Protein AF-A0A7C6TYS7-F1 (afdb_monomer)

Secondary structure (DSSP, 8-state):
-HHHHHHHHHHHHHHHHHHHHHTGGGS-HHHHHHHHHHHHHHHHHHHHHHHHHHTT--HHHHHHHHHHHHHHHHHHHHHHHHHTT----HHHHHHHHHHHHHHHHHHHHHGGGS-HHHHHHHHHHHHHHHHHHS-TT---S-HHHHHHHHHHHHHHHHHHHHHHHHHHHHHHS----THHHHHHHHHHHHHHHHHHHHHHHHHHHHHHHHHHSHHHHHHHHHHHHHH-SSEEEEEETT--EEEE-HHHHHHH---HHHHTTS-GGGGB-S-S-HHHHHHHHHHHHTTPPEEEEEEEE-TTS-EEEEEEEEEEEE-TTS-EEEEEEEEEE-HHHHHHHHHHHHHHHB-TTT-SEEHHHHHHHHHHHHHH-TTS-EEEEEEEETTHHHHHHHH-HHHHHHHHHHHHHHHHHHS-SSEEEEEEETTEEEEEEES--HHHHHHHHHHHHHHHHHS--TTT-TT----EEEEEEEPPSSP-HHHHHHHHHHHHHHHHHHHS---

Foldseek 3Di:
DLVVLLVLLVVLLVLLVVVLVVCVVLFDPVLSVLLNVLSVQLSVLLNQLSVCLVVVNPLLSNLVSLLSNLQSLLSNVLSLCVLLPPVDDPVLNVQLNCLSNVLSVCCSVCLVPDDLVRLVVSLVVSLVSVCVSLDLPPPDVDPVLSVLSVVLNVLSSVLSVLSSVQNSCSRPHSDNCSSSSSVSSSSVSVSSVSSSVSSVVSVVVVVVCVCVPPVNVVVVVLVCQQPPCWWKFKAWPVQFTQDTHVNCCVVQVDDPVRRGRDHPCQFAPVPDDPVLVVVCVVQAVVQHKDWDKGFTAHPVGDTWIKIKIKGFDADPVRHTTMIMIIIDTCRVVVVVVVVVVQPQQADPLARAGEPVNVVVVLVVVCVVCVPWWKKKKKKFWPPLVVCCVPVNDVLSSLVNNVLSVLLCVLQVPQKGKYAHDDRMIMMMHIRDDPVVVVVSVVVSQVVQCVDASVSVHPRHRIDMFMFMDIADPPGDPVVSVVNGVVRSVVRVCVVDPDD

Structure (mmCIF, N/CA/C/O backbone):
data_AF-A0A7C6TYS7-F1
#
_entry.id   AF-A0A7C6TYS7-F1
#
loop_
_atom_site.group_PDB
_atom_site.id
_atom_site.type_symbol
_atom_site.label_atom_id
_atom_site.label_alt_id
_atom_site.label_comp_id
_atom_site.label_asym_id
_atom_site.label_entity_id
_atom_site.label_seq_id
_atom_site.pdbx_PDB_ins_code
_atom_site.Cartn_x
_atom_site.Cartn_y
_atom_site.Cartn_z
_atom_site.occupancy
_atom_site.B_iso_or_equiv
_atom_site.auth_seq_id
_atom_site.auth_comp_id
_atom_site.auth_asym_id
_atom_site.auth_atom_id
_atom_site.pdbx_PDB_model_num
ATOM 1 N N . MET A 1 1 ? 5.623 0.241 65.710 1.00 79.69 1 MET A N 1
ATOM 2 C CA . MET A 1 1 ? 4.422 -0.280 65.019 1.00 79.69 1 MET A CA 1
ATOM 3 C C . MET A 1 1 ? 3.589 0.838 64.391 1.00 79.69 1 MET A C 1
ATOM 5 O O . MET A 1 1 ? 3.487 0.843 63.176 1.00 79.69 1 MET A O 1
ATOM 9 N N . ILE A 1 2 ? 3.086 1.827 65.149 1.00 86.56 2 ILE A N 1
ATOM 10 C CA . ILE A 1 2 ? 2.257 2.929 64.604 1.00 86.56 2 ILE A CA 1
ATOM 11 C C . ILE A 1 2 ? 2.887 3.685 63.421 1.00 86.56 2 ILE A C 1
ATOM 13 O O . ILE A 1 2 ? 2.219 3.909 62.417 1.00 86.56 2 ILE A O 1
ATOM 17 N N . ILE A 1 3 ? 4.181 4.020 63.499 1.00 87.00 3 ILE A N 1
ATOM 18 C CA . ILE A 1 3 ? 4.897 4.730 62.422 1.00 87.00 3 ILE A CA 1
ATOM 19 C C . ILE A 1 3 ? 4.802 3.957 61.102 1.00 87.00 3 ILE A C 1
ATOM 21 O O . ILE A 1 3 ? 4.581 4.551 60.053 1.00 87.00 3 ILE A O 1
ATOM 25 N N . PHE A 1 4 ? 4.902 2.628 61.155 1.00 89.00 4 PHE A N 1
ATOM 26 C CA . PHE A 1 4 ? 4.791 1.791 59.966 1.00 89.00 4 PHE A CA 1
ATOM 27 C C . PHE A 1 4 ? 3.375 1.825 59.375 1.00 89.00 4 PHE A C 1
ATOM 29 O O . PHE A 1 4 ? 3.221 1.963 58.166 1.00 89.00 4 PHE A O 1
ATOM 36 N N . VAL A 1 5 ? 2.339 1.755 60.218 1.00 88.56 5 VAL A N 1
ATOM 37 C CA . VAL A 1 5 ? 0.931 1.831 59.784 1.00 88.56 5 VAL A CA 1
ATOM 38 C C . VAL A 1 5 ? 0.644 3.175 59.103 1.00 88.56 5 VAL A C 1
ATOM 40 O O . VAL A 1 5 ? 0.011 3.217 58.051 1.00 88.56 5 VAL A O 1
ATOM 43 N N . ILE A 1 6 ? 1.177 4.275 59.642 1.00 90.31 6 ILE A N 1
ATOM 44 C CA . ILE A 1 6 ? 1.056 5.609 59.035 1.00 90.31 6 ILE A CA 1
ATOM 45 C C . ILE A 1 6 ? 1.806 5.676 57.699 1.00 90.31 6 ILE A C 1
ATOM 47 O O . ILE A 1 6 ? 1.269 6.197 56.722 1.00 90.31 6 ILE A O 1
ATOM 51 N N . LEU A 1 7 ? 3.022 5.123 57.624 1.00 90.50 7 LEU A N 1
ATOM 52 C CA . LEU A 1 7 ? 3.786 5.061 56.374 1.00 90.50 7 LEU A CA 1
ATOM 53 C C . LEU A 1 7 ? 3.039 4.282 55.285 1.00 90.50 7 LEU A C 1
ATOM 55 O O . LEU A 1 7 ? 3.070 4.699 54.130 1.00 90.50 7 LEU A O 1
ATOM 59 N N . LEU A 1 8 ? 2.315 3.213 55.635 1.00 89.75 8 LEU A N 1
ATOM 60 C CA . LEU A 1 8 ? 1.458 2.494 54.688 1.00 89.75 8 LEU A CA 1
ATOM 61 C C . LEU A 1 8 ? 0.320 3.364 54.142 1.00 89.75 8 LEU A C 1
ATOM 63 O O . LEU A 1 8 ? 0.066 3.339 52.939 1.00 89.75 8 LEU A O 1
ATOM 67 N N . VAL A 1 9 ? -0.340 4.155 54.993 1.00 89.81 9 VAL A N 1
ATOM 68 C CA . VAL A 1 9 ? -1.398 5.084 54.555 1.00 89.81 9 VAL A CA 1
ATOM 69 C C . VAL A 1 9 ? -0.821 6.161 53.632 1.00 89.81 9 VAL A C 1
ATOM 71 O O . VAL A 1 9 ? -1.369 6.417 52.560 1.00 89.81 9 VAL A O 1
ATOM 74 N N . LEU A 1 10 ? 0.328 6.744 53.989 1.00 91.62 10 LEU A N 1
ATOM 75 C CA . LEU A 1 10 ? 1.012 7.740 53.156 1.00 91.62 10 LEU A CA 1
ATOM 76 C C . LEU A 1 10 ? 1.476 7.160 51.814 1.00 91.62 10 LEU A C 1
ATOM 78 O O . LEU A 1 10 ? 1.364 7.825 50.785 1.00 91.62 10 LEU A O 1
ATOM 82 N N . PHE A 1 11 ? 1.952 5.916 51.807 1.00 90.56 11 PHE A N 1
ATOM 83 C CA . PHE A 1 11 ? 2.314 5.201 50.588 1.00 90.56 11 PHE A CA 1
ATOM 84 C C . PHE A 1 11 ? 1.088 4.907 49.710 1.00 90.56 11 PHE A C 1
ATOM 86 O O . PHE A 1 11 ? 1.118 5.123 48.501 1.00 90.56 11 PHE A O 1
ATOM 93 N N . GLY A 1 12 ? -0.031 4.491 50.308 1.00 87.06 12 GLY A N 1
ATOM 94 C CA . GLY A 1 12 ? -1.298 4.342 49.590 1.00 87.06 12 GLY A CA 1
ATOM 95 C C . GLY A 1 12 ? -1.767 5.659 48.962 1.00 87.06 12 GLY A C 1
ATOM 96 O O . GLY A 1 12 ? -2.195 5.677 47.806 1.00 87.06 12 GLY A O 1
ATOM 97 N N . LEU A 1 13 ? -1.627 6.773 49.687 1.00 90.88 13 LEU A N 1
ATOM 98 C CA . LEU A 1 13 ? -2.006 8.102 49.210 1.00 90.88 13 LEU A CA 1
ATOM 99 C C . LEU A 1 13 ? -1.100 8.559 48.062 1.00 90.88 13 LEU A C 1
ATOM 101 O O . LEU A 1 13 ? -1.595 9.094 47.071 1.00 90.88 13 LEU A O 1
ATOM 105 N N . SER A 1 14 ? 0.214 8.339 48.160 1.00 89.12 14 SER A N 1
ATOM 106 C CA . SER A 1 14 ? 1.150 8.724 47.099 1.00 89.12 14 SER A CA 1
ATOM 107 C C . SER A 1 14 ? 0.853 7.974 45.800 1.00 89.12 14 SER A C 1
ATOM 109 O O . SER A 1 14 ? 0.778 8.602 44.743 1.00 89.12 14 SER A O 1
ATOM 111 N N . ILE A 1 15 ? 0.562 6.671 45.883 1.00 87.38 15 ILE A N 1
ATOM 112 C CA . ILE A 1 15 ? 0.093 5.864 44.751 1.00 87.38 15 ILE A CA 1
ATOM 113 C C . ILE A 1 15 ? -1.169 6.487 44.141 1.00 87.38 15 ILE A C 1
ATOM 115 O O . ILE A 1 15 ? -1.199 6.768 42.942 1.00 87.38 15 ILE A O 1
ATOM 119 N N . GLN A 1 16 ? -2.194 6.751 44.954 1.00 87.00 16 GLN A N 1
ATOM 120 C CA . GLN A 1 16 ? -3.462 7.332 44.498 1.00 87.00 16 GLN A CA 1
ATOM 121 C C . GLN A 1 16 ? -3.265 8.685 43.791 1.00 87.00 16 GLN A C 1
ATOM 123 O O . GLN A 1 16 ? -3.828 8.912 42.719 1.00 87.00 16 GLN A O 1
ATOM 128 N N . VAL A 1 17 ? -2.429 9.570 44.344 1.00 88.00 17 VAL A N 1
ATOM 129 C CA . VAL A 1 17 ? -2.135 10.898 43.778 1.00 88.00 17 VAL A CA 1
ATOM 130 C C . VAL A 1 17 ? -1.352 10.796 42.468 1.00 88.00 17 VAL A C 1
ATOM 132 O O . VAL A 1 17 ? -1.672 11.501 41.508 1.00 88.00 17 VAL A O 1
ATOM 135 N N . VAL A 1 18 ? -0.347 9.918 42.392 1.00 87.19 18 VAL A N 1
ATOM 136 C CA . VAL A 1 18 ? 0.411 9.678 41.153 1.00 87.19 18 VAL A CA 1
ATOM 137 C C . VAL A 1 18 ? -0.528 9.188 40.053 1.00 87.19 18 VAL A C 1
ATOM 139 O O . VAL A 1 18 ? -0.541 9.769 38.968 1.00 87.19 18 VAL A O 1
ATOM 142 N N . PHE A 1 19 ? -1.375 8.198 40.347 1.00 81.19 19 PHE A N 1
ATOM 143 C CA . PHE A 1 19 ? -2.356 7.685 39.389 1.00 81.19 19 PHE A CA 1
ATOM 144 C C . PHE A 1 19 ? -3.392 8.736 38.968 1.00 81.19 19 PHE A C 1
ATOM 146 O O . PHE A 1 19 ? -3.780 8.797 37.802 1.00 81.19 19 PHE A O 1
ATOM 153 N N . LEU A 1 20 ? -3.840 9.601 39.879 1.00 82.38 20 LEU A N 1
ATOM 154 C CA . LEU A 1 20 ? -4.765 10.675 39.517 1.00 82.38 20 LEU A CA 1
ATOM 155 C C . LEU A 1 20 ? -4.124 11.685 38.561 1.00 82.38 20 LEU A C 1
ATOM 157 O O . LEU A 1 20 ? -4.757 12.141 37.607 1.00 82.38 20 LEU A O 1
ATOM 161 N N . ASN A 1 21 ? -2.861 12.029 38.817 1.00 84.88 21 ASN A N 1
ATOM 162 C CA . ASN A 1 21 ? -2.103 12.976 38.009 1.00 84.88 21 ASN A CA 1
ATOM 163 C C . ASN A 1 21 ? -1.820 12.442 36.603 1.00 84.88 21 ASN A C 1
ATOM 165 O O . ASN A 1 21 ? -1.978 13.191 35.635 1.00 84.88 21 ASN A O 1
ATOM 169 N N . THR A 1 22 ? -1.455 11.164 36.464 1.00 82.12 22 THR A N 1
ATOM 170 C CA . THR A 1 22 ? -1.188 10.559 35.148 1.00 82.12 22 THR A CA 1
ATOM 171 C C . THR A 1 22 ? -2.426 10.573 34.250 1.00 82.12 22 THR A C 1
ATOM 173 O O . THR A 1 22 ? -2.303 10.803 33.048 1.00 82.12 22 THR A O 1
ATOM 176 N N . HIS A 1 23 ? -3.626 10.442 34.823 1.00 71.75 23 HIS A N 1
ATOM 177 C CA . HIS A 1 23 ? -4.893 10.439 34.078 1.00 71.75 23 HIS A CA 1
ATOM 178 C C . HIS A 1 23 ? -5.660 11.771 34.132 1.00 71.75 23 HIS A C 1
ATOM 180 O O . HIS A 1 23 ? -6.811 11.852 33.697 1.00 71.75 23 HIS A O 1
ATOM 186 N N . LYS A 1 24 ? -5.021 12.858 34.589 1.00 78.62 24 LYS A N 1
ATOM 187 C CA . LYS A 1 24 ? -5.634 14.192 34.727 1.00 78.62 24 LYS A CA 1
ATOM 188 C C . LYS A 1 24 ? -6.275 14.713 33.438 1.00 78.62 24 LYS A C 1
ATOM 190 O O . LYS A 1 24 ? -7.283 15.408 33.497 1.00 78.62 24 LYS A O 1
ATOM 195 N N . ARG A 1 25 ? -5.707 14.381 32.273 1.00 71.00 25 ARG A N 1
ATOM 196 C CA . ARG A 1 25 ? -6.226 14.814 30.960 1.00 71.00 25 ARG A CA 1
ATOM 197 C C . ARG A 1 25 ? -7.565 14.162 30.593 1.00 71.00 25 ARG A C 1
ATOM 199 O O . ARG A 1 25 ? -8.308 14.737 29.807 1.00 71.00 25 ARG A O 1
ATOM 206 N N . ASN A 1 26 ? -7.886 13.011 31.186 1.00 66.00 26 ASN A N 1
ATOM 207 C CA . ASN A 1 26 ? -9.082 12.230 30.862 1.00 66.00 26 ASN A CA 1
ATOM 208 C C . ASN A 1 26 ? -10.268 12.529 31.798 1.00 66.00 26 ASN A C 1
ATOM 210 O O . ASN A 1 26 ? -11.367 12.022 31.567 1.00 66.00 26 ASN A O 1
ATOM 214 N N . ILE A 1 27 ? -10.067 13.337 32.846 1.00 69.44 27 ILE A N 1
ATOM 215 C CA . ILE A 1 27 ? -11.072 13.659 33.869 1.00 69.44 27 ILE A CA 1
ATOM 216 C C . ILE A 1 27 ? -11.390 15.156 33.804 1.00 69.44 27 ILE A C 1
ATOM 218 O O . ILE A 1 27 ? -10.502 15.999 33.692 1.00 69.44 27 ILE A O 1
ATOM 222 N N . ILE A 1 28 ? -12.672 15.513 33.900 1.00 76.62 28 ILE A N 1
ATOM 223 C CA . ILE A 1 28 ? -13.093 16.918 33.935 1.00 76.62 28 ILE A CA 1
ATOM 224 C C . ILE A 1 28 ? -12.516 17.581 35.193 1.00 76.62 28 ILE A C 1
ATOM 226 O O . ILE A 1 28 ? -12.579 17.020 36.285 1.00 76.62 28 ILE A O 1
ATOM 230 N N . LYS A 1 29 ? -12.011 18.815 35.059 1.00 79.50 29 LYS A N 1
ATOM 231 C CA . LYS A 1 29 ? -11.349 19.574 36.139 1.00 79.50 29 LYS A CA 1
ATOM 232 C C . LYS A 1 29 ? -12.121 19.569 37.468 1.00 79.50 29 LYS A C 1
ATOM 234 O O . LYS A 1 29 ? -11.513 19.445 38.526 1.00 79.50 29 LYS A O 1
ATOM 239 N N . ARG A 1 30 ? -13.454 19.674 37.417 1.00 81.06 30 ARG A N 1
ATOM 240 C CA . ARG A 1 30 ? -14.325 19.619 38.602 1.00 81.06 30 ARG A CA 1
ATOM 241 C C . ARG A 1 30 ? -14.208 18.285 39.344 1.00 81.06 30 ARG A C 1
ATOM 243 O O . ARG A 1 30 ? -13.991 18.283 40.550 1.00 81.06 30 ARG A O 1
ATOM 250 N N . ASP A 1 31 ? -14.338 17.174 38.626 1.00 79.94 31 ASP A N 1
ATOM 251 C CA . ASP A 1 31 ? -14.350 15.834 39.218 1.00 79.94 31 ASP A CA 1
ATOM 252 C C . ASP A 1 31 ? -12.936 15.434 39.680 1.00 79.94 31 ASP A C 1
ATOM 254 O O . ASP A 1 31 ? -12.778 14.831 40.737 1.00 79.94 31 ASP A O 1
ATOM 258 N N . TYR A 1 32 ? -11.897 15.879 38.961 1.00 83.38 32 TYR A N 1
ATOM 259 C CA . TYR A 1 32 ? -10.495 15.763 39.377 1.00 83.38 32 TYR A CA 1
ATOM 260 C C . TYR A 1 32 ? -10.224 16.473 40.716 1.00 83.38 32 TYR A C 1
ATOM 262 O O . TYR A 1 32 ? -9.585 15.913 41.609 1.00 83.38 32 TYR A O 1
ATOM 270 N N . ASN A 1 33 ? -10.718 17.705 40.877 1.00 85.12 33 ASN A N 1
ATOM 271 C CA . ASN A 1 33 ? -10.561 18.457 42.122 1.00 85.12 33 ASN A CA 1
ATOM 272 C C . ASN A 1 33 ? -11.326 17.795 43.274 1.00 85.12 33 ASN A C 1
ATOM 274 O O . ASN A 1 33 ? -10.777 17.651 44.363 1.00 85.12 33 ASN A O 1
ATOM 278 N N . ALA A 1 34 ? -12.563 17.355 43.027 1.00 84.31 34 ALA A N 1
ATOM 279 C CA . ALA A 1 34 ? -13.364 16.651 44.024 1.00 84.31 34 ALA A CA 1
ATOM 280 C C . ALA A 1 34 ? -12.676 15.361 44.494 1.00 84.31 34 ALA A C 1
ATOM 282 O O . ALA A 1 34 ? -12.625 15.099 45.694 1.00 84.31 34 ALA A O 1
ATOM 283 N N . LEU A 1 35 ? -12.091 14.589 43.570 1.00 84.38 35 LEU A N 1
ATOM 284 C CA . LEU A 1 35 ? -11.379 13.364 43.918 1.00 84.38 35 LEU A CA 1
ATOM 285 C C . LEU A 1 35 ? -10.149 13.659 44.782 1.00 84.38 35 LEU A C 1
ATOM 287 O O . LEU A 1 35 ? -9.982 13.015 45.809 1.00 84.38 35 LEU A O 1
ATOM 291 N N . ASN A 1 36 ? -9.345 14.673 44.441 1.00 87.62 36 ASN A N 1
ATOM 292 C CA . ASN A 1 36 ? -8.210 15.081 45.277 1.00 87.62 36 ASN A CA 1
ATOM 293 C C . ASN A 1 36 ? -8.642 15.430 46.704 1.00 87.62 36 ASN A C 1
ATOM 295 O O . ASN A 1 36 ? -8.065 14.911 47.654 1.00 87.62 36 ASN A O 1
ATOM 299 N N . VAL A 1 37 ? -9.680 16.259 46.864 1.00 89.38 37 VAL A N 1
ATOM 300 C CA . VAL A 1 37 ? -10.188 16.637 48.194 1.00 89.38 37 VAL A CA 1
ATOM 301 C C . VAL A 1 37 ? -10.586 15.399 48.995 1.00 89.38 37 VAL A C 1
ATOM 303 O O . VAL A 1 37 ? -10.169 15.251 50.140 1.00 89.38 37 VAL A O 1
ATOM 306 N N . VAL A 1 38 ? -11.331 14.477 48.382 1.00 88.06 38 VAL A N 1
ATOM 307 C CA . VAL A 1 38 ? -11.759 13.237 49.040 1.00 88.06 38 VAL A CA 1
ATOM 308 C C . VAL A 1 38 ? -10.573 12.347 49.422 1.00 88.06 38 VAL A C 1
ATOM 310 O O . VAL A 1 38 ? -10.603 11.723 50.476 1.00 88.06 38 VAL A O 1
ATOM 313 N N . LEU A 1 39 ? -9.524 12.267 48.599 1.00 88.25 39 LEU A N 1
ATOM 314 C CA . LEU A 1 39 ? -8.339 11.457 48.900 1.00 88.25 39 LEU A CA 1
ATOM 315 C C . LEU A 1 39 ? -7.550 12.013 50.088 1.00 88.25 39 LEU A C 1
ATOM 317 O O . LEU A 1 39 ? -7.241 11.265 51.013 1.00 88.25 39 LEU A O 1
ATOM 321 N N . TYR A 1 40 ? -7.266 13.318 50.089 1.00 91.88 40 TYR A N 1
ATOM 322 C CA . TYR A 1 40 ? -6.504 13.948 51.168 1.00 91.88 40 TYR A CA 1
ATOM 323 C C . TYR A 1 40 ? -7.265 13.940 52.497 1.00 91.88 40 TYR A C 1
ATOM 325 O O . TYR A 1 40 ? -6.677 13.628 53.531 1.00 91.88 40 TYR A O 1
ATOM 333 N N . MET A 1 41 ? -8.568 14.233 52.473 1.00 91.81 41 MET A N 1
ATOM 334 C CA . MET A 1 41 ? -9.397 14.231 53.683 1.00 91.81 41 MET A CA 1
ATOM 335 C C . MET A 1 41 ? -9.543 12.830 54.282 1.00 91.81 41 MET A C 1
ATOM 337 O O . MET A 1 41 ? -9.491 12.682 55.499 1.00 91.81 41 MET A O 1
ATOM 341 N N . ASP A 1 42 ? -9.679 11.800 53.447 1.00 89.94 42 ASP A N 1
ATOM 342 C CA . ASP A 1 42 ? -9.778 10.411 53.905 1.00 89.94 42 ASP A CA 1
ATOM 343 C C . ASP A 1 42 ? -8.465 9.899 54.504 1.00 89.94 42 ASP A C 1
ATOM 345 O O . ASP A 1 42 ? -8.466 9.266 55.558 1.00 89.94 42 ASP A O 1
ATOM 349 N N . ALA A 1 43 ? -7.330 10.223 53.875 1.00 91.38 43 ALA A N 1
ATOM 350 C CA . ALA A 1 43 ? -6.015 9.886 54.412 1.00 91.38 43 ALA A CA 1
ATOM 351 C C . ALA A 1 43 ? -5.782 10.558 55.769 1.00 91.38 43 ALA A C 1
ATOM 353 O O . ALA A 1 43 ? -5.329 9.912 56.713 1.00 91.38 43 ALA A O 1
ATOM 354 N N . LEU A 1 44 ? -6.144 11.840 55.883 1.00 94.00 44 LEU A N 1
ATOM 355 C CA . LEU A 1 44 ? -6.059 12.580 57.137 1.00 94.00 44 LEU A CA 1
ATOM 356 C C . LEU A 1 44 ? -6.948 11.950 58.217 1.00 94.00 44 LEU A C 1
ATOM 358 O O . LEU A 1 44 ? -6.472 11.717 59.325 1.00 94.00 44 LEU A O 1
ATOM 362 N N . ALA A 1 45 ? -8.203 11.630 57.894 1.00 92.56 45 ALA A N 1
ATOM 363 C CA . ALA A 1 45 ? -9.128 10.986 58.825 1.00 92.56 45 ALA A CA 1
ATOM 364 C C . ALA A 1 45 ? -8.619 9.611 59.285 1.00 92.56 45 ALA A C 1
ATOM 366 O O . ALA A 1 45 ? -8.649 9.322 60.477 1.00 92.56 45 ALA A O 1
ATOM 367 N N . THR A 1 46 ? -8.060 8.813 58.371 1.00 92.56 46 THR A N 1
ATOM 368 C CA . THR A 1 46 ? -7.466 7.501 58.678 1.00 92.56 46 THR A CA 1
ATOM 369 C C . THR A 1 46 ? -6.267 7.635 59.619 1.00 92.56 46 THR A C 1
ATOM 371 O O . THR A 1 46 ? -6.162 6.910 60.607 1.00 92.56 46 THR A O 1
ATOM 374 N N . ILE A 1 47 ? -5.367 8.589 59.359 1.00 93.25 47 ILE A N 1
ATOM 375 C CA . ILE A 1 47 ? -4.203 8.848 60.221 1.00 93.25 47 ILE A CA 1
ATOM 376 C C . ILE A 1 47 ? -4.654 9.304 61.614 1.00 93.25 47 ILE A C 1
ATOM 378 O O . ILE A 1 47 ? -4.146 8.807 62.620 1.00 93.25 47 ILE A O 1
ATOM 382 N N . LEU A 1 48 ? -5.628 10.216 61.688 1.00 94.62 48 LEU A N 1
ATOM 383 C CA . LEU A 1 48 ? -6.182 10.695 62.954 1.00 94.62 48 LEU A CA 1
ATOM 384 C C . LEU A 1 48 ? -6.903 9.582 63.726 1.00 94.62 48 LEU A C 1
ATOM 386 O O . LEU A 1 48 ? -6.740 9.489 64.943 1.00 94.62 48 LEU A O 1
ATOM 390 N N . PHE A 1 49 ? -7.617 8.691 63.034 1.00 93.56 49 PHE A N 1
ATOM 391 C CA . PHE A 1 49 ? -8.210 7.500 63.634 1.00 93.56 49 PHE A CA 1
ATOM 392 C C . PHE A 1 49 ? -7.134 6.589 64.244 1.00 93.56 49 PHE A C 1
ATOM 394 O O . PHE A 1 49 ? -7.212 6.264 65.430 1.00 93.56 49 PHE A O 1
ATOM 401 N N . ILE A 1 50 ? -6.074 6.264 63.496 1.00 92.38 50 ILE A N 1
ATOM 402 C CA . ILE A 1 50 ? -4.947 5.450 63.987 1.00 92.38 50 ILE A CA 1
ATOM 403 C C . ILE A 1 50 ? -4.312 6.077 65.238 1.00 92.38 50 ILE A C 1
ATOM 405 O O . ILE A 1 50 ? -4.062 5.378 66.224 1.00 92.38 50 ILE A O 1
ATOM 409 N N . PHE A 1 51 ? -4.089 7.395 65.236 1.00 93.06 51 PHE A N 1
ATOM 410 C CA . PHE A 1 51 ? -3.590 8.108 66.413 1.00 93.06 51 PHE A CA 1
ATOM 411 C C . PHE A 1 51 ? -4.559 8.035 67.593 1.00 93.06 51 PHE A C 1
ATOM 413 O O . PHE A 1 51 ? -4.128 7.790 68.719 1.00 93.06 51 PHE A O 1
ATOM 420 N N . SER A 1 52 ? -5.860 8.205 67.346 1.00 92.88 52 SER A N 1
ATOM 421 C CA . SER A 1 52 ? -6.886 8.139 68.389 1.00 92.88 52 SER A CA 1
ATOM 422 C C . SER A 1 52 ? -6.955 6.760 69.053 1.00 92.88 52 SER A C 1
ATOM 424 O O . SER A 1 52 ? -7.161 6.665 70.262 1.00 92.88 52 SER A O 1
ATOM 426 N N . VAL A 1 53 ? -6.713 5.685 68.297 1.00 90.75 53 VAL A N 1
ATOM 427 C CA . VAL A 1 53 ? -6.614 4.323 68.832 1.00 90.75 53 VAL A CA 1
ATOM 428 C C . VAL A 1 53 ? -5.340 4.162 69.660 1.00 90.75 53 VAL A C 1
ATOM 430 O O . VAL A 1 53 ? -5.409 3.717 70.803 1.00 90.75 53 VAL A O 1
ATOM 433 N N . HIS A 1 54 ? -4.190 4.583 69.129 1.00 91.19 54 HIS A N 1
ATOM 434 C CA . HIS A 1 54 ? -2.891 4.400 69.780 1.00 91.19 54 HIS A CA 1
ATOM 435 C C . HIS A 1 54 ? -2.727 5.181 71.085 1.00 91.19 54 HIS A C 1
ATOM 437 O O . HIS A 1 54 ? -2.201 4.644 72.055 1.00 91.19 54 HIS A O 1
ATOM 443 N N . PHE A 1 55 ? -3.200 6.428 71.124 1.00 91.75 55 PHE A N 1
ATOM 444 C CA . PHE A 1 55 ? -3.180 7.259 72.331 1.00 91.75 55 PHE A CA 1
ATOM 445 C C . PHE A 1 55 ? -4.386 7.024 73.244 1.00 91.75 55 PHE A C 1
ATOM 447 O O . PHE A 1 55 ? -4.597 7.779 74.189 1.00 91.75 55 PHE A O 1
ATOM 454 N N . ASN A 1 56 ? -5.181 5.988 72.962 1.00 89.69 56 ASN A N 1
ATOM 455 C CA . ASN A 1 56 ? -6.368 5.621 73.720 1.00 89.69 56 ASN A CA 1
ATOM 456 C C . ASN A 1 56 ? -7.323 6.804 73.971 1.00 89.69 56 ASN A C 1
ATOM 458 O O . ASN A 1 56 ? -7.791 7.031 75.087 1.00 89.69 56 ASN A O 1
ATOM 462 N N . ALA A 1 57 ? -7.593 7.577 72.918 1.00 91.44 57 ALA A N 1
ATOM 463 C CA . ALA A 1 57 ? -8.510 8.703 72.974 1.00 91.44 57 ALA A CA 1
ATOM 464 C C . ALA A 1 57 ? -9.922 8.254 73.404 1.00 91.44 57 ALA A C 1
ATOM 466 O O . ALA A 1 57 ? -10.291 7.089 73.205 1.00 91.44 57 ALA A O 1
ATOM 467 N N . PRO A 1 58 ? -10.748 9.170 73.940 1.00 90.75 58 PRO A N 1
ATOM 468 C CA . PRO A 1 58 ? -12.134 8.868 74.270 1.00 90.75 58 PRO A CA 1
ATOM 469 C C . PRO A 1 58 ? -12.896 8.267 73.083 1.00 90.75 58 PRO A C 1
ATOM 471 O O . PRO A 1 58 ? -12.677 8.651 71.933 1.00 90.75 58 PRO A O 1
ATOM 474 N N . ILE A 1 59 ? -13.838 7.363 73.364 1.00 85.25 59 ILE A N 1
ATOM 475 C CA . ILE A 1 59 ? -14.582 6.619 72.333 1.00 85.25 59 ILE A CA 1
ATOM 476 C C . ILE A 1 59 ? -15.265 7.553 71.321 1.00 85.25 59 ILE A C 1
ATOM 478 O O . ILE A 1 59 ? -15.216 7.303 70.121 1.00 85.25 59 ILE A O 1
ATOM 482 N N . PHE A 1 60 ? -15.791 8.695 71.782 1.00 85.19 60 PHE A N 1
ATOM 483 C CA . PHE A 1 60 ? -16.438 9.681 70.916 1.00 85.19 60 PHE A CA 1
ATOM 484 C C . PHE A 1 60 ? -15.479 10.263 69.865 1.00 85.19 60 PHE A C 1
ATOM 486 O O . PHE A 1 60 ? -15.902 10.546 68.750 1.00 85.19 60 PHE A O 1
ATOM 493 N N . VAL A 1 61 ? -14.184 10.397 70.179 1.00 88.06 61 VAL A N 1
ATOM 494 C CA . VAL A 1 61 ? -13.164 10.888 69.238 1.00 88.06 61 VAL A CA 1
ATOM 495 C C . VAL A 1 61 ? -12.904 9.854 68.144 1.00 88.06 61 VAL A C 1
ATOM 497 O O . VAL A 1 61 ? -12.883 10.206 66.966 1.00 88.06 61 VAL A O 1
ATOM 500 N N . LYS A 1 62 ? -12.762 8.573 68.519 1.00 88.50 62 LYS A N 1
ATOM 501 C CA . LYS A 1 62 ? -12.576 7.460 67.567 1.00 88.50 62 LYS A CA 1
ATOM 502 C C . LYS A 1 62 ? -13.761 7.375 66.601 1.00 88.50 62 LYS A C 1
ATOM 504 O O . LYS A 1 62 ? -13.574 7.298 65.391 1.00 88.50 62 LYS A O 1
ATOM 509 N N . ILE A 1 63 ? -14.974 7.488 67.144 1.00 85.19 63 ILE A N 1
ATOM 510 C CA . ILE A 1 63 ? -16.222 7.469 66.379 1.00 85.19 63 ILE A CA 1
ATOM 511 C C . ILE A 1 63 ? -16.305 8.637 65.384 1.00 85.19 63 ILE A C 1
ATOM 513 O O . ILE A 1 63 ? -16.730 8.438 64.250 1.00 85.19 63 ILE A O 1
ATOM 517 N N . ILE A 1 64 ? -15.886 9.847 65.772 1.00 87.31 64 ILE A N 1
ATOM 518 C CA . ILE A 1 64 ? -15.884 11.008 64.867 1.00 87.31 64 ILE A CA 1
ATOM 519 C C . ILE A 1 64 ? -14.985 10.759 63.654 1.00 87.31 64 ILE A C 1
ATOM 521 O O . ILE A 1 64 ? -15.408 11.018 62.527 1.00 87.31 64 ILE A O 1
ATOM 525 N N . PHE A 1 65 ? -13.763 10.259 63.855 1.00 90.00 65 PHE A N 1
ATOM 526 C CA . PHE A 1 65 ? -12.860 9.998 62.731 1.00 90.00 65 PHE A CA 1
ATOM 527 C C . PHE A 1 65 ? -13.382 8.885 61.824 1.00 90.00 65 PHE A C 1
ATOM 529 O O . PHE A 1 65 ? -13.362 9.045 60.604 1.00 90.00 65 PHE A O 1
ATOM 536 N N . GLU A 1 66 ? -13.952 7.833 62.405 1.00 86.62 66 GLU A N 1
ATOM 537 C CA . GLU A 1 66 ? -14.586 6.756 61.646 1.00 86.62 66 GLU A CA 1
ATOM 538 C C . GLU A 1 66 ? -15.779 7.270 60.818 1.00 86.62 66 GLU A C 1
ATOM 540 O O . GLU A 1 66 ? -15.908 6.969 59.630 1.00 86.62 66 GLU A O 1
ATOM 545 N N . ALA A 1 67 ? -16.603 8.161 61.382 1.00 83.69 67 ALA A N 1
ATOM 546 C CA . ALA A 1 67 ? -17.693 8.818 60.655 1.00 83.69 67 ALA A CA 1
ATOM 547 C C . ALA A 1 67 ? -17.194 9.584 59.420 1.00 83.69 67 ALA A C 1
ATOM 549 O O . ALA A 1 67 ? -17.823 9.555 58.358 1.00 83.69 67 ALA A O 1
ATOM 550 N N . ILE A 1 68 ? -16.061 10.283 59.560 1.00 86.94 68 ILE A N 1
ATOM 551 C CA . ILE A 1 68 ? -15.450 11.049 58.471 1.00 86.94 68 ILE A CA 1
ATOM 552 C C . ILE A 1 68 ? -14.956 10.103 57.369 1.00 86.94 68 ILE A C 1
ATOM 554 O O . ILE A 1 68 ? -15.189 10.397 56.195 1.00 86.94 68 ILE A O 1
ATOM 558 N N . ILE A 1 69 ? -14.354 8.959 57.715 1.00 87.75 69 ILE A N 1
ATOM 559 C CA . ILE A 1 69 ? -13.925 7.930 56.747 1.00 87.75 69 ILE A CA 1
ATOM 560 C C . ILE A 1 69 ? -15.136 7.396 55.964 1.00 87.75 69 ILE A C 1
ATOM 562 O O . ILE A 1 69 ? -15.131 7.367 54.728 1.00 87.75 69 ILE A O 1
ATOM 566 N N . PHE A 1 70 ? -16.243 7.076 56.643 1.00 83.50 70 PHE A N 1
ATOM 567 C CA . PHE A 1 70 ? -17.485 6.652 55.982 1.00 83.50 70 PHE A CA 1
ATOM 568 C C . PHE A 1 70 ? -18.070 7.721 55.048 1.00 83.50 70 PHE A C 1
ATOM 570 O O . PHE A 1 70 ? -18.493 7.407 53.926 1.00 83.50 70 PHE A O 1
ATOM 577 N N . LEU A 1 71 ? -18.067 8.988 55.475 1.00 83.69 71 LEU A N 1
ATOM 578 C CA . LEU A 1 71 ? -18.495 10.118 54.649 1.00 83.69 71 LEU A CA 1
ATOM 579 C C . LEU A 1 71 ? -17.608 10.256 53.402 1.00 83.69 71 LEU A C 1
ATOM 581 O O . LEU A 1 71 ? -18.131 10.379 52.290 1.00 83.69 71 LEU A O 1
ATOM 585 N N . MET A 1 72 ? -16.283 10.201 53.560 1.00 85.56 72 MET A N 1
ATOM 586 C CA . MET A 1 72 ? -15.337 10.278 52.444 1.00 85.56 72 MET A CA 1
ATOM 587 C C . MET A 1 72 ? -15.493 9.100 51.484 1.00 85.56 72 MET A C 1
ATOM 589 O O . MET A 1 72 ? -15.449 9.289 50.268 1.00 85.56 72 MET A O 1
ATOM 593 N N . MET A 1 73 ? -15.758 7.898 51.994 1.00 80.12 73 MET A N 1
ATOM 594 C CA . MET A 1 73 ? -16.097 6.735 51.180 1.00 80.12 73 MET A CA 1
ATOM 595 C C . MET A 1 73 ? -17.368 6.965 50.345 1.00 80.12 73 MET A C 1
ATOM 597 O O . MET A 1 73 ? -17.387 6.626 49.159 1.00 80.12 73 MET A O 1
ATOM 601 N N . GLY A 1 74 ? -18.420 7.536 50.937 1.00 77.56 74 GLY A N 1
ATOM 602 C CA . GLY A 1 74 ? -19.647 7.886 50.218 1.00 77.56 74 GLY A CA 1
ATOM 603 C C . GLY A 1 74 ? -19.395 8.923 49.120 1.00 77.56 74 GLY A C 1
ATOM 604 O O . GLY A 1 74 ? -19.791 8.719 47.972 1.00 77.56 74 GLY A O 1
ATOM 605 N N . LEU A 1 75 ? -18.673 10.001 49.441 1.00 81.12 75 LEU A N 1
ATOM 606 C CA . LEU A 1 75 ? -18.307 11.051 48.484 1.00 81.12 75 LEU A CA 1
ATOM 607 C C . LEU A 1 75 ? -17.424 10.526 47.349 1.00 81.12 75 LEU A C 1
ATOM 609 O O . LEU A 1 75 ? -17.671 10.863 46.191 1.00 81.12 75 LEU A O 1
ATOM 613 N N . PHE A 1 76 ? -16.444 9.670 47.657 1.00 80.75 76 PHE A N 1
ATOM 614 C CA . PHE A 1 76 ? -15.611 9.001 46.659 1.00 80.75 76 PHE A CA 1
ATOM 615 C C . PHE A 1 76 ? -16.503 8.296 45.642 1.00 80.75 76 PHE A C 1
ATOM 617 O O . PHE A 1 76 ? -16.471 8.635 44.460 1.00 80.75 76 PHE A O 1
ATOM 624 N N . PHE A 1 77 ? -17.375 7.403 46.117 1.00 75.25 77 PHE A N 1
ATOM 625 C CA . PHE A 1 77 ? -18.279 6.624 45.277 1.00 75.25 77 PHE A CA 1
ATOM 626 C C . PHE A 1 77 ? -19.156 7.498 44.360 1.00 75.25 77 PHE A C 1
ATOM 628 O O . PHE A 1 77 ? -19.394 7.145 43.206 1.00 75.25 77 PHE A O 1
ATOM 635 N N . LEU A 1 78 ? -19.602 8.670 44.814 1.00 74.69 78 LEU A N 1
ATOM 636 C CA . LEU A 1 78 ? -20.358 9.597 43.964 1.00 74.69 78 LEU A CA 1
ATOM 637 C C . LEU A 1 78 ? -19.536 10.184 42.826 1.00 74.69 78 LEU A C 1
ATOM 639 O O . LEU A 1 78 ? -20.006 10.215 41.687 1.00 74.69 78 LEU A O 1
ATOM 643 N N . VAL A 1 79 ? -18.331 10.667 43.138 1.00 75.69 79 VAL A N 1
ATOM 644 C CA . VAL A 1 79 ? -17.424 11.239 42.138 1.00 75.69 79 VAL A CA 1
ATOM 645 C C . VAL A 1 79 ? -17.088 10.167 41.099 1.00 75.69 79 VAL A C 1
ATOM 647 O O . VAL A 1 79 ? -17.196 10.423 39.900 1.00 75.69 79 VAL A O 1
ATOM 650 N N . VAL A 1 80 ? -16.811 8.937 41.550 1.00 71.81 80 VAL A N 1
ATOM 651 C CA . VAL A 1 80 ? -16.616 7.748 40.703 1.00 71.81 80 VAL A CA 1
ATOM 652 C C . VAL A 1 80 ? -17.795 7.523 39.754 1.00 71.81 80 VAL A C 1
ATOM 654 O O . VAL A 1 80 ? -17.621 7.409 38.539 1.00 71.81 80 VAL A O 1
ATOM 657 N N . MET A 1 81 ? -19.012 7.467 40.294 1.00 69.62 81 MET A N 1
ATOM 658 C CA . MET A 1 81 ? -20.210 7.184 39.504 1.00 69.62 81 MET A CA 1
ATOM 659 C C . MET A 1 81 ? -20.528 8.297 38.500 1.00 69.62 81 MET A C 1
ATOM 661 O O . MET A 1 81 ? -21.016 8.003 37.402 1.00 69.62 81 MET A O 1
ATOM 665 N N . GLY A 1 82 ? -20.208 9.548 38.848 1.00 68.25 82 GLY A N 1
ATOM 666 C CA . GLY A 1 82 ? -20.271 10.699 37.949 1.00 68.25 82 GLY A CA 1
ATOM 667 C C . GLY A 1 82 ? -19.302 10.583 36.770 1.00 68.25 82 GLY A C 1
ATOM 668 O O . GLY A 1 82 ? -19.721 10.754 35.623 1.00 68.25 82 GLY A O 1
ATOM 669 N N . ILE A 1 83 ? -18.043 10.214 37.033 1.00 66.62 83 ILE A N 1
ATOM 670 C CA . ILE A 1 83 ? -17.005 10.010 36.005 1.00 66.62 83 ILE A CA 1
ATOM 671 C C . ILE A 1 83 ? -17.420 8.914 35.016 1.00 66.62 83 ILE A C 1
ATOM 673 O O . ILE A 1 83 ? -17.351 9.108 33.803 1.00 66.62 83 ILE A O 1
ATOM 677 N N . LEU A 1 84 ? -17.949 7.795 35.517 1.00 64.19 84 LEU A N 1
ATOM 678 C CA . LEU A 1 84 ? -18.349 6.648 34.694 1.00 64.19 84 LEU A CA 1
ATOM 679 C C . LEU A 1 84 ? -19.606 6.886 33.836 1.00 64.19 84 LEU A C 1
ATOM 681 O O . LEU A 1 84 ? -20.088 5.938 33.202 1.00 64.19 84 LEU A O 1
ATOM 685 N N . LYS A 1 85 ? -20.165 8.114 33.838 1.00 59.91 85 LYS A N 1
ATOM 686 C CA . LYS A 1 85 ? -21.375 8.530 33.099 1.00 59.91 85 LYS A CA 1
ATOM 687 C C . LYS A 1 85 ? -22.442 7.436 33.087 1.00 59.91 85 LYS A C 1
ATOM 689 O O . LYS A 1 85 ? -23.052 7.118 32.064 1.00 59.91 85 LYS A O 1
ATOM 694 N N . THR A 1 86 ? -22.641 6.784 34.229 1.00 54.47 86 THR A N 1
ATOM 695 C CA . THR A 1 86 ? -23.757 5.856 34.373 1.00 54.47 86 THR A CA 1
ATOM 696 C C . THR A 1 86 ? -25.018 6.701 34.281 1.00 54.47 86 THR A C 1
ATOM 698 O O . THR A 1 86 ? -25.186 7.653 35.030 1.00 54.47 86 THR A O 1
ATOM 701 N N . SER A 1 87 ? -25.888 6.402 33.322 1.00 46.22 87 SER A N 1
ATOM 702 C CA . SER A 1 87 ? -27.121 7.142 33.025 1.00 46.22 87 SER A CA 1
ATOM 703 C C . SER A 1 87 ? -28.193 7.015 34.123 1.00 46.22 87 SER A C 1
ATOM 705 O O . SER A 1 87 ? -29.385 6.901 33.841 1.00 46.22 87 SER A O 1
ATOM 707 N N . ARG A 1 88 ? -27.804 6.993 35.403 1.00 52.09 88 ARG A N 1
ATOM 708 C CA . ARG A 1 88 ? -28.718 6.804 36.527 1.00 52.09 88 ARG A CA 1
ATOM 709 C C . ARG A 1 88 ? -29.157 8.139 37.116 1.00 52.09 88 ARG A C 1
ATOM 711 O O . ARG A 1 88 ? -28.362 9.005 37.460 1.00 52.09 88 ARG A O 1
ATOM 718 N N . LYS A 1 89 ? -30.480 8.263 37.192 1.00 55.38 89 LYS A N 1
ATOM 719 C CA . LYS A 1 89 ? -31.263 9.405 37.657 1.00 55.38 89 LYS A CA 1
ATOM 720 C C . LYS A 1 89 ? -30.890 9.775 39.109 1.00 55.38 89 LYS A C 1
ATOM 722 O O . LYS A 1 89 ? -30.561 8.901 39.910 1.00 55.38 89 LYS A O 1
ATOM 727 N N . ARG A 1 90 ? -30.979 11.070 39.447 1.00 55.34 90 ARG A N 1
ATOM 728 C CA . ARG A 1 90 ? -30.558 11.701 40.725 1.00 55.34 90 ARG A CA 1
ATOM 729 C C . ARG A 1 90 ? -30.928 10.927 42.008 1.00 55.34 90 ARG A C 1
ATOM 731 O O . ARG A 1 90 ? -30.173 10.974 42.970 1.00 55.34 90 ARG A O 1
ATOM 738 N N . TYR A 1 91 ? -32.025 10.169 42.017 1.00 58.06 91 TYR A N 1
ATOM 739 C CA . TYR A 1 91 ? -32.462 9.376 43.173 1.00 58.06 91 TYR A CA 1
ATOM 740 C C . TYR A 1 91 ? -31.502 8.244 43.576 1.00 58.06 91 TYR A C 1
ATOM 742 O O . TYR A 1 91 ? -31.443 7.898 44.749 1.00 58.06 91 TYR A O 1
ATOM 750 N N . VAL A 1 92 ? -30.719 7.680 42.647 1.00 61.12 92 VAL A N 1
ATOM 751 C CA . VAL A 1 92 ? -29.741 6.620 42.969 1.00 61.12 92 VAL A CA 1
ATOM 752 C C . VAL A 1 92 ? -28.572 7.195 43.770 1.00 61.12 92 VAL A C 1
ATOM 754 O O . VAL A 1 92 ? -28.142 6.612 44.759 1.00 61.12 92 VAL A O 1
ATOM 757 N N . ILE A 1 93 ? -28.107 8.377 43.367 1.00 61.25 93 ILE A N 1
ATOM 758 C CA . ILE A 1 93 ? -27.073 9.157 44.055 1.00 61.25 93 ILE A CA 1
ATOM 759 C C . ILE A 1 93 ? -27.552 9.567 45.455 1.00 61.25 93 ILE A C 1
ATOM 761 O O . ILE A 1 93 ? -26.832 9.359 46.430 1.00 61.25 93 ILE A O 1
ATOM 765 N N . CYS A 1 94 ? -28.787 10.070 45.568 1.00 61.78 94 CYS A N 1
ATOM 766 C CA . CYS A 1 94 ? -29.400 10.389 46.859 1.00 61.78 94 CYS A CA 1
ATOM 767 C C . CYS A 1 94 ? -29.564 9.152 47.753 1.00 61.78 94 CYS A C 1
ATOM 769 O O . CYS A 1 94 ? -29.343 9.254 48.952 1.00 61.78 94 CYS A O 1
ATOM 771 N N . GLY A 1 95 ? -29.897 7.987 47.190 1.00 65.94 95 GLY A N 1
ATOM 772 C CA . GLY A 1 95 ? -30.031 6.739 47.944 1.00 65.94 95 GLY A CA 1
ATOM 773 C C . GLY A 1 95 ? -28.712 6.249 48.540 1.00 65.94 95 GLY A C 1
ATOM 774 O O . GLY A 1 95 ? -28.682 5.890 49.716 1.00 65.94 95 GLY A O 1
ATOM 775 N N . VAL A 1 96 ? -27.606 6.297 47.781 1.00 66.62 96 VAL A N 1
ATOM 776 C CA . VAL A 1 96 ? -26.282 5.950 48.332 1.00 66.62 96 VAL A CA 1
ATOM 777 C C . VAL A 1 96 ? -25.917 6.916 49.446 1.00 66.62 96 VAL A C 1
ATOM 779 O O . VAL A 1 96 ? -25.650 6.458 50.546 1.00 66.62 96 VAL A O 1
ATOM 782 N N . LEU A 1 97 ? -25.990 8.228 49.199 1.00 65.44 97 LEU A N 1
ATOM 783 C CA . LEU A 1 97 ? -25.667 9.245 50.201 1.00 65.44 97 LEU A CA 1
ATOM 784 C C . LEU A 1 97 ? -26.512 9.121 51.467 1.00 65.44 97 LEU A C 1
ATOM 786 O O . LEU A 1 97 ? -25.953 9.124 52.558 1.00 65.44 97 LEU A O 1
ATOM 790 N N . CYS A 1 98 ? -27.834 8.971 51.335 1.00 65.31 98 CYS A N 1
ATOM 791 C CA . CYS A 1 98 ? -28.714 8.751 52.479 1.00 65.31 98 CYS A CA 1
ATOM 792 C C . CYS A 1 98 ? -28.324 7.489 53.236 1.00 65.31 98 CYS A C 1
ATOM 794 O O . CYS A 1 98 ? -28.187 7.540 54.451 1.00 65.31 98 CYS A O 1
ATOM 796 N N . SER A 1 99 ? -28.129 6.366 52.542 1.00 69.31 99 SER A N 1
ATOM 797 C CA . SER A 1 99 ? -27.811 5.110 53.223 1.00 69.31 99 SER A CA 1
ATOM 798 C C . SER A 1 99 ? -26.457 5.182 53.929 1.00 69.31 99 SER A C 1
ATOM 800 O O . SER A 1 99 ? -26.343 4.775 55.073 1.00 69.31 99 SER A O 1
ATOM 802 N N . THR A 1 100 ? -25.436 5.770 53.310 1.00 68.00 100 THR A N 1
ATOM 803 C CA . THR A 1 100 ? -24.091 5.807 53.892 1.00 68.00 100 THR A CA 1
ATOM 804 C C . THR A 1 100 ? -23.931 6.877 54.956 1.00 68.00 100 THR A C 1
ATOM 806 O O . THR A 1 100 ? -23.120 6.704 55.852 1.00 68.00 100 THR A O 1
ATOM 809 N N . LEU A 1 101 ? -24.674 7.982 54.857 1.00 68.69 101 LEU A N 1
ATOM 810 C CA . LEU A 1 101 ? -24.560 9.095 55.792 1.00 68.69 101 LEU A CA 1
ATOM 811 C C . LEU A 1 101 ? -25.555 8.967 56.943 1.00 68.69 101 LEU A C 1
ATOM 813 O O . LEU A 1 101 ? -25.148 9.012 58.094 1.00 68.69 101 LEU A O 1
ATOM 817 N N . LEU A 1 102 ? -26.848 8.791 56.658 1.00 67.62 102 LEU A N 1
ATOM 818 C CA . LEU A 1 102 ? -27.888 8.829 57.692 1.00 67.62 102 LEU A CA 1
ATOM 819 C C . LEU A 1 102 ? -27.862 7.592 58.581 1.00 67.62 102 LEU A C 1
ATOM 821 O O . LEU A 1 102 ? -28.088 7.710 59.780 1.00 67.62 102 LEU A O 1
ATOM 825 N N . ILE A 1 103 ? -27.572 6.417 58.017 1.00 68.62 103 ILE A N 1
ATOM 826 C CA . ILE A 1 103 ? -27.552 5.178 58.802 1.00 68.62 103 ILE A CA 1
ATOM 827 C C . ILE A 1 103 ? -26.287 5.114 59.657 1.00 68.62 103 ILE A C 1
ATOM 829 O O . ILE A 1 103 ? -26.381 4.786 60.832 1.00 68.62 103 ILE A O 1
ATOM 833 N N . VAL A 1 104 ? -25.127 5.503 59.120 1.00 68.81 104 VAL A N 1
ATOM 834 C CA . VAL A 1 104 ? -23.882 5.550 59.904 1.00 68.81 104 VAL A CA 1
ATOM 835 C C . VAL A 1 104 ? -23.961 6.635 60.976 1.00 68.81 104 VAL A C 1
ATOM 837 O O . VAL A 1 104 ? -23.646 6.368 62.129 1.00 68.81 104 VAL A O 1
ATOM 840 N N . LEU A 1 105 ? -24.468 7.829 60.650 1.00 69.88 105 LEU A N 1
ATOM 841 C CA . LEU A 1 105 ? -24.669 8.890 61.639 1.00 69.88 105 LEU A CA 1
ATOM 842 C C . LEU A 1 105 ? -25.709 8.490 62.699 1.00 69.88 105 LEU A C 1
ATOM 844 O O . LEU A 1 105 ? -25.523 8.790 63.871 1.00 69.88 105 LEU A O 1
ATOM 848 N N . GLY A 1 106 ? -26.769 7.776 62.311 1.00 71.00 106 GLY A N 1
ATOM 849 C CA . GLY A 1 106 ? -27.759 7.223 63.235 1.00 71.00 106 GLY A CA 1
ATOM 850 C C . GLY A 1 106 ? -27.165 6.170 64.171 1.00 71.00 106 GLY A C 1
ATOM 851 O O . GLY A 1 106 ? -27.361 6.256 65.379 1.00 71.00 106 GLY A O 1
ATOM 852 N N . VAL A 1 107 ? -26.377 5.231 63.640 1.00 73.38 107 VAL A N 1
ATOM 853 C CA . VAL A 1 107 ? -25.628 4.252 64.444 1.00 73.38 107 VAL A CA 1
ATOM 854 C C . VAL A 1 107 ? -24.717 4.974 65.431 1.00 73.38 107 VAL A C 1
ATOM 856 O O . VAL A 1 107 ? -24.719 4.642 66.605 1.00 73.38 107 VAL A O 1
ATOM 859 N N . ILE A 1 108 ? -24.000 6.003 64.986 1.00 72.81 108 ILE A N 1
ATOM 860 C CA . ILE A 1 108 ? -23.063 6.767 65.815 1.00 72.81 108 ILE A CA 1
ATOM 861 C C . ILE A 1 108 ? -23.765 7.552 66.927 1.00 72.81 108 ILE A C 1
ATOM 863 O O . ILE A 1 108 ? -23.336 7.503 68.078 1.00 72.81 108 ILE A O 1
ATOM 867 N N . LEU A 1 109 ? -24.841 8.272 66.604 1.00 76.25 109 LEU A N 1
ATOM 868 C CA . LEU A 1 109 ? -25.543 9.136 67.557 1.00 76.25 109 LEU A CA 1
ATOM 869 C C . LEU A 1 109 ? -26.353 8.344 68.585 1.00 76.25 109 LEU A C 1
ATOM 871 O O . LEU A 1 109 ? -26.464 8.764 69.734 1.00 76.25 109 LEU A O 1
ATOM 875 N N . PHE A 1 110 ? -26.913 7.205 68.180 1.00 77.44 110 PHE A N 1
ATOM 876 C CA . PHE A 1 110 ? -27.798 6.404 69.022 1.00 77.44 110 PHE A CA 1
ATOM 877 C C . PHE A 1 110 ? -27.150 5.117 69.525 1.00 77.44 110 PHE A C 1
ATOM 879 O O . PHE A 1 110 ? -27.824 4.337 70.187 1.00 77.44 110 PHE A O 1
ATOM 886 N N . HIS A 1 111 ? -25.852 4.910 69.285 1.00 76.19 111 HIS A N 1
ATOM 887 C CA . HIS A 1 111 ? -25.132 3.721 69.736 1.00 76.19 111 HIS A CA 1
ATOM 888 C C . HIS A 1 111 ? -25.383 3.346 71.212 1.00 76.19 111 HIS A C 1
ATOM 890 O O . HIS A 1 111 ? -25.637 2.171 71.471 1.00 76.19 111 HIS A O 1
ATOM 896 N N . PRO A 1 112 ? -25.402 4.288 72.185 1.00 79.81 112 PRO A N 1
ATOM 897 C CA . PRO A 1 112 ? -25.675 3.944 73.586 1.00 79.81 112 PRO A CA 1
ATOM 898 C C . PRO A 1 112 ? -27.056 3.310 73.829 1.00 79.81 112 PRO A C 1
ATOM 900 O O . PRO A 1 112 ? -27.276 2.704 74.871 1.00 79.81 112 PRO A O 1
ATOM 903 N N . PHE A 1 113 ? -27.983 3.463 72.882 1.00 79.88 113 PHE A N 1
ATOM 904 C CA . PHE A 1 113 ? -29.370 3.003 72.951 1.00 79.88 113 PHE A CA 1
ATOM 905 C C . PHE A 1 113 ? -29.678 1.880 71.947 1.00 79.88 113 PHE A C 1
ATOM 907 O O . PHE A 1 113 ? -30.821 1.428 71.874 1.00 79.88 113 PHE A O 1
ATOM 914 N N . ILE A 1 114 ? -28.693 1.442 71.154 1.00 78.81 114 ILE A N 1
ATOM 915 C CA . ILE A 1 114 ? -28.865 0.458 70.081 1.00 78.81 114 ILE A CA 1
ATOM 916 C C . ILE A 1 114 ? -28.073 -0.811 70.411 1.00 78.81 114 ILE A C 1
ATOM 918 O O . ILE A 1 114 ? -26.852 -0.786 70.579 1.00 78.81 114 ILE A O 1
ATOM 922 N N . ASP A 1 115 ? -28.773 -1.947 70.442 1.00 83.31 115 ASP A N 1
ATOM 923 C CA . ASP A 1 115 ? -28.157 -3.265 70.611 1.00 83.31 115 ASP A CA 1
ATOM 924 C C . ASP A 1 115 ? -27.176 -3.581 69.470 1.00 83.31 115 ASP A C 1
ATOM 926 O O . ASP A 1 115 ? -27.402 -3.223 68.308 1.00 83.31 115 ASP A O 1
ATOM 930 N N . LYS A 1 116 ? -26.109 -4.322 69.792 1.00 82.56 116 LYS A N 1
ATOM 931 C CA . LYS A 1 116 ? -25.098 -4.781 68.832 1.00 82.56 116 LYS A CA 1
ATOM 932 C C . LYS A 1 116 ? -25.728 -5.376 67.575 1.00 82.56 116 LYS A C 1
ATOM 934 O O . LYS A 1 116 ? -25.337 -5.007 66.468 1.00 82.56 116 LYS A O 1
ATOM 939 N N . ASN A 1 117 ? -26.724 -6.245 67.709 1.00 82.94 117 ASN A N 1
ATOM 940 C CA . ASN A 1 117 ? -27.372 -6.909 66.579 1.00 82.94 117 ASN A CA 1
ATOM 941 C C . ASN A 1 117 ? -28.102 -5.923 65.657 1.00 82.94 117 ASN A C 1
ATOM 943 O O . ASN A 1 117 ? -28.088 -6.089 64.436 1.00 82.94 117 ASN A O 1
ATOM 947 N N . VAL A 1 118 ? -28.693 -4.867 66.221 1.00 81.88 118 VAL A N 1
ATOM 948 C CA . VAL A 1 118 ? -29.384 -3.826 65.449 1.00 81.88 118 VAL A CA 1
ATOM 949 C C . VAL A 1 118 ? -28.376 -2.998 64.651 1.00 81.88 118 VAL A C 1
ATOM 951 O O . VAL A 1 118 ? -28.594 -2.757 63.464 1.00 81.88 118 VAL A O 1
ATOM 954 N N . THR A 1 119 ? -27.230 -2.649 65.242 1.00 80.88 119 THR A N 1
ATOM 955 C CA . THR A 1 119 ? -26.136 -1.966 64.530 1.00 80.88 119 THR A CA 1
ATOM 956 C C . THR A 1 119 ? -25.603 -2.799 63.363 1.00 80.88 119 THR A C 1
ATOM 958 O O . THR A 1 119 ? -25.471 -2.284 62.250 1.00 80.88 119 THR A O 1
ATOM 961 N N . HIS A 1 120 ? -25.376 -4.102 63.565 1.00 83.31 120 HIS A N 1
ATOM 962 C CA . HIS A 1 120 ? -24.969 -5.003 62.480 1.00 83.31 120 HIS A CA 1
ATOM 963 C C . HIS A 1 120 ? -26.032 -5.079 61.377 1.00 83.31 120 HIS A C 1
ATOM 965 O O . HIS A 1 120 ? -25.694 -5.027 60.196 1.00 83.31 120 HIS A O 1
ATOM 971 N N . GLY A 1 121 ? -27.317 -5.142 61.742 1.00 81.88 121 GLY A N 1
ATOM 972 C CA . GLY A 1 121 ? -28.427 -5.130 60.787 1.00 81.88 121 GLY A CA 1
ATOM 973 C C . GLY A 1 121 ? -28.475 -3.855 59.938 1.00 81.88 121 GLY A C 1
ATOM 974 O O . GLY A 1 121 ? -28.645 -3.927 58.720 1.00 81.88 121 GLY A O 1
ATOM 975 N N . LEU A 1 122 ? -28.250 -2.689 60.549 1.00 81.25 122 LEU A N 1
ATOM 976 C CA . LEU A 1 122 ? -28.193 -1.394 59.860 1.00 81.25 122 LEU A CA 1
ATOM 977 C C . LEU A 1 122 ? -26.982 -1.290 58.909 1.00 81.25 122 LEU A C 1
ATOM 979 O O . LEU A 1 122 ? -27.111 -0.830 57.767 1.00 81.25 122 LEU A O 1
ATOM 983 N N . LEU A 1 123 ? -25.812 -1.774 59.336 1.00 81.19 123 LEU A N 1
ATOM 984 C CA . LEU A 1 123 ? -24.607 -1.849 58.498 1.00 81.19 123 LEU A CA 1
ATOM 985 C C . LEU A 1 123 ? -24.744 -2.873 57.354 1.00 81.19 123 LEU A C 1
ATOM 987 O O . LEU A 1 123 ? -24.232 -2.664 56.255 1.00 81.19 123 LEU A O 1
ATOM 991 N N . LEU A 1 124 ? -25.496 -3.955 57.555 1.00 82.00 124 LEU A N 1
ATOM 992 C CA . LEU A 1 124 ? -25.810 -4.905 56.489 1.00 82.00 124 LEU A CA 1
ATOM 993 C C . LEU A 1 124 ? -26.813 -4.314 55.487 1.00 82.00 124 LEU A C 1
ATOM 995 O O . LEU A 1 124 ? -26.645 -4.461 54.277 1.00 82.00 124 LEU A O 1
ATOM 999 N N . MET A 1 125 ? -27.834 -3.597 55.965 1.00 80.38 125 MET A N 1
ATOM 1000 C CA . MET A 1 125 ? -28.839 -2.954 55.113 1.00 80.38 125 MET A CA 1
ATOM 1001 C C . MET A 1 125 ? -28.205 -1.940 54.153 1.00 80.38 125 MET A C 1
ATOM 1003 O O . MET A 1 125 ? -28.535 -1.899 52.968 1.00 80.38 125 MET A O 1
ATOM 1007 N N . THR A 1 126 ? -27.252 -1.150 54.640 1.00 77.25 126 THR A N 1
ATOM 1008 C CA . THR A 1 126 ? -26.480 -0.202 53.822 1.00 77.25 126 THR A CA 1
ATOM 1009 C C . THR A 1 126 ? -25.637 -0.895 52.754 1.00 77.25 126 THR A C 1
ATOM 1011 O O . THR A 1 126 ? -25.603 -0.428 51.611 1.00 77.25 126 THR A O 1
ATOM 1014 N N . LEU A 1 127 ? -25.020 -2.037 53.075 1.00 78.81 127 LEU A N 1
ATOM 1015 C CA . LEU A 1 127 ? -24.338 -2.866 52.084 1.00 78.81 127 LEU A CA 1
ATOM 1016 C C . LEU A 1 127 ? -25.321 -3.360 51.011 1.00 78.81 127 LEU A C 1
ATOM 1018 O O . LEU A 1 127 ? -25.071 -3.165 49.824 1.00 78.81 127 LEU A O 1
ATOM 1022 N N . VAL A 1 128 ? -26.469 -3.922 51.403 1.00 78.19 128 VAL A N 1
ATOM 1023 C CA . VAL A 1 128 ? -27.497 -4.417 50.468 1.00 78.19 128 VAL A CA 1
ATOM 1024 C C . VAL A 1 128 ? -27.997 -3.305 49.540 1.00 78.19 128 VAL A C 1
ATOM 1026 O O . VAL A 1 128 ? -28.087 -3.510 48.329 1.00 78.19 128 VAL A O 1
ATOM 1029 N N . ILE A 1 129 ? -28.253 -2.104 50.069 1.00 75.06 129 ILE A N 1
ATOM 1030 C CA . ILE A 1 129 ? -28.645 -0.937 49.264 1.00 75.06 129 ILE A CA 1
ATOM 1031 C C . ILE A 1 129 ? -27.568 -0.608 48.220 1.00 75.06 129 ILE A C 1
ATOM 1033 O O . ILE A 1 129 ? -27.899 -0.373 47.054 1.00 75.06 129 ILE A O 1
ATOM 1037 N N . ARG A 1 130 ? -26.280 -0.646 48.588 1.00 73.00 130 ARG A N 1
ATOM 1038 C CA . ARG A 1 130 ? -25.176 -0.447 47.634 1.00 73.00 130 ARG A CA 1
ATOM 1039 C C . ARG A 1 130 ? -25.146 -1.532 46.555 1.00 73.00 130 ARG A C 1
ATOM 1041 O O . ARG A 1 130 ? -25.027 -1.182 45.382 1.00 73.00 130 ARG A O 1
ATOM 1048 N N . LEU A 1 131 ? -25.315 -2.808 46.913 1.00 73.12 131 LEU A N 1
ATOM 1049 C CA . LEU A 1 131 ? -25.360 -3.914 45.943 1.00 73.12 131 LEU A CA 1
ATOM 1050 C C . LEU A 1 131 ? -26.528 -3.748 44.947 1.00 73.12 131 LEU A C 1
ATOM 1052 O O . LEU A 1 131 ? -26.360 -3.970 43.751 1.00 73.12 131 LEU A O 1
ATOM 1056 N N . LEU A 1 132 ? -27.700 -3.296 45.410 1.00 70.62 132 LEU A N 1
ATOM 1057 C CA . LEU A 1 132 ? -28.871 -3.039 44.556 1.00 70.62 132 LEU A CA 1
ATOM 1058 C C . LEU A 1 132 ? -28.671 -1.831 43.622 1.00 70.62 132 LEU A C 1
ATOM 1060 O O . LEU A 1 132 ? -29.113 -1.828 42.465 1.00 70.62 132 LEU A O 1
ATOM 1064 N N . ILE A 1 133 ? -27.994 -0.791 44.115 1.00 65.44 133 ILE A N 1
ATOM 1065 C CA . ILE A 1 133 ? -27.685 0.424 43.355 1.00 65.44 133 ILE A CA 1
ATOM 1066 C C . ILE A 1 133 ? -26.643 0.150 42.268 1.00 65.44 133 ILE A C 1
ATOM 1068 O O . ILE A 1 133 ? -26.784 0.643 41.140 1.00 65.44 133 ILE A O 1
ATOM 1072 N N . VAL A 1 134 ? -25.633 -0.661 42.572 1.00 63.31 134 VAL A N 1
ATOM 1073 C CA . VAL A 1 134 ? -24.619 -1.124 41.622 1.00 63.31 134 VAL A CA 1
ATOM 1074 C C . VAL A 1 134 ? -25.194 -2.297 40.833 1.00 63.31 134 VAL A C 1
ATOM 1076 O O . VAL A 1 134 ? -24.838 -3.451 41.008 1.00 63.31 134 VAL A O 1
ATOM 1079 N N . ASN A 1 135 ? -26.164 -2.004 39.972 1.00 58.50 135 ASN A N 1
ATOM 1080 C CA . ASN A 1 135 ? -26.833 -3.038 39.195 1.00 58.50 135 ASN A CA 1
ATOM 1081 C C . ASN A 1 135 ? -25.851 -3.666 38.180 1.00 58.50 135 ASN A C 1
ATOM 1083 O O . ASN A 1 135 ? -25.420 -2.970 37.251 1.00 58.50 135 ASN A O 1
ATOM 1087 N N . PRO A 1 136 ? -25.566 -4.975 38.279 1.00 52.81 136 PRO A N 1
ATOM 1088 C CA . PRO A 1 136 ? -24.658 -5.666 37.369 1.00 52.81 136 PRO A CA 1
ATOM 1089 C C . PRO A 1 136 ? -25.210 -5.813 35.939 1.00 52.81 136 PRO A C 1
ATOM 1091 O O . PRO A 1 136 ? -24.459 -6.169 35.037 1.00 52.81 136 PRO A O 1
ATOM 1094 N N . LYS A 1 137 ? -26.488 -5.487 35.677 1.00 47.66 137 LYS A N 1
ATOM 1095 C CA . LYS A 1 137 ? -27.107 -5.547 34.335 1.00 47.66 137 LYS A CA 1
ATOM 1096 C C . LYS A 1 137 ? -26.682 -4.425 33.379 1.00 47.66 137 LYS A C 1
ATOM 1098 O O . LYS A 1 137 ? -27.329 -4.221 32.351 1.00 47.66 137 LYS A O 1
ATOM 1103 N N . LYS A 1 138 ? -25.626 -3.659 33.672 1.00 55.25 138 LYS A N 1
ATOM 1104 C CA . LYS A 1 138 ? -25.028 -2.797 32.645 1.00 55.25 138 LYS A CA 1
ATOM 1105 C C . LYS A 1 138 ? -24.284 -3.725 31.678 1.00 55.25 138 LYS A C 1
ATOM 1107 O O . LYS A 1 138 ? -23.149 -4.112 31.939 1.00 55.25 138 LYS A O 1
ATOM 1112 N N . ASN A 1 139 ? -24.965 -4.134 30.604 1.00 54.09 139 ASN A N 1
ATOM 1113 C CA . ASN A 1 139 ? -24.433 -5.013 29.560 1.00 54.09 139 ASN A CA 1
ATOM 1114 C C . ASN A 1 139 ? -23.310 -4.300 28.794 1.00 54.09 139 ASN A C 1
ATOM 1116 O O . ASN A 1 139 ? -23.504 -3.810 27.685 1.00 54.09 139 ASN A O 1
ATOM 1120 N N . TYR A 1 140 ? -22.125 -4.202 29.395 1.00 61.03 140 TYR A N 1
ATOM 1121 C CA . TYR A 1 140 ? -20.922 -3.882 28.647 1.00 61.03 140 TYR A CA 1
ATOM 1122 C C . TYR A 1 140 ? -20.630 -5.066 27.725 1.00 61.03 140 TYR A C 1
ATOM 1124 O O . TYR A 1 140 ? -20.416 -6.184 28.193 1.00 61.03 140 TYR A O 1
ATOM 1132 N N . THR A 1 141 ? -20.632 -4.819 26.416 1.00 59.78 141 THR A N 1
ATOM 1133 C CA . THR A 1 141 ? -20.329 -5.831 25.391 1.00 59.78 141 THR A CA 1
ATOM 1134 C C . THR A 1 141 ? -18.894 -6.352 25.515 1.00 59.78 141 THR A C 1
ATOM 1136 O O . THR A 1 141 ? -18.624 -7.516 25.235 1.00 59.78 141 THR A O 1
ATOM 1139 N N . SER A 1 142 ? -17.968 -5.520 26.009 1.00 69.00 142 SER A N 1
ATOM 1140 C CA . SER A 1 142 ? -16.577 -5.909 26.251 1.00 69.00 142 SER A CA 1
ATOM 1141 C C . SER A 1 142 ? -16.418 -6.757 27.516 1.00 69.00 142 SER A C 1
ATOM 1143 O O . SER A 1 142 ? -16.654 -6.294 28.638 1.00 69.00 142 SER A O 1
ATOM 1145 N N . LYS A 1 143 ? -15.903 -7.982 27.338 1.00 72.81 143 LYS A N 1
ATOM 1146 C CA . LYS A 1 143 ? -15.524 -8.898 28.427 1.00 72.81 143 LYS A CA 1
ATOM 1147 C C . LYS A 1 143 ? -14.511 -8.264 29.392 1.00 72.81 143 LYS A C 1
ATOM 1149 O O . LYS A 1 143 ? -14.636 -8.464 30.594 1.00 72.81 143 LYS A O 1
ATOM 1154 N N . SER A 1 144 ? -13.566 -7.462 28.885 1.00 70.50 144 SER A N 1
ATOM 1155 C CA . SER A 1 144 ? -12.568 -6.749 29.703 1.00 70.50 144 SER A CA 1
ATOM 1156 C C . SER A 1 144 ? -13.222 -5.736 30.645 1.00 70.50 144 SER A C 1
ATOM 1158 O O . SER A 1 144 ? -12.971 -5.762 31.849 1.00 70.50 144 SER A O 1
ATOM 1160 N N . ILE A 1 145 ? -14.115 -4.890 30.119 1.00 70.94 145 ILE A N 1
ATOM 1161 C CA . ILE A 1 145 ? -14.819 -3.875 30.920 1.00 70.94 145 ILE A CA 1
ATOM 1162 C C . ILE A 1 145 ? -15.665 -4.549 32.001 1.00 70.94 145 ILE A C 1
ATOM 1164 O O . ILE A 1 145 ? -15.662 -4.117 33.154 1.00 70.94 145 ILE A O 1
ATOM 1168 N N . ARG A 1 146 ? -16.350 -5.645 31.650 1.00 72.06 146 ARG A N 1
ATOM 1169 C CA . ARG A 1 146 ? -17.147 -6.423 32.603 1.00 72.06 146 ARG A CA 1
ATOM 1170 C C . ARG A 1 146 ? -16.294 -6.973 33.750 1.00 72.06 146 ARG A C 1
ATOM 1172 O O . ARG A 1 146 ? -16.691 -6.835 34.901 1.00 72.06 146 ARG A O 1
ATOM 1179 N N . SER A 1 147 ? -15.127 -7.551 33.459 1.00 76.94 147 SER A N 1
ATOM 1180 C CA . SER A 1 147 ? -14.227 -8.082 34.491 1.00 76.94 147 SER A CA 1
ATOM 1181 C C . SER A 1 147 ? -13.690 -6.993 35.423 1.00 76.94 147 SER A C 1
ATOM 1183 O O . SER A 1 147 ? -13.705 -7.175 36.637 1.00 76.94 147 SER A O 1
ATOM 1185 N N . ILE A 1 148 ? -13.266 -5.845 34.880 1.00 78.00 148 ILE A N 1
ATOM 1186 C CA . ILE A 1 148 ? -12.751 -4.721 35.683 1.00 78.00 148 ILE A CA 1
ATOM 1187 C C . ILE A 1 148 ? -13.854 -4.149 36.580 1.00 78.00 148 ILE A C 1
ATOM 1189 O O . ILE A 1 148 ? -13.607 -3.847 37.744 1.00 78.00 148 ILE A O 1
ATOM 1193 N N . TYR A 1 149 ? -15.080 -4.039 36.064 1.00 76.06 149 TYR A N 1
ATOM 1194 C CA . TYR A 1 149 ? -16.228 -3.572 36.838 1.00 76.06 149 TYR A CA 1
ATOM 1195 C C . TYR A 1 149 ? -16.578 -4.513 37.999 1.00 76.06 149 TYR A C 1
ATOM 1197 O O . TYR A 1 149 ? -16.800 -4.047 39.114 1.00 76.06 149 TYR A O 1
ATOM 1205 N N . ILE A 1 150 ? -16.594 -5.829 37.754 1.00 77.69 150 ILE A N 1
ATOM 1206 C CA . ILE A 1 150 ? -16.824 -6.834 38.804 1.00 77.69 150 ILE A CA 1
ATOM 1207 C C . ILE A 1 150 ? -15.727 -6.747 39.868 1.00 77.69 150 ILE A C 1
ATOM 1209 O O . ILE A 1 150 ? -16.031 -6.739 41.056 1.00 77.69 150 ILE A O 1
ATOM 1213 N N . LEU A 1 151 ? -14.462 -6.631 39.455 1.00 81.81 151 LEU A N 1
ATOM 1214 C CA . LEU A 1 151 ? -13.345 -6.519 40.387 1.00 81.81 151 LEU A CA 1
ATOM 1215 C C . LEU A 1 151 ? -13.437 -5.242 41.235 1.00 81.81 151 LEU A C 1
ATOM 1217 O O . LEU A 1 151 ? -13.286 -5.313 42.447 1.00 81.81 151 LEU A O 1
ATOM 1221 N N . LEU A 1 152 ? -13.763 -4.097 40.625 1.00 80.00 152 LEU A N 1
ATOM 1222 C CA . LEU A 1 152 ? -14.001 -2.839 41.342 1.00 80.00 152 LEU A CA 1
ATOM 1223 C C . LEU A 1 152 ? -15.109 -2.991 42.393 1.00 80.00 152 LEU A C 1
ATOM 1225 O O . LEU A 1 152 ? -14.977 -2.513 43.516 1.00 80.00 152 LEU A O 1
ATOM 1229 N N . PHE A 1 153 ? -16.193 -3.676 42.034 1.00 77.19 153 PHE A N 1
ATOM 1230 C CA . PHE A 1 153 ? -17.312 -3.920 42.935 1.00 77.19 153 PHE A CA 1
ATOM 1231 C C . PHE A 1 153 ? -16.949 -4.827 44.113 1.00 77.19 153 PHE A C 1
ATOM 1233 O O . PHE A 1 153 ? -17.331 -4.535 45.247 1.00 77.19 153 PHE A O 1
ATOM 1240 N N . ILE A 1 154 ? -16.194 -5.900 43.859 1.00 82.06 154 ILE A N 1
ATOM 1241 C CA . ILE A 1 154 ? -15.681 -6.787 44.907 1.00 82.06 154 ILE A CA 1
ATOM 1242 C C . ILE A 1 154 ? -14.791 -5.989 45.863 1.00 82.06 154 ILE A C 1
ATOM 1244 O O . ILE A 1 154 ? -15.029 -6.016 47.068 1.00 82.06 154 ILE A O 1
ATOM 1248 N N . THR A 1 155 ? -13.829 -5.221 45.342 1.00 84.31 155 THR A N 1
ATOM 1249 C CA . THR A 1 155 ? -12.909 -4.421 46.164 1.00 84.31 155 THR A CA 1
ATOM 1250 C C . THR A 1 155 ? -13.653 -3.411 47.043 1.00 84.31 155 THR A C 1
ATOM 1252 O O . THR A 1 155 ? -13.384 -3.327 48.239 1.00 84.31 155 THR A O 1
ATOM 1255 N N . GLU A 1 156 ? -14.637 -2.688 46.498 1.00 79.56 156 GLU A N 1
ATOM 1256 C CA . GLU A 1 156 ? -15.441 -1.735 47.279 1.00 79.56 156 GLU A CA 1
ATOM 1257 C C . GLU A 1 156 ? -16.349 -2.412 48.314 1.00 79.56 156 GLU A C 1
ATOM 1259 O O . GLU A 1 156 ? -16.595 -1.844 49.378 1.00 79.56 156 GLU A O 1
ATOM 1264 N N . THR A 1 157 ? -16.829 -3.625 48.029 1.00 82.69 157 THR A N 1
ATOM 1265 C CA . THR A 1 157 ? -17.616 -4.426 48.978 1.00 82.69 157 THR A CA 1
ATOM 1266 C C . THR A 1 157 ? -16.758 -4.863 50.159 1.00 82.69 157 THR A C 1
ATOM 1268 O O . THR A 1 157 ? -17.150 -4.640 51.302 1.00 82.69 157 THR A O 1
ATOM 1271 N N . VAL A 1 158 ? -15.567 -5.411 49.888 1.00 86.44 158 VAL A N 1
ATOM 1272 C CA . VAL A 1 158 ? -14.606 -5.811 50.927 1.00 86.44 158 VAL A CA 1
ATOM 1273 C C . VAL A 1 158 ? -14.252 -4.610 51.796 1.00 86.44 158 VAL A C 1
ATOM 1275 O O . VAL A 1 158 ? -14.383 -4.678 53.015 1.00 86.44 158 VAL A O 1
ATOM 1278 N N . ARG A 1 159 ? -13.910 -3.477 51.175 1.00 85.69 159 ARG A N 1
ATOM 1279 C CA . ARG A 1 159 ?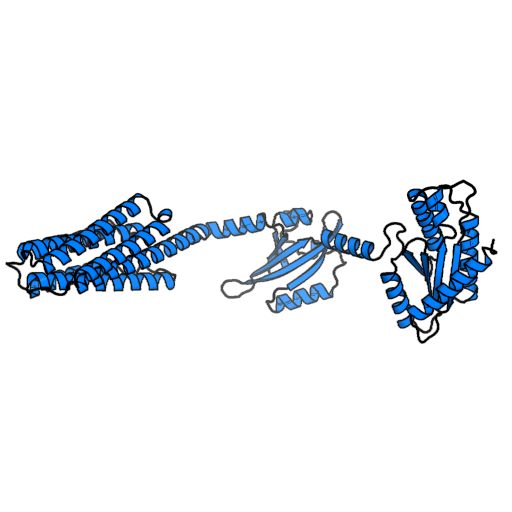 -13.585 -2.241 51.891 1.00 85.69 159 ARG A CA 1
ATOM 1280 C C . ARG A 1 159 ? -14.721 -1.792 52.811 1.00 85.69 159 ARG A C 1
ATOM 1282 O O . ARG A 1 159 ? -14.490 -1.540 53.985 1.00 85.69 159 ARG A O 1
ATOM 1289 N N . TYR A 1 160 ? -15.958 -1.763 52.310 1.00 84.94 160 TYR A N 1
ATOM 1290 C CA . TYR A 1 160 ? -17.122 -1.398 53.122 1.00 84.94 160 TYR A CA 1
ATOM 1291 C C . TYR A 1 160 ? -17.298 -2.313 54.338 1.00 84.94 160 TYR A C 1
ATOM 1293 O O . TYR A 1 160 ? -17.548 -1.833 55.440 1.00 84.94 160 TYR A O 1
ATOM 1301 N N . THR A 1 161 ? -17.164 -3.628 54.144 1.00 84.56 161 THR A N 1
ATOM 1302 C CA . THR A 1 161 ? -17.277 -4.592 55.245 1.00 84.56 161 THR A CA 1
ATOM 1303 C C . THR A 1 161 ? -16.157 -4.438 56.269 1.00 84.56 161 THR A C 1
ATOM 1305 O O . THR A 1 161 ? -16.408 -4.617 57.457 1.00 84.56 161 THR A O 1
ATOM 1308 N N . THR A 1 162 ? -14.951 -4.056 55.836 1.00 88.44 162 THR A N 1
ATOM 1309 C CA . THR A 1 162 ? -13.826 -3.763 56.729 1.00 88.44 162 THR A CA 1
ATOM 1310 C C . THR A 1 162 ? -14.112 -2.546 57.607 1.00 88.44 162 THR A C 1
ATOM 1312 O O . THR A 1 162 ? -13.976 -2.654 58.821 1.00 88.44 162 THR A O 1
ATOM 1315 N N . GLU A 1 163 ? -14.586 -1.433 57.039 1.00 86.94 163 GLU A N 1
ATOM 1316 C CA . GLU A 1 163 ? -14.951 -0.246 57.837 1.00 86.94 163 GLU A CA 1
ATOM 1317 C C . GLU A 1 163 ? -16.140 -0.533 58.767 1.00 86.94 163 GLU A C 1
ATOM 1319 O O . GLU A 1 163 ? -16.171 -0.112 59.918 1.00 86.94 163 GLU A O 1
ATOM 1324 N N . ALA A 1 164 ? -17.130 -1.307 58.309 1.00 85.00 164 ALA A N 1
ATOM 1325 C CA . ALA A 1 164 ? -18.268 -1.693 59.148 1.00 85.00 164 ALA A CA 1
ATOM 1326 C C . ALA A 1 164 ? -17.827 -2.530 60.361 1.00 85.00 164 ALA A C 1
ATOM 1328 O O . ALA A 1 164 ? -18.369 -2.372 61.457 1.00 85.00 164 ALA A O 1
ATOM 1329 N N . PHE A 1 165 ? -16.832 -3.397 60.168 1.00 87.06 165 PHE A N 1
ATOM 1330 C CA . PHE A 1 165 ? -16.215 -4.163 61.242 1.00 87.06 165 PHE A CA 1
ATOM 1331 C C . PHE A 1 165 ? -15.450 -3.260 62.216 1.00 87.06 165 PHE A C 1
ATOM 1333 O O . PHE A 1 165 ? -15.685 -3.361 63.417 1.00 87.06 165 PHE A O 1
ATOM 1340 N N . ILE A 1 166 ? -14.602 -2.350 61.713 1.00 88.00 166 ILE A N 1
ATOM 1341 C CA . ILE A 1 166 ? -13.859 -1.386 62.545 1.00 88.00 166 ILE A CA 1
ATOM 1342 C C . ILE A 1 166 ? -14.834 -0.571 63.395 1.00 88.00 166 ILE A C 1
ATOM 1344 O O . ILE A 1 166 ? -14.686 -0.523 64.614 1.00 88.00 166 ILE A O 1
ATOM 1348 N N . LEU A 1 167 ? -15.872 0.004 62.782 1.00 86.06 167 LEU A N 1
ATOM 1349 C CA . LEU A 1 167 ? -16.885 0.775 63.495 1.00 86.06 167 LEU A CA 1
ATOM 1350 C C . LEU A 1 167 ? -17.575 -0.059 64.579 1.00 86.06 167 LEU A C 1
ATOM 1352 O O . LEU A 1 167 ? -17.690 0.399 65.711 1.00 86.06 167 LEU A O 1
ATOM 1356 N N . SER A 1 168 ? -18.008 -1.285 64.272 1.00 84.81 168 SER A N 1
ATOM 1357 C CA . SER A 1 168 ? -18.624 -2.156 65.278 1.00 84.81 168 SER A CA 1
ATOM 1358 C C . SER A 1 168 ? -17.676 -2.459 66.441 1.00 84.81 168 SER A C 1
ATOM 1360 O O . SER A 1 168 ? -18.106 -2.485 67.594 1.00 84.81 168 SER A O 1
ATOM 1362 N N . ASP A 1 169 ? -16.404 -2.722 66.158 1.00 86.88 169 ASP A N 1
ATOM 1363 C CA . ASP A 1 169 ? -15.429 -3.072 67.187 1.00 86.88 169 ASP A CA 1
ATOM 1364 C C . ASP A 1 169 ? -15.059 -1.859 68.050 1.00 86.88 169 ASP A C 1
ATOM 1366 O O . ASP A 1 169 ? -14.965 -1.981 69.264 1.00 86.88 169 ASP A O 1
ATOM 1370 N N . VAL A 1 170 ? -14.967 -0.661 67.461 1.00 86.75 170 VAL A N 1
ATOM 1371 C CA . VAL A 1 170 ? -14.801 0.610 68.192 1.00 86.75 170 VAL A CA 1
ATOM 1372 C C . VAL A 1 170 ? -15.971 0.880 69.134 1.00 86.75 170 VAL A C 1
ATOM 1374 O O . VAL A 1 170 ? -15.780 1.454 70.202 1.00 86.75 170 VAL A O 1
ATOM 1377 N N . LEU A 1 171 ? -17.179 0.514 68.715 1.00 84.56 171 LEU A N 1
ATOM 1378 C CA . LEU A 1 171 ? -18.420 0.806 69.415 1.00 84.56 171 LEU A CA 1
ATOM 1379 C C . LEU A 1 171 ? -18.677 -0.143 70.597 1.00 84.56 171 LEU A C 1
ATOM 1381 O O . LEU A 1 171 ? -19.032 0.313 71.686 1.00 84.56 171 LEU A O 1
ATOM 1385 N N . TYR A 1 172 ? -18.469 -1.447 70.405 1.00 83.56 172 TYR A N 1
ATOM 1386 C CA . TYR A 1 172 ? -18.846 -2.473 71.386 1.00 83.56 172 TYR A CA 1
ATOM 1387 C C . TYR A 1 172 ? -17.656 -3.151 72.082 1.00 83.56 172 TYR A C 1
ATOM 1389 O O . TYR A 1 172 ? -17.854 -3.854 73.077 1.00 83.56 172 TYR A O 1
ATOM 1397 N N . HIS A 1 173 ? -16.435 -2.969 71.579 1.00 83.50 173 HIS A N 1
ATOM 1398 C CA . HIS A 1 173 ? -15.213 -3.613 72.063 1.00 83.50 173 HIS A CA 1
ATOM 1399 C C . HIS A 1 173 ? -14.050 -2.601 72.155 1.00 83.50 173 HIS A C 1
ATOM 1401 O O . HIS A 1 173 ? -14.212 -1.398 71.948 1.00 83.50 173 HIS A O 1
ATOM 1407 N N . SER A 1 174 ? -12.860 -3.063 72.548 1.00 79.44 174 SER A N 1
ATOM 1408 C CA . SER A 1 174 ? -11.648 -2.238 72.594 1.00 79.44 174 SER A CA 1
ATOM 1409 C C . SER A 1 174 ? -10.801 -2.464 71.342 1.00 79.44 174 SER A C 1
ATOM 1411 O O . SER A 1 174 ? -9.865 -3.262 71.366 1.00 79.44 174 SER A O 1
ATOM 1413 N N . PHE A 1 175 ? -11.112 -1.753 70.259 1.00 84.50 1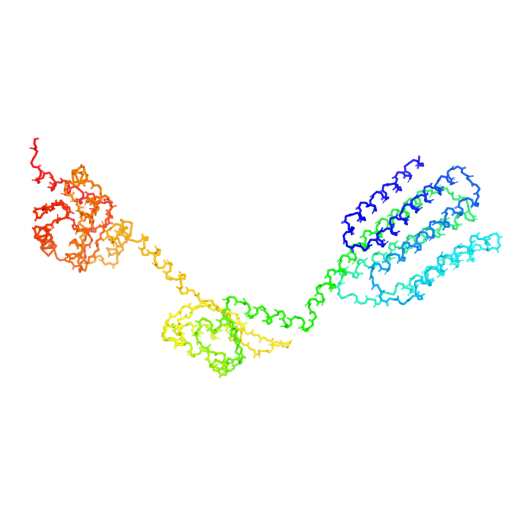75 PHE A N 1
ATOM 1414 C CA . PHE A 1 175 ? -10.352 -1.863 69.011 1.00 84.50 175 PHE A CA 1
ATOM 1415 C C . PHE A 1 175 ? -8.875 -1.464 69.203 1.00 84.50 175 PHE A C 1
ATOM 1417 O O . PHE A 1 175 ? -8.581 -0.331 69.602 1.00 84.50 175 PHE A O 1
ATOM 1424 N N . SER A 1 176 ? -7.950 -2.379 68.890 1.00 80.81 176 SER A N 1
ATOM 1425 C CA . SER A 1 176 ? -6.489 -2.176 68.953 1.00 80.81 176 SER A CA 1
ATOM 1426 C C . SER A 1 176 ? -5.779 -2.319 67.601 1.00 80.81 176 SER A C 1
ATOM 1428 O O . SER A 1 176 ? -4.664 -1.815 67.420 1.00 80.81 176 SER A O 1
ATOM 1430 N N . ASP A 1 177 ? -6.415 -2.974 66.630 1.00 85.19 177 ASP A N 1
ATOM 1431 C CA . ASP A 1 177 ? -5.758 -3.490 65.426 1.00 85.19 177 ASP A CA 1
ATOM 1432 C C . ASP A 1 177 ? -5.739 -2.471 64.280 1.00 85.19 177 ASP A C 1
ATOM 1434 O O . ASP A 1 177 ? -6.308 -2.657 63.206 1.00 85.19 177 ASP A O 1
ATOM 1438 N N . THR A 1 178 ? -5.002 -1.380 64.494 1.00 84.62 178 THR A N 1
ATOM 1439 C CA . THR A 1 178 ? -4.854 -0.254 63.542 1.00 84.62 178 THR A CA 1
ATOM 1440 C C . THR A 1 178 ? -4.356 -0.638 62.138 1.00 84.62 178 THR A C 1
ATOM 1442 O O . THR A 1 178 ? -4.540 0.122 61.186 1.00 84.62 178 THR A O 1
ATOM 1445 N N . TRP A 1 179 ? -3.769 -1.826 61.969 1.00 86.69 179 TRP A N 1
ATOM 1446 C CA . TRP A 1 179 ? -3.395 -2.378 60.662 1.00 86.69 179 TRP A CA 1
ATOM 1447 C C . TRP A 1 179 ? -4.590 -2.614 59.736 1.00 86.69 179 TRP A C 1
ATOM 1449 O O . TRP A 1 179 ? -4.446 -2.470 58.523 1.00 86.69 179 TRP A O 1
ATOM 1459 N N . ILE A 1 180 ? -5.765 -2.925 60.291 1.00 86.31 180 ILE A N 1
ATOM 1460 C CA . ILE A 1 180 ? -6.996 -3.146 59.520 1.00 86.31 180 ILE A CA 1
ATOM 1461 C C . ILE A 1 180 ? -7.428 -1.841 58.826 1.00 86.31 180 ILE A C 1
ATOM 1463 O O . ILE A 1 180 ? -7.816 -1.866 57.658 1.00 86.31 180 ILE A O 1
ATOM 1467 N N . SER A 1 181 ? -7.252 -0.687 59.481 1.00 83.94 181 SER A N 1
ATOM 1468 C CA . SER A 1 181 ? -7.523 0.633 58.891 1.00 83.94 181 SER A CA 1
ATOM 1469 C C . SER A 1 181 ? -6.558 0.962 57.747 1.00 83.94 181 SER A C 1
ATOM 1471 O O . SER A 1 181 ? -6.978 1.418 56.684 1.00 83.94 181 SER A O 1
ATOM 1473 N N . ALA A 1 182 ? -5.260 0.669 57.909 1.00 83.19 182 ALA A N 1
ATOM 1474 C CA . ALA A 1 182 ? -4.295 0.831 56.817 1.00 83.19 182 ALA A CA 1
ATOM 1475 C C . ALA A 1 182 ? -4.592 -0.112 55.638 1.00 83.19 182 ALA A C 1
ATOM 1477 O O . ALA A 1 182 ? -4.477 0.295 54.482 1.00 83.19 182 ALA A O 1
ATOM 1478 N N . PHE A 1 183 ? -5.020 -1.347 55.911 1.00 87.25 183 PHE A N 1
ATOM 1479 C CA . PHE A 1 183 ? -5.452 -2.294 54.885 1.00 87.25 183 PHE A CA 1
ATOM 1480 C C . PHE A 1 183 ? -6.678 -1.785 54.109 1.00 87.25 183 PHE A C 1
ATOM 1482 O O . PHE A 1 183 ? -6.656 -1.783 52.875 1.00 87.25 183 PHE A O 1
ATOM 1489 N N . SER A 1 184 ? -7.704 -1.278 54.803 1.00 85.50 184 SER A N 1
ATOM 1490 C CA . SER A 1 184 ? -8.881 -0.666 54.168 1.00 85.50 184 SER A CA 1
ATOM 1491 C C . SER A 1 184 ? -8.498 0.510 53.258 1.00 85.50 184 SER A C 1
ATOM 1493 O O . SER A 1 184 ? -8.946 0.608 52.108 1.00 85.50 184 SER A O 1
ATOM 1495 N N . PHE A 1 185 ? -7.575 1.359 53.719 1.00 85.00 185 PHE A N 1
ATOM 1496 C CA . PHE A 1 185 ? -7.069 2.481 52.933 1.00 85.00 185 PHE A CA 1
ATOM 1497 C C . PHE A 1 185 ? -6.311 2.029 51.670 1.00 85.00 185 PHE A C 1
ATOM 1499 O O . PHE A 1 185 ? -6.467 2.613 50.594 1.00 85.00 185 PHE A O 1
ATOM 1506 N N . ILE A 1 186 ? -5.528 0.949 51.751 1.00 84.75 186 ILE A N 1
ATOM 1507 C CA . ILE A 1 186 ? -4.838 0.369 50.587 1.00 84.75 186 ILE A CA 1
ATOM 1508 C C . ILE A 1 186 ? -5.840 -0.208 49.577 1.00 84.75 186 ILE A C 1
ATOM 1510 O O . ILE A 1 186 ? -5.674 0.001 48.371 1.00 84.75 186 ILE A O 1
ATOM 1514 N N . LEU A 1 187 ? -6.916 -0.864 50.027 1.00 84.06 187 LEU A N 1
ATOM 1515 C CA . LEU A 1 187 ? -7.981 -1.334 49.128 1.00 84.06 187 LEU A CA 1
ATOM 1516 C C . LEU A 1 187 ? -8.587 -0.184 48.311 1.00 84.06 187 LEU A C 1
ATOM 1518 O O . LEU A 1 187 ? -8.882 -0.362 47.129 1.00 84.06 187 LEU A O 1
ATOM 1522 N N . LYS A 1 188 ? -8.682 1.025 48.879 1.00 80.12 188 LYS A N 1
ATOM 1523 C CA . LYS A 1 188 ? -9.118 2.222 48.142 1.00 80.12 188 LYS A CA 1
ATOM 1524 C C . LYS A 1 188 ? -8.169 2.587 46.996 1.00 80.12 188 LYS A C 1
ATOM 1526 O O . LYS A 1 188 ? -8.627 3.010 45.934 1.00 80.12 188 LYS A O 1
ATOM 1531 N N . ALA A 1 189 ? -6.856 2.402 47.172 1.00 79.62 189 ALA A N 1
ATOM 1532 C CA . ALA A 1 189 ? -5.884 2.634 46.100 1.00 79.62 189 ALA A CA 1
ATOM 1533 C C . ALA A 1 189 ? -6.110 1.668 44.928 1.00 79.62 189 ALA A C 1
ATOM 1535 O O . ALA A 1 189 ? -6.094 2.083 43.767 1.00 79.62 189 ALA A O 1
ATOM 1536 N N . LEU A 1 190 ? -6.413 0.403 45.233 1.00 82.31 190 LEU A N 1
ATOM 1537 C CA . LEU A 1 190 ? -6.776 -0.592 44.227 1.00 82.31 190 LEU A CA 1
ATOM 1538 C C . LEU A 1 190 ? -8.089 -0.227 43.515 1.00 82.31 190 LEU A C 1
ATOM 1540 O O . LEU A 1 190 ? -8.137 -0.245 42.284 1.00 82.31 190 LEU A O 1
ATOM 1544 N N . SER A 1 191 ? -9.131 0.166 44.255 1.00 81.00 191 SER A N 1
ATOM 1545 C CA . SER A 1 191 ? -10.397 0.639 43.676 1.00 81.00 191 SER A CA 1
ATOM 1546 C C . SER A 1 191 ? -10.191 1.814 42.720 1.00 81.00 191 SER A C 1
ATOM 1548 O O . SER A 1 191 ? -10.783 1.864 41.642 1.00 81.00 191 SER A O 1
ATOM 1550 N N . MET A 1 192 ? -9.311 2.750 43.074 1.00 77.50 192 MET A N 1
ATOM 1551 C CA . MET A 1 192 ? -8.994 3.900 42.235 1.00 77.50 192 MET A CA 1
ATOM 1552 C C . MET A 1 192 ? -8.294 3.503 40.928 1.00 77.50 192 MET A C 1
ATOM 1554 O O . MET A 1 192 ? -8.652 4.003 39.860 1.00 77.50 192 MET A O 1
ATOM 1558 N N . LEU A 1 193 ? -7.345 2.568 40.988 1.00 79.75 193 LEU A N 1
ATOM 1559 C CA . LEU A 1 193 ? -6.666 2.044 39.801 1.00 79.75 193 LEU A CA 1
ATOM 1560 C C . LEU A 1 193 ? -7.655 1.356 38.851 1.00 79.75 193 LEU A C 1
ATOM 1562 O O . LEU A 1 193 ? -7.646 1.605 37.642 1.00 79.75 193 LEU A O 1
ATOM 1566 N N . LEU A 1 194 ? -8.538 0.520 39.400 1.00 80.69 194 LEU A N 1
ATOM 1567 C CA . LEU A 1 194 ? -9.564 -0.187 38.631 1.00 80.69 194 LEU A CA 1
ATOM 1568 C C . LEU A 1 194 ? -10.554 0.778 37.980 1.00 80.69 194 LEU A C 1
ATOM 1570 O O . LEU A 1 194 ? -10.931 0.586 36.826 1.00 80.69 194 LEU A O 1
ATOM 1574 N N . LEU A 1 195 ? -10.932 1.842 38.683 1.00 74.75 195 LEU A N 1
ATOM 1575 C CA . LEU A 1 195 ? -11.815 2.879 38.165 1.00 74.75 195 LEU A CA 1
ATOM 1576 C C . LEU A 1 195 ? -11.221 3.608 36.971 1.00 74.75 195 LEU A C 1
ATOM 1578 O O . LEU A 1 195 ? -11.902 3.768 35.962 1.00 74.75 195 LEU A O 1
ATOM 1582 N N . ILE A 1 196 ? -9.969 4.050 37.074 1.00 73.00 196 ILE A N 1
ATOM 1583 C CA . ILE A 1 196 ? -9.292 4.759 35.986 1.00 73.00 196 ILE A CA 1
ATOM 1584 C C . ILE A 1 196 ? -9.212 3.859 34.751 1.00 73.00 196 ILE A C 1
ATOM 1586 O O . ILE A 1 196 ? -9.590 4.271 33.656 1.00 73.00 196 ILE A O 1
ATOM 1590 N N . ARG A 1 197 ? -8.810 2.595 34.938 1.00 75.00 197 ARG A N 1
ATOM 1591 C CA . ARG A 1 197 ? -8.790 1.592 33.863 1.00 75.00 197 ARG A CA 1
ATOM 1592 C C . ARG A 1 197 ? -10.167 1.407 33.229 1.00 75.00 197 ARG A C 1
ATOM 1594 O O . ARG A 1 197 ? -10.270 1.323 32.007 1.00 75.00 197 ARG A O 1
ATOM 1601 N N . LEU A 1 198 ? -11.216 1.358 34.048 1.00 74.12 198 LEU A N 1
ATOM 1602 C CA . LEU A 1 198 ? -12.595 1.258 33.583 1.00 74.12 198 LEU A CA 1
ATOM 1603 C C . LEU A 1 198 ? -13.007 2.504 32.778 1.00 74.12 198 LEU A C 1
ATOM 1605 O O . LEU A 1 198 ? -13.598 2.369 31.709 1.00 74.12 198 LEU A O 1
ATOM 1609 N N . HIS A 1 199 ? -12.676 3.704 33.263 1.00 72.56 199 HIS A N 1
ATOM 1610 C CA . HIS A 1 199 ? -12.971 4.981 32.605 1.00 72.56 199 HIS A CA 1
ATOM 1611 C C . HIS A 1 199 ? -12.283 5.101 31.248 1.00 72.56 199 HIS A C 1
ATOM 1613 O O . HIS A 1 199 ? -12.949 5.405 30.260 1.00 72.56 199 HIS A O 1
ATOM 1619 N N . ASP A 1 200 ? -10.985 4.804 31.175 1.00 70.31 200 ASP A N 1
ATOM 1620 C CA . ASP A 1 200 ? -10.226 4.867 29.925 1.00 70.31 200 ASP A CA 1
ATOM 1621 C C . ASP A 1 200 ? -10.804 3.903 28.878 1.00 70.31 200 ASP A C 1
ATOM 1623 O O . ASP A 1 200 ? -11.043 4.299 27.736 1.00 70.31 200 ASP A O 1
ATOM 1627 N N . GLN A 1 201 ? -11.128 2.663 29.271 1.00 67.94 201 GLN A N 1
ATOM 1628 C CA . GLN A 1 201 ? -11.748 1.693 28.360 1.00 67.94 201 GLN A CA 1
ATOM 1629 C C . GLN A 1 201 ? -13.143 2.128 27.891 1.00 67.94 201 GLN A C 1
ATOM 1631 O O . GLN A 1 201 ? -13.480 1.962 26.718 1.00 67.94 201 GLN A O 1
ATOM 1636 N N . ILE A 1 202 ? -13.960 2.702 28.779 1.00 66.88 202 ILE A N 1
ATOM 1637 C CA . ILE A 1 202 ? -15.287 3.219 28.417 1.00 66.88 202 ILE A CA 1
ATOM 1638 C C . ILE A 1 202 ? -15.164 4.436 27.490 1.00 66.88 202 ILE A C 1
ATOM 1640 O O . ILE A 1 202 ? -15.914 4.534 26.519 1.00 66.88 202 ILE A O 1
ATOM 1644 N N . SER A 1 203 ? -14.219 5.341 27.753 1.00 65.19 203 SER A N 1
ATOM 1645 C CA . SER A 1 203 ? -13.978 6.542 26.949 1.00 65.19 203 SER A CA 1
ATOM 1646 C C . SER A 1 203 ? -13.569 6.180 25.521 1.00 65.19 203 SER A C 1
ATOM 1648 O O . SER A 1 203 ? -14.230 6.614 24.574 1.00 65.19 203 SER A O 1
ATOM 1650 N N . ILE A 1 204 ? -12.575 5.297 25.367 1.00 61.59 204 ILE A N 1
ATOM 1651 C CA . ILE A 1 204 ? -12.109 4.794 24.065 1.00 61.59 204 ILE A CA 1
ATOM 1652 C C . ILE A 1 204 ? -13.258 4.128 23.305 1.00 61.59 204 ILE A C 1
ATOM 1654 O O . ILE A 1 204 ? -13.526 4.487 22.159 1.00 61.59 204 ILE A O 1
ATOM 1658 N N . ASN A 1 205 ? -13.994 3.223 23.955 1.00 59.16 205 ASN A N 1
ATOM 1659 C CA . ASN A 1 205 ? -15.109 2.534 23.311 1.00 59.16 205 ASN A CA 1
ATOM 1660 C C . ASN A 1 205 ? -16.240 3.486 22.925 1.00 59.16 205 ASN A C 1
ATOM 1662 O O . ASN A 1 205 ? -16.854 3.291 21.886 1.00 59.16 205 ASN A O 1
ATOM 1666 N N . SER A 1 206 ? -16.514 4.525 23.715 1.00 57.66 206 SER A N 1
ATOM 1667 C CA . SER A 1 206 ? -17.525 5.528 23.365 1.00 57.66 206 SER A CA 1
ATOM 1668 C C . SER A 1 206 ? -17.089 6.433 22.209 1.00 57.66 206 SER A C 1
ATOM 1670 O O . SER A 1 206 ? -17.924 6.820 21.395 1.00 57.66 206 SER A O 1
ATOM 1672 N N . GLY A 1 207 ? -15.793 6.751 22.112 1.00 57.81 207 GLY A N 1
ATOM 1673 C CA . GLY A 1 207 ? -15.222 7.498 20.993 1.00 57.81 207 GLY A CA 1
ATOM 1674 C C . GLY A 1 207 ? -15.276 6.689 19.701 1.00 57.81 207 GLY A C 1
ATOM 1675 O O . GLY A 1 207 ? -15.800 7.170 18.701 1.00 57.81 207 GLY A O 1
ATOM 1676 N N . LEU A 1 208 ? -14.836 5.430 19.756 1.00 53.91 208 LEU A N 1
ATOM 1677 C CA . LEU A 1 208 ? -14.933 4.497 18.634 1.00 53.91 208 LEU A CA 1
ATOM 1678 C C . LEU A 1 208 ? -16.389 4.225 18.246 1.00 53.91 208 LEU A C 1
ATOM 1680 O O . LEU A 1 208 ? -16.712 4.290 17.071 1.00 53.91 208 LEU A O 1
ATOM 1684 N N . ALA A 1 209 ? -17.293 4.006 19.204 1.00 52.22 209 ALA A N 1
ATOM 1685 C CA . ALA A 1 209 ? -18.709 3.769 18.919 1.00 52.22 209 ALA A CA 1
ATOM 1686 C C . ALA A 1 209 ? -19.404 4.979 18.273 1.00 52.22 209 ALA A C 1
ATOM 1688 O O . ALA A 1 209 ? -20.262 4.792 17.423 1.00 52.22 209 ALA A O 1
ATOM 1689 N N . LYS A 1 210 ? -19.026 6.216 18.626 1.00 52.00 210 LYS A N 1
ATOM 1690 C CA . LYS A 1 210 ? -19.530 7.422 17.943 1.00 52.00 210 LYS A CA 1
ATOM 1691 C C . LYS A 1 210 ? -19.034 7.535 16.502 1.00 52.00 210 LYS A C 1
ATOM 1693 O O . LYS A 1 210 ? -19.772 7.998 15.641 1.00 52.00 210 LYS A O 1
ATOM 1698 N N . ILE A 1 211 ? -17.788 7.135 16.255 1.00 50.28 211 ILE A N 1
ATOM 1699 C CA . ILE A 1 211 ? -17.193 7.108 14.913 1.00 50.28 211 ILE A CA 1
ATOM 1700 C C . ILE A 1 211 ? -17.808 5.978 14.072 1.00 50.28 211 ILE A C 1
ATOM 1702 O O . ILE A 1 211 ? -18.009 6.148 12.876 1.00 50.28 211 ILE A O 1
ATOM 1706 N N . LEU A 1 212 ? -18.131 4.849 14.705 1.00 47.84 212 LEU A N 1
ATOM 1707 C CA . LEU A 1 212 ? -18.611 3.627 14.060 1.00 47.84 212 LEU A CA 1
ATOM 1708 C C . LEU A 1 212 ? -20.138 3.489 14.006 1.00 47.84 212 LEU A C 1
ATOM 1710 O O . LEU A 1 212 ? -20.624 2.478 13.496 1.00 47.84 212 LEU A O 1
ATOM 1714 N N . ASP A 1 213 ? -20.902 4.464 14.508 1.00 53.69 213 ASP A N 1
ATOM 1715 C CA . ASP A 1 213 ? -22.364 4.448 14.396 1.00 53.69 213 ASP A CA 1
ATOM 1716 C C . ASP A 1 213 ? -22.766 4.238 12.923 1.00 53.69 213 ASP A C 1
ATOM 1718 O O . ASP A 1 213 ? -22.095 4.745 12.022 1.00 53.69 213 ASP A O 1
ATOM 1722 N N . TYR A 1 214 ? -23.792 3.427 12.653 1.00 48.72 214 TYR A N 1
ATOM 1723 C CA . TYR A 1 214 ? -24.021 2.795 11.336 1.00 48.72 214 TYR A CA 1
ATOM 1724 C C . TYR A 1 214 ? -24.057 3.798 10.163 1.00 48.72 214 TYR A C 1
ATOM 1726 O O . TYR A 1 214 ? -23.587 3.500 9.063 1.00 48.72 214 TYR A O 1
ATOM 1734 N N . GLN A 1 215 ? -24.556 5.014 10.408 1.00 52.44 215 GLN A N 1
ATOM 1735 C CA . GLN A 1 215 ? -24.572 6.111 9.433 1.00 52.44 215 GLN A CA 1
ATOM 1736 C C . GLN A 1 215 ? -23.180 6.729 9.198 1.00 52.44 215 GLN A C 1
ATOM 1738 O O . GLN A 1 215 ? -22.834 7.059 8.063 1.00 52.44 215 GLN A O 1
ATOM 1743 N N . SER A 1 216 ? -22.353 6.824 10.241 1.00 58.50 216 SER A N 1
ATOM 1744 C CA . SER A 1 216 ? -20.971 7.310 10.183 1.00 58.50 216 SER A CA 1
ATOM 1745 C C . SER A 1 216 ? -20.040 6.305 9.498 1.00 58.50 216 SER A C 1
ATOM 1747 O O . SER A 1 216 ? -19.206 6.712 8.695 1.00 58.50 216 SER A O 1
ATOM 1749 N N . SER A 1 217 ? -20.212 4.998 9.735 1.00 63.38 217 SER A N 1
ATOM 1750 C CA . SER A 1 217 ? -19.376 3.943 9.132 1.00 63.38 217 SER A CA 1
ATOM 1751 C C . SER A 1 217 ? -19.526 3.863 7.611 1.00 63.38 217 SER A C 1
ATOM 1753 O O . SER A 1 217 ? -18.529 3.848 6.890 1.00 63.38 217 SER A O 1
ATOM 1755 N N . ALA A 1 218 ? -20.764 3.864 7.103 1.00 65.94 218 ALA A N 1
ATOM 1756 C CA . ALA A 1 218 ? -21.015 3.870 5.662 1.00 65.94 218 ALA A CA 1
ATOM 1757 C C . ALA A 1 218 ? -20.494 5.159 5.004 1.00 65.94 218 ALA A C 1
ATOM 1759 O O . ALA A 1 218 ? -19.916 5.116 3.917 1.00 65.94 218 ALA A O 1
ATOM 1760 N N . MET A 1 219 ? -20.643 6.304 5.681 1.00 74.44 219 MET A N 1
ATOM 1761 C CA . MET A 1 219 ? -20.125 7.588 5.208 1.00 74.44 219 MET A CA 1
ATOM 1762 C C . MET A 1 219 ? -18.590 7.619 5.180 1.00 74.44 219 MET A C 1
ATOM 1764 O O . MET A 1 219 ? -18.018 8.067 4.189 1.00 74.44 219 MET A O 1
ATOM 1768 N N . LEU A 1 220 ? -17.925 7.090 6.210 1.00 75.75 220 LEU A N 1
ATOM 1769 C CA . LEU A 1 220 ? -16.467 6.962 6.291 1.00 75.75 220 LEU A CA 1
ATOM 1770 C C . LEU A 1 220 ? -15.915 6.028 5.210 1.00 75.75 220 LEU A C 1
ATOM 1772 O O . LEU A 1 220 ? -14.946 6.379 4.540 1.00 75.75 220 LEU A O 1
ATOM 1776 N N . LEU A 1 221 ? -16.547 4.872 4.992 1.00 80.50 221 LEU A N 1
ATOM 1777 C CA . LEU A 1 221 ? -16.161 3.942 3.925 1.00 80.50 221 LEU A CA 1
ATOM 1778 C C . LEU A 1 221 ? -16.363 4.559 2.537 1.00 80.50 221 LEU A C 1
ATOM 1780 O O . LEU A 1 221 ? -15.487 4.450 1.682 1.00 80.50 221 LEU A O 1
ATOM 1784 N N . ASN A 1 222 ? -17.473 5.269 2.322 1.00 83.06 222 ASN A N 1
ATOM 1785 C CA . ASN A 1 222 ? -17.715 5.993 1.075 1.00 83.06 222 ASN A CA 1
ATOM 1786 C C . ASN A 1 222 ? -16.679 7.112 0.870 1.00 83.06 222 ASN A C 1
ATOM 1788 O O . ASN A 1 222 ? -16.163 7.289 -0.232 1.00 83.06 222 ASN A O 1
ATOM 1792 N N . GLN A 1 223 ? -16.318 7.839 1.930 1.00 86.19 223 GLN A N 1
ATOM 1793 C CA . GLN A 1 223 ? -15.260 8.846 1.878 1.00 86.19 223 GLN A CA 1
ATOM 1794 C C . GLN A 1 223 ? -13.904 8.216 1.535 1.00 86.19 223 GLN A C 1
ATOM 1796 O O . GLN A 1 223 ? -13.203 8.738 0.670 1.00 86.19 223 GLN A O 1
ATOM 1801 N N . TYR A 1 224 ? -13.568 7.076 2.144 1.00 87.00 224 TYR A N 1
ATOM 1802 C CA . TYR A 1 224 ? -12.364 6.317 1.814 1.00 87.00 224 TYR A CA 1
ATOM 1803 C C . TYR A 1 224 ? -12.358 5.880 0.344 1.00 87.00 224 TYR A C 1
ATOM 1805 O O . TYR A 1 224 ? -11.387 6.146 -0.360 1.00 87.00 224 TYR A O 1
ATOM 1813 N N . PHE A 1 225 ? -13.445 5.292 -0.166 1.00 90.88 225 PHE A N 1
ATOM 1814 C CA . PHE A 1 225 ? -13.518 4.894 -1.576 1.00 90.88 225 PHE A CA 1
ATOM 1815 C C . PHE A 1 225 ? -13.378 6.085 -2.523 1.00 90.88 225 PHE A C 1
ATOM 1817 O O . PHE A 1 225 ? -12.653 5.991 -3.514 1.00 90.88 225 PHE A O 1
ATOM 1824 N N . LYS A 1 226 ? -14.008 7.221 -2.200 1.00 90.62 226 LYS A N 1
ATOM 1825 C CA . LYS A 1 226 ? -13.913 8.451 -2.996 1.00 90.62 226 LYS A CA 1
ATOM 1826 C C . LYS A 1 226 ? -12.506 9.048 -3.032 1.00 90.62 226 LYS A C 1
ATOM 1828 O O . LYS A 1 226 ? -12.137 9.604 -4.059 1.00 90.62 226 LYS A O 1
ATOM 1833 N N . GLN A 1 227 ? -11.758 8.958 -1.932 1.00 91.06 227 GLN A N 1
ATOM 1834 C CA . GLN A 1 227 ? -10.413 9.535 -1.793 1.00 91.06 227 GLN A CA 1
ATOM 1835 C C . GLN A 1 227 ? -9.283 8.536 -2.080 1.00 91.06 227 GLN A C 1
ATOM 1837 O O . GLN A 1 227 ? -8.113 8.911 -2.050 1.00 91.06 227 GLN A O 1
ATOM 1842 N N . SER A 1 228 ? -9.610 7.268 -2.336 1.00 92.19 228 SER A N 1
ATOM 1843 C CA . SER A 1 228 ? -8.622 6.231 -2.619 1.00 92.19 228 SER A CA 1
ATOM 1844 C C . SER A 1 228 ? -7.832 6.558 -3.895 1.00 92.19 228 SER A C 1
ATOM 1846 O O . SER A 1 228 ? -8.452 6.819 -4.929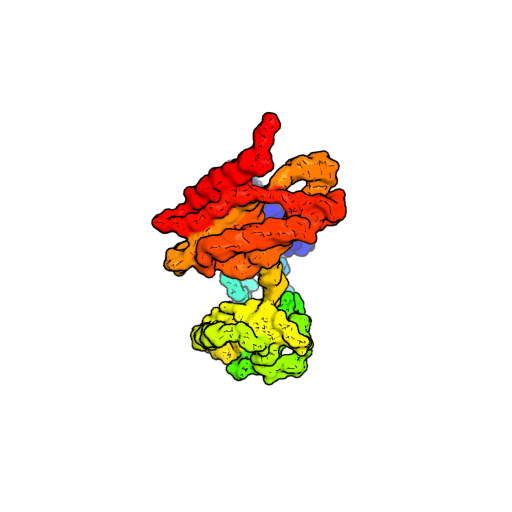 1.00 92.19 228 SER A O 1
ATOM 1848 N N . PRO A 1 229 ? -6.487 6.475 -3.867 1.00 90.81 229 PRO A N 1
ATOM 1849 C CA . PRO A 1 229 ? -5.655 6.630 -5.061 1.00 90.81 229 PRO A CA 1
ATOM 1850 C C . PRO A 1 229 ? -5.747 5.419 -6.002 1.00 90.81 229 PRO A C 1
ATOM 1852 O O . PRO A 1 229 ? -5.301 5.490 -7.143 1.00 90.81 229 PRO A O 1
ATOM 1855 N N . ASN A 1 230 ? -6.334 4.312 -5.535 1.00 95.19 230 ASN A N 1
ATOM 1856 C CA . ASN A 1 230 ? -6.591 3.129 -6.344 1.00 95.19 230 ASN A CA 1
ATOM 1857 C C . ASN A 1 230 ? -7.970 3.219 -6.999 1.00 95.19 230 ASN A C 1
ATOM 1859 O O . ASN A 1 230 ? -8.938 3.706 -6.405 1.00 95.19 230 ASN A O 1
ATOM 1863 N N . VAL A 1 231 ? -8.074 2.667 -8.202 1.00 96.62 231 VAL A N 1
ATOM 1864 C CA . VAL A 1 231 ? -9.346 2.457 -8.886 1.00 96.62 231 VAL A CA 1
ATOM 1865 C C . VAL A 1 231 ? -10.123 1.373 -8.143 1.00 96.62 231 VAL A C 1
ATOM 1867 O O . VAL A 1 231 ? -9.622 0.270 -7.932 1.00 96.62 231 VAL A O 1
ATOM 1870 N N . ILE A 1 232 ? -11.356 1.680 -7.755 1.00 96.81 232 ILE A N 1
ATOM 1871 C CA . ILE A 1 232 ? -12.263 0.740 -7.095 1.00 96.81 232 ILE A CA 1
ATOM 1872 C C . ILE A 1 232 ? -13.453 0.507 -8.015 1.00 96.81 232 ILE A C 1
ATOM 1874 O O . ILE A 1 232 ? -14.125 1.457 -8.416 1.00 96.81 232 ILE A O 1
ATOM 1878 N N . VAL A 1 233 ? -13.714 -0.762 -8.325 1.00 96.44 233 VAL A N 1
ATOM 1879 C CA . VAL A 1 233 ? -14.843 -1.208 -9.146 1.00 96.44 233 VAL A CA 1
ATOM 1880 C C . VAL A 1 233 ? -15.567 -2.319 -8.401 1.00 96.44 233 VAL A C 1
ATOM 1882 O O . VAL A 1 233 ? -14.933 -3.270 -7.947 1.00 96.44 233 VAL A O 1
ATOM 1885 N N . ILE A 1 234 ? -16.888 -2.222 -8.290 1.00 95.50 234 ILE A N 1
ATOM 1886 C CA . ILE A 1 234 ? -17.727 -3.295 -7.747 1.00 95.50 234 ILE A CA 1
ATOM 1887 C C . ILE A 1 234 ? -18.627 -3.799 -8.865 1.00 95.50 234 ILE A C 1
ATOM 1889 O O . ILE A 1 234 ? -19.211 -2.999 -9.597 1.00 95.50 234 ILE A O 1
ATOM 1893 N N . THR A 1 235 ? -18.745 -5.118 -8.987 1.00 94.44 235 THR A N 1
ATOM 1894 C CA . THR A 1 235 ? -19.642 -5.772 -9.945 1.00 94.44 235 THR A CA 1
ATOM 1895 C C . THR A 1 235 ? -20.644 -6.675 -9.240 1.00 94.44 235 THR A C 1
ATOM 1897 O O . THR A 1 235 ? -20.346 -7.203 -8.168 1.00 94.44 235 THR A O 1
ATOM 1900 N N . ASN A 1 236 ? -21.818 -6.863 -9.842 1.00 90.75 236 ASN A N 1
ATOM 1901 C CA . ASN A 1 236 ? -22.739 -7.934 -9.461 1.00 90.75 236 ASN A CA 1
ATOM 1902 C C . ASN A 1 236 ? -22.212 -9.310 -9.927 1.00 90.75 236 ASN A C 1
ATOM 1904 O O . ASN A 1 236 ? -21.186 -9.406 -10.604 1.00 90.75 236 ASN A O 1
ATOM 1908 N N . LEU A 1 237 ? -22.934 -10.383 -9.598 1.00 88.25 237 LEU A N 1
ATOM 1909 C CA . LEU A 1 237 ? -22.559 -11.751 -9.987 1.00 88.25 237 LEU A CA 1
ATOM 1910 C C . LEU A 1 237 ? -22.631 -12.013 -11.507 1.00 88.25 237 LEU A C 1
ATOM 1912 O O . LEU A 1 237 ? -22.026 -12.963 -11.987 1.00 88.25 237 LEU A O 1
ATOM 1916 N N . ASN A 1 238 ? -23.308 -11.153 -12.278 1.00 87.62 238 ASN A N 1
ATOM 1917 C CA . ASN A 1 238 ? -23.312 -11.186 -13.749 1.00 87.62 238 ASN A CA 1
ATOM 1918 C C . ASN A 1 238 ? -22.137 -10.398 -14.365 1.00 87.62 238 ASN A C 1
ATOM 1920 O O . ASN A 1 238 ? -22.061 -10.234 -15.591 1.00 87.62 238 ASN A O 1
ATOM 1924 N N . HIS A 1 239 ? -21.220 -9.919 -13.519 1.00 90.50 239 HIS A N 1
ATOM 1925 C CA . HIS A 1 239 ? -20.068 -9.085 -13.853 1.00 90.50 239 HIS A CA 1
ATOM 1926 C C . HIS A 1 239 ? -20.426 -7.709 -14.419 1.00 90.50 239 HIS A C 1
ATOM 1928 O O . HIS A 1 239 ? -19.623 -7.108 -15.129 1.00 90.50 239 HIS A O 1
ATOM 1934 N N . GLU A 1 240 ? -21.612 -7.192 -14.117 1.00 92.56 240 GLU A N 1
ATOM 1935 C CA . GLU A 1 240 ? -21.995 -5.826 -14.465 1.00 92.56 240 GLU A CA 1
ATOM 1936 C C . GLU A 1 240 ? -21.540 -4.880 -13.360 1.00 92.56 240 GLU A C 1
ATOM 1938 O O . GLU A 1 240 ? -21.726 -5.149 -12.172 1.00 92.56 240 GLU A O 1
ATOM 1943 N N . ILE A 1 241 ? -20.924 -3.770 -13.748 1.00 95.31 241 ILE A N 1
ATOM 1944 C CA . ILE A 1 241 ? -20.394 -2.766 -12.833 1.00 95.31 241 ILE A CA 1
ATOM 1945 C C . ILE A 1 241 ? -21.559 -2.052 -12.142 1.00 95.31 241 ILE A C 1
ATOM 1947 O O . ILE A 1 241 ? -22.404 -1.445 -12.794 1.00 95.31 241 ILE A O 1
ATOM 1951 N N . VAL A 1 242 ? -21.584 -2.096 -10.813 1.00 92.62 242 VAL A N 1
ATOM 1952 C CA . VAL A 1 242 ? -22.599 -1.438 -9.971 1.00 92.62 242 VAL A CA 1
ATOM 1953 C C . VAL A 1 242 ? -22.049 -0.223 -9.229 1.00 92.62 242 VAL A C 1
ATOM 1955 O O . VAL A 1 242 ? -22.816 0.608 -8.753 1.00 92.62 242 VAL A O 1
ATOM 1958 N N . TYR A 1 243 ? -20.724 -0.100 -9.129 1.00 93.94 243 TYR A N 1
ATOM 1959 C CA . TYR A 1 243 ? -20.066 1.052 -8.522 1.00 93.94 243 TYR A CA 1
ATOM 1960 C C . TYR A 1 243 ? -18.665 1.254 -9.096 1.00 93.94 243 TYR A C 1
ATOM 1962 O O . TYR A 1 243 ? -17.929 0.289 -9.314 1.00 93.94 243 TYR A O 1
ATOM 1970 N N . VAL A 1 244 ? -18.288 2.520 -9.258 1.00 95.94 244 VAL A N 1
ATOM 1971 C CA . VAL A 1 244 ? -16.918 2.965 -9.518 1.00 95.94 244 VAL A CA 1
ATOM 1972 C C . VAL A 1 244 ? -16.599 4.180 -8.656 1.00 95.94 244 VAL A C 1
ATOM 1974 O O . VAL A 1 244 ? -17.467 5.023 -8.421 1.00 95.94 244 VAL A O 1
ATOM 1977 N N . ASN A 1 245 ? -15.361 4.288 -8.180 1.00 96.31 245 ASN A N 1
ATOM 1978 C CA . ASN A 1 245 ? -14.910 5.497 -7.493 1.00 96.31 245 ASN A CA 1
ATOM 1979 C C . ASN A 1 245 ? -14.418 6.572 -8.491 1.00 96.31 245 ASN A C 1
ATOM 1981 O O . ASN A 1 245 ? -14.153 6.254 -9.651 1.00 96.31 245 ASN A O 1
ATOM 1985 N N . PRO A 1 246 ? -14.246 7.842 -8.068 1.00 96.56 246 PRO A N 1
ATOM 1986 C CA . PRO A 1 246 ? -13.775 8.920 -8.946 1.00 96.56 246 PRO A CA 1
ATOM 1987 C C . PRO A 1 246 ? -12.433 8.624 -9.625 1.00 96.56 246 PRO A C 1
ATOM 1989 O O . PRO A 1 246 ? -12.210 9.026 -10.767 1.00 96.56 246 PRO A O 1
ATOM 1992 N N . GLN A 1 247 ? -11.555 7.872 -8.955 1.00 96.81 247 GLN A N 1
ATOM 1993 C CA . GLN A 1 247 ? -10.275 7.463 -9.523 1.00 96.81 247 GLN A CA 1
ATOM 1994 C C . GLN A 1 247 ? -10.445 6.612 -10.792 1.00 96.81 247 GLN A C 1
ATOM 1996 O O . GLN A 1 247 ? -9.640 6.735 -11.711 1.00 96.81 247 GLN A O 1
ATOM 2001 N N . ALA A 1 248 ? -11.506 5.803 -10.901 1.00 95.94 248 ALA A N 1
ATOM 2002 C CA . ALA A 1 248 ? -11.808 5.052 -12.120 1.00 95.94 248 ALA A CA 1
ATOM 2003 C C . ALA A 1 248 ? -11.983 5.979 -13.333 1.00 95.94 248 ALA A C 1
ATOM 2005 O O . ALA A 1 248 ? -11.436 5.703 -14.402 1.00 95.94 248 ALA A O 1
ATOM 2006 N N . THR A 1 249 ? -12.687 7.100 -13.157 1.00 95.00 249 THR A N 1
ATOM 2007 C CA . THR A 1 249 ? -12.862 8.118 -14.202 1.00 95.00 249 THR A CA 1
ATOM 2008 C C . THR A 1 249 ? -11.533 8.755 -14.576 1.00 95.00 249 THR A C 1
ATOM 2010 O O . THR A 1 249 ? -11.211 8.837 -15.758 1.00 95.00 249 THR A O 1
ATOM 2013 N N . VAL A 1 250 ? -10.728 9.142 -13.582 1.00 95.19 250 VAL A N 1
ATOM 2014 C CA . VAL A 1 250 ? -9.414 9.770 -13.805 1.00 95.19 250 VAL A CA 1
ATOM 2015 C C . VAL A 1 250 ? -8.465 8.836 -14.561 1.00 95.19 250 VAL A C 1
ATOM 2017 O O . VAL A 1 250 ? -7.811 9.259 -15.511 1.00 95.19 250 VAL A O 1
ATOM 2020 N N . THR A 1 251 ? -8.396 7.562 -14.173 1.00 94.12 251 THR A N 1
ATOM 2021 C CA . THR A 1 251 ? -7.471 6.595 -14.779 1.00 94.12 251 THR A CA 1
ATOM 2022 C C . THR A 1 251 ? -7.926 6.147 -16.168 1.00 94.12 251 THR A C 1
ATOM 2024 O O . THR A 1 251 ? -7.098 6.043 -17.073 1.00 94.12 251 THR A O 1
ATOM 2027 N N . THR A 1 252 ? -9.220 5.868 -16.355 1.00 95.31 252 THR A N 1
ATOM 2028 C CA . THR A 1 252 ? -9.728 5.226 -17.584 1.00 95.31 252 THR A CA 1
ATOM 2029 C C . THR A 1 252 ? -10.291 6.207 -18.614 1.00 95.31 252 THR A C 1
ATOM 2031 O O . THR A 1 252 ? -10.366 5.871 -19.798 1.00 95.31 252 THR A O 1
ATOM 2034 N N . GLY A 1 253 ? -10.687 7.410 -18.187 1.00 95.81 253 GLY A N 1
ATOM 2035 C CA . GLY A 1 253 ? -11.334 8.428 -19.018 1.00 95.81 253 GLY A CA 1
ATOM 2036 C C . GLY A 1 253 ? -12.833 8.211 -19.263 1.00 95.81 253 GLY A C 1
ATOM 2037 O O . GLY A 1 253 ? -13.448 9.027 -19.946 1.00 95.81 253 GLY A O 1
ATOM 2038 N N . TYR A 1 254 ? -13.429 7.141 -18.731 1.00 96.44 254 TYR A N 1
ATOM 2039 C CA . TYR A 1 254 ? -14.871 6.891 -18.821 1.00 96.44 254 TYR A CA 1
ATOM 2040 C C . TYR A 1 254 ? -15.619 7.528 -17.650 1.00 96.44 254 TYR A C 1
ATOM 2042 O O . TYR A 1 254 ? -15.170 7.457 -16.501 1.00 96.44 254 TYR A O 1
ATOM 2050 N N . SER A 1 255 ? -16.780 8.124 -17.921 1.00 96.06 255 SER A N 1
ATOM 2051 C CA . SER A 1 255 ? -17.631 8.636 -16.848 1.00 96.06 255 SER A CA 1
ATOM 2052 C C . SER A 1 255 ? -18.329 7.484 -16.106 1.00 96.06 255 SER A C 1
ATOM 2054 O O . SER A 1 255 ? -18.480 6.391 -16.661 1.00 96.06 255 SER A O 1
ATOM 2056 N N . PRO A 1 256 ? -18.773 7.682 -14.852 1.00 93.50 256 PRO A N 1
ATOM 2057 C CA . PRO A 1 256 ? -19.539 6.665 -14.136 1.00 93.50 256 PRO A CA 1
ATOM 2058 C C . PRO A 1 256 ? -20.774 6.197 -14.917 1.00 93.50 256 PRO A C 1
ATOM 2060 O O . PRO A 1 256 ? -21.051 5.004 -14.955 1.00 93.50 256 PRO A O 1
ATOM 2063 N N . GLU A 1 257 ? -21.473 7.099 -15.604 1.00 94.50 257 GLU A N 1
ATOM 2064 C CA . GLU A 1 257 ? -22.671 6.794 -16.398 1.00 94.50 257 GLU A CA 1
ATOM 2065 C C . GLU A 1 257 ? -22.368 5.867 -17.585 1.00 94.50 257 GLU A C 1
ATOM 2067 O O . GLU A 1 257 ? -23.219 5.080 -17.993 1.00 94.50 257 GLU A O 1
ATOM 2072 N N . GLU A 1 258 ? -21.149 5.929 -18.126 1.00 95.19 258 GLU A N 1
ATOM 2073 C CA . GLU A 1 258 ? -20.690 5.043 -19.200 1.00 95.19 258 GLU A CA 1
ATOM 2074 C C . GLU A 1 258 ? -20.255 3.665 -18.681 1.00 95.19 258 GLU A C 1
ATOM 2076 O O . GLU A 1 258 ? -20.273 2.689 -19.434 1.00 95.19 258 GLU A O 1
ATOM 2081 N N . LEU A 1 259 ? -19.848 3.582 -17.409 1.00 95.06 259 LEU A N 1
ATOM 2082 C CA . LEU A 1 259 ? -19.323 2.365 -16.787 1.00 95.06 259 LEU A CA 1
ATOM 2083 C C . LEU A 1 259 ? -20.404 1.537 -16.091 1.00 95.06 259 LEU A C 1
ATOM 2085 O O . LEU A 1 259 ? -20.380 0.309 -16.174 1.00 95.06 259 LEU A O 1
ATOM 2089 N N . ILE A 1 260 ? -21.339 2.183 -15.397 1.00 94.62 260 ILE A N 1
ATOM 2090 C CA . ILE A 1 260 ? -22.380 1.504 -14.622 1.00 94.62 260 ILE A CA 1
ATOM 2091 C C . ILE A 1 260 ? -23.289 0.691 -15.559 1.00 94.62 260 ILE A C 1
ATOM 2093 O O . ILE A 1 260 ? -23.722 1.156 -16.610 1.00 94.62 260 ILE A O 1
ATOM 2097 N N . GLY A 1 261 ? -23.552 -0.563 -15.189 1.00 89.25 261 GLY A N 1
ATOM 2098 C CA . GLY A 1 261 ? -24.316 -1.528 -15.984 1.00 89.25 261 GLY A CA 1
ATOM 2099 C C . GLY A 1 261 ? -23.537 -2.171 -17.139 1.00 89.25 261 GLY A C 1
ATOM 2100 O O . GLY A 1 261 ? -24.067 -3.049 -17.816 1.00 89.25 261 GLY A O 1
ATOM 2101 N N . LYS A 1 262 ? -22.281 -1.779 -17.388 1.00 95.50 262 LYS A N 1
ATOM 2102 C CA . LYS A 1 262 ? -21.408 -2.442 -18.371 1.00 95.50 262 LYS A CA 1
ATOM 2103 C C . LYS A 1 262 ? -20.555 -3.518 -17.714 1.00 95.50 262 LYS A C 1
ATOM 2105 O O . LYS A 1 262 ? -20.365 -3.531 -16.501 1.00 95.50 262 LYS A O 1
ATOM 2110 N N . LYS A 1 263 ? -20.010 -4.423 -18.526 1.00 95.19 263 LYS A N 1
ATOM 2111 C CA . LYS A 1 263 ? -19.021 -5.406 -18.070 1.00 95.19 263 LYS A CA 1
ATOM 2112 C C . LYS A 1 263 ? -17.609 -4.797 -18.119 1.00 95.19 263 LYS A C 1
ATOM 2114 O O . LYS A 1 263 ? -17.330 -4.002 -19.018 1.00 95.19 263 LYS A O 1
ATOM 2119 N N . PRO A 1 264 ? -16.673 -5.200 -17.234 1.00 93.75 264 PRO A N 1
ATOM 2120 C CA . PRO A 1 264 ? -15.282 -4.728 -17.251 1.00 93.75 264 PRO A CA 1
ATOM 2121 C C . PRO A 1 264 ? -14.515 -4.986 -18.557 1.00 93.75 264 PRO A C 1
ATOM 2123 O O . PRO A 1 264 ? -13.433 -4.438 -18.753 1.00 93.75 264 PRO A O 1
ATOM 2126 N N . ASN A 1 265 ? -15.057 -5.799 -19.470 1.00 92.56 265 ASN A N 1
ATOM 2127 C CA . ASN A 1 265 ? -14.480 -6.024 -20.794 1.00 92.56 265 ASN A CA 1
ATOM 2128 C C . ASN A 1 265 ? -14.424 -4.756 -21.666 1.00 92.56 265 ASN A C 1
ATOM 2130 O O . ASN A 1 265 ? -13.673 -4.751 -22.636 1.00 92.56 265 ASN A O 1
ATOM 2134 N N . ILE A 1 266 ? -15.135 -3.682 -21.303 1.00 94.00 266 ILE A N 1
ATOM 2135 C CA . ILE A 1 266 ? -14.994 -2.358 -21.926 1.00 94.00 266 ILE A CA 1
ATOM 2136 C C . ILE A 1 266 ? -13.547 -1.836 -21.883 1.00 94.00 266 ILE A C 1
ATOM 2138 O O . ILE A 1 266 ? -13.126 -1.103 -22.772 1.00 94.00 266 ILE A O 1
ATOM 2142 N N . PHE A 1 267 ? -12.757 -2.264 -20.892 1.00 94.44 267 PHE A N 1
ATOM 2143 C CA . PHE A 1 267 ? -11.345 -1.901 -20.767 1.00 94.44 267 PHE A CA 1
ATOM 2144 C C . PHE A 1 267 ? -10.402 -2.822 -21.557 1.00 94.44 267 PHE A C 1
ATOM 2146 O O . PHE A 1 267 ? -9.204 -2.554 -21.614 1.00 94.44 267 PHE A O 1
ATOM 2153 N N . LYS A 1 268 ? -10.890 -3.919 -22.154 1.00 93.00 268 LYS A N 1
ATOM 2154 C CA . LYS A 1 268 ? -10.040 -4.965 -22.745 1.00 93.00 268 LYS A CA 1
ATOM 2155 C C . LYS A 1 268 ? -9.247 -4.418 -23.935 1.00 93.00 268 LYS A C 1
ATOM 2157 O O . LYS A 1 268 ? -9.813 -3.994 -24.939 1.00 93.00 268 LYS A O 1
ATOM 2162 N N . SER A 1 269 ? -7.917 -4.488 -23.861 1.00 93.56 269 SER A N 1
ATOM 2163 C CA . SER A 1 269 ? -7.053 -4.073 -24.977 1.00 93.56 269 SER A CA 1
ATOM 2164 C C . SER A 1 269 ? -6.836 -5.154 -26.038 1.00 93.56 269 SER A C 1
ATOM 2166 O O . SER A 1 269 ? -6.494 -4.818 -27.173 1.00 93.56 269 SER A O 1
ATOM 2168 N N . GLY A 1 270 ? -6.997 -6.426 -25.652 1.00 92.12 270 GLY A N 1
ATOM 2169 C CA . GLY A 1 270 ? -6.590 -7.605 -26.424 1.00 92.12 270 GLY A CA 1
ATOM 2170 C C . GLY A 1 270 ? -5.169 -8.105 -26.126 1.00 92.12 270 GLY A C 1
ATOM 2171 O O . GLY A 1 270 ? -4.796 -9.149 -26.641 1.00 92.12 270 GLY A O 1
ATOM 2172 N N . LYS A 1 271 ? -4.385 -7.399 -25.295 1.00 93.06 271 LYS A N 1
ATOM 2173 C CA . LYS A 1 271 ? -2.995 -7.770 -24.962 1.00 93.06 271 LYS A CA 1
ATOM 2174 C C . LYS A 1 271 ? -2.839 -8.611 -23.692 1.00 93.06 271 LYS A C 1
ATOM 2176 O O . LYS A 1 271 ? -1.780 -9.193 -23.492 1.00 93.06 271 LYS A O 1
ATOM 2181 N N . THR A 1 272 ? -3.856 -8.672 -22.834 1.00 94.19 272 THR A N 1
ATOM 2182 C CA . THR A 1 272 ? -3.842 -9.567 -21.668 1.00 94.19 272 THR A CA 1
ATOM 2183 C C . THR A 1 272 ? -3.922 -11.025 -22.140 1.00 94.19 272 THR A C 1
ATOM 2185 O O . THR A 1 272 ? -4.856 -11.341 -22.886 1.00 94.19 272 THR A O 1
ATOM 2188 N N . PRO A 1 273 ? -3.007 -11.910 -21.701 1.00 94.06 273 PRO A N 1
ATOM 2189 C CA . PRO A 1 273 ? -3.070 -13.339 -21.997 1.00 94.06 273 PRO A CA 1
ATOM 2190 C C . PRO A 1 273 ? -4.386 -13.978 -21.542 1.00 94.06 273 PRO A C 1
ATOM 2192 O O . PRO A 1 273 ? -4.957 -13.594 -20.520 1.00 94.06 273 PRO A O 1
ATOM 2195 N N . GLN A 1 274 ? -4.861 -14.983 -22.282 1.00 92.94 274 GLN A N 1
ATOM 2196 C CA . GLN A 1 274 ? -6.094 -15.692 -21.923 1.00 92.94 274 GLN A CA 1
ATOM 2197 C C . GLN A 1 274 ? -5.959 -16.428 -20.579 1.00 92.94 274 GLN A C 1
ATOM 2199 O O . GLN A 1 274 ? -6.873 -16.370 -19.761 1.00 92.94 274 GLN A O 1
ATOM 2204 N N . GLU A 1 275 ? -4.782 -16.995 -20.308 1.00 95.31 275 GLU A N 1
ATOM 2205 C CA . GLU A 1 275 ? -4.443 -17.686 -19.056 1.00 95.31 275 GLU A CA 1
ATOM 2206 C C . GLU A 1 275 ? -4.700 -16.823 -17.810 1.00 95.31 275 GLU A C 1
ATOM 2208 O O . GLU A 1 275 ? -5.143 -17.327 -16.782 1.00 95.31 275 GLU A O 1
ATOM 2213 N N . THR A 1 276 ? -4.491 -15.505 -17.908 1.00 94.75 276 THR A N 1
ATOM 2214 C CA . THR A 1 276 ? -4.758 -14.553 -16.820 1.00 94.75 276 THR A CA 1
ATOM 2215 C C . THR A 1 276 ? -6.245 -14.494 -16.465 1.00 94.75 276 THR A C 1
ATOM 2217 O O . THR A 1 276 ? -6.604 -14.400 -15.292 1.00 94.75 276 THR A O 1
ATOM 2220 N N . TYR A 1 277 ? -7.128 -14.551 -17.467 1.00 93.69 277 TYR A N 1
ATOM 2221 C CA . TYR A 1 277 ? -8.574 -14.570 -17.236 1.00 93.69 277 TYR A CA 1
ATOM 2222 C C . TYR A 1 277 ? -9.038 -15.920 -16.684 1.00 93.69 277 TYR A C 1
ATOM 2224 O O . TYR A 1 277 ? -9.910 -15.954 -15.816 1.00 93.69 277 TYR A O 1
ATOM 2232 N N . ASP A 1 278 ? -8.446 -17.014 -17.158 1.00 93.88 278 ASP A N 1
ATOM 2233 C CA . ASP A 1 278 ? -8.784 -18.363 -16.702 1.00 93.88 278 ASP A CA 1
ATOM 2234 C C . ASP A 1 278 ? -8.389 -18.559 -15.227 1.00 93.88 278 ASP A C 1
ATOM 2236 O O . ASP A 1 278 ? -9.163 -19.109 -14.438 1.00 93.88 278 ASP A O 1
ATOM 2240 N N . ASP A 1 279 ? -7.226 -18.035 -14.828 1.00 96.25 279 ASP A N 1
ATOM 2241 C CA . ASP A 1 279 ? -6.765 -18.023 -13.439 1.00 96.25 279 ASP A CA 1
ATOM 2242 C C . ASP A 1 279 ? -7.679 -17.185 -12.529 1.00 96.25 279 ASP A C 1
ATOM 2244 O O . ASP A 1 279 ? -8.105 -17.658 -11.473 1.00 96.25 279 ASP A O 1
ATOM 2248 N N . LEU A 1 280 ? -8.095 -15.995 -12.983 1.00 94.81 280 LEU A N 1
ATOM 2249 C CA . LEU A 1 280 ? -9.079 -15.169 -12.274 1.00 94.81 280 LEU A CA 1
ATOM 2250 C C . LEU A 1 280 ? -10.378 -15.937 -11.997 1.00 94.81 280 LEU A C 1
ATOM 2252 O O . LEU A 1 280 ? -10.858 -15.960 -10.860 1.00 94.81 280 LEU A O 1
ATOM 2256 N N . ILE A 1 281 ? -10.956 -16.557 -13.028 1.00 92.62 281 ILE A N 1
ATOM 2257 C CA . ILE A 1 281 ? -12.213 -17.307 -12.905 1.00 92.62 281 ILE A CA 1
ATOM 2258 C C . ILE A 1 281 ? -12.037 -18.460 -11.912 1.00 92.62 281 ILE A C 1
ATOM 2260 O O . ILE A 1 281 ? -12.877 -18.663 -11.031 1.00 92.62 281 ILE A O 1
ATOM 2264 N N . LYS A 1 282 ? -10.918 -19.184 -12.011 1.00 93.94 282 LYS A N 1
ATOM 2265 C CA . LYS A 1 282 ? -10.594 -20.299 -11.122 1.00 93.94 282 LYS A CA 1
ATOM 2266 C C . LYS A 1 282 ? -10.487 -19.854 -9.663 1.00 93.94 282 LYS A C 1
ATOM 2268 O O . LYS A 1 282 ? -11.109 -20.490 -8.814 1.00 93.94 282 LYS A O 1
ATOM 2273 N N . SER A 1 283 ? -9.766 -18.774 -9.361 1.00 93.69 283 SER A N 1
ATOM 2274 C CA . SER A 1 283 ? -9.641 -18.253 -7.991 1.00 93.69 283 SER A CA 1
ATOM 2275 C C . SER A 1 283 ? -10.989 -17.824 -7.412 1.00 93.69 283 SER A C 1
ATOM 2277 O O . SER A 1 283 ? -11.356 -18.253 -6.316 1.00 93.69 283 SER A O 1
ATOM 2279 N N . LEU A 1 284 ? -11.779 -17.052 -8.167 1.00 91.25 284 LEU A N 1
ATOM 2280 C CA . LEU A 1 284 ? -13.078 -16.576 -7.684 1.00 91.25 284 LEU A CA 1
ATOM 2281 C C . LEU A 1 284 ? -14.080 -17.718 -7.470 1.00 91.25 284 LEU A C 1
ATOM 2283 O O . LEU A 1 284 ? -14.846 -17.671 -6.508 1.00 91.25 284 LEU A O 1
ATOM 2287 N N . SER A 1 285 ? -14.042 -18.770 -8.299 1.00 87.56 285 SER A N 1
ATOM 2288 C CA . SER A 1 285 ? -14.898 -19.959 -8.135 1.00 87.56 285 SER A CA 1
ATOM 2289 C C . SER A 1 285 ? -14.633 -20.733 -6.837 1.00 87.56 285 SER A C 1
ATOM 2291 O O . SER A 1 285 ? -15.523 -21.406 -6.324 1.00 87.56 285 SER A O 1
ATOM 2293 N N . LYS A 1 286 ? -13.424 -20.604 -6.277 1.00 88.94 286 LYS A N 1
ATOM 2294 C CA . LYS A 1 286 ? -13.030 -21.194 -4.991 1.00 88.94 286 LYS A CA 1
ATOM 2295 C C . LYS A 1 286 ? -13.304 -20.281 -3.793 1.00 88.94 286 LYS A C 1
ATOM 2297 O O . LYS A 1 286 ? -13.040 -20.676 -2.662 1.00 88.94 286 LYS A O 1
ATOM 2302 N N . GLY A 1 287 ? -13.795 -19.061 -4.026 1.00 86.38 287 GLY A N 1
ATOM 2303 C CA . GLY A 1 287 ? -13.941 -18.038 -2.988 1.00 86.38 287 GLY A CA 1
ATOM 2304 C C . GLY A 1 287 ? -12.616 -17.396 -2.558 1.00 86.38 287 GLY A C 1
ATOM 2305 O O . GLY A 1 287 ? -12.575 -16.702 -1.545 1.00 86.38 287 GLY A O 1
ATOM 2306 N N . GLU A 1 288 ? -11.533 -17.612 -3.309 1.00 91.38 288 GLU A N 1
ATOM 2307 C CA . GLU A 1 288 ? -10.221 -17.020 -3.043 1.00 91.38 288 GLU A CA 1
ATOM 2308 C C . GLU A 1 288 ? -10.120 -15.620 -3.667 1.00 91.38 288 GLU A C 1
ATOM 2310 O O . GLU A 1 288 ? -10.788 -15.298 -4.653 1.00 91.38 288 GLU A O 1
ATOM 2315 N N . SER A 1 289 ? -9.253 -14.767 -3.113 1.00 94.19 289 SER A N 1
ATOM 2316 C CA . SER A 1 289 ? -8.896 -13.511 -3.777 1.00 94.19 289 SER A CA 1
ATOM 2317 C C . SER A 1 289 ? -7.896 -13.764 -4.899 1.00 94.19 289 SER A C 1
ATOM 2319 O O . SER A 1 289 ? -6.917 -14.477 -4.692 1.00 94.19 289 SER A O 1
ATOM 2321 N N . TRP A 1 290 ? -8.079 -13.100 -6.031 1.00 97.69 290 TRP A N 1
ATOM 2322 C CA . TRP A 1 290 ? -7.154 -13.129 -7.157 1.00 97.69 290 TRP A CA 1
ATOM 2323 C C . TRP A 1 290 ? -6.281 -11.871 -7.196 1.00 97.69 290 TRP A C 1
ATOM 2325 O O . TRP A 1 290 ? -6.754 -10.782 -6.858 1.00 97.69 290 TRP A O 1
ATOM 2335 N N . ILE A 1 291 ? -5.022 -12.008 -7.617 1.00 97.44 291 ILE A N 1
ATOM 2336 C CA . ILE A 1 291 ? -4.093 -10.894 -7.854 1.00 97.44 291 ILE A CA 1
ATOM 2337 C C . ILE A 1 291 ? -3.401 -11.124 -9.196 1.00 97.44 291 ILE A C 1
ATOM 2339 O O . ILE A 1 291 ? -2.822 -12.185 -9.407 1.00 97.44 291 ILE A O 1
ATOM 2343 N N . GLY A 1 292 ? -3.394 -10.119 -10.067 1.00 96.06 292 GLY A N 1
ATOM 2344 C CA . GLY A 1 292 ? -2.664 -10.192 -11.329 1.00 96.06 292 GLY A CA 1
ATOM 2345 C C . GLY A 1 292 ? -2.655 -8.878 -12.099 1.00 96.06 292 GLY A C 1
ATOM 2346 O O . GLY A 1 292 ? -3.093 -7.843 -11.595 1.00 96.06 292 GLY A O 1
ATOM 2347 N N . GLU A 1 293 ? -2.119 -8.919 -13.316 1.00 96.88 293 GLU A N 1
ATOM 2348 C CA . GLU A 1 293 ? -1.938 -7.747 -14.178 1.00 96.88 293 GLU A CA 1
ATOM 2349 C C . GLU A 1 293 ? -2.833 -7.832 -15.422 1.00 96.88 293 GLU A C 1
ATOM 2351 O O . GLU A 1 293 ? -2.945 -8.885 -16.050 1.00 96.88 293 GLU A O 1
ATOM 2356 N N . PHE A 1 294 ? -3.440 -6.711 -15.816 1.00 96.31 294 PHE A N 1
ATOM 2357 C CA . PHE A 1 294 ? -4.168 -6.574 -17.074 1.00 96.31 294 PHE A CA 1
ATOM 2358 C C . PHE A 1 294 ? -3.549 -5.484 -17.943 1.00 96.31 294 PHE A C 1
ATOM 2360 O O . PHE A 1 294 ? -3.210 -4.400 -17.472 1.00 96.31 294 PHE A O 1
ATOM 2367 N N . TYR A 1 295 ? -3.491 -5.746 -19.245 1.00 95.94 295 TYR A N 1
ATOM 2368 C CA . TYR A 1 295 ? -3.234 -4.730 -20.254 1.00 95.94 295 TYR A CA 1
ATOM 2369 C C . TYR A 1 295 ? -4.579 -4.203 -20.739 1.00 95.94 295 TYR A C 1
ATOM 2371 O O . TYR A 1 295 ? -5.300 -4.884 -21.477 1.00 95.94 295 TYR A O 1
ATOM 2379 N N . ASN A 1 296 ? -4.916 -2.983 -20.352 1.00 96.81 296 ASN A N 1
ATOM 2380 C CA . ASN A 1 296 ? -6.199 -2.367 -20.651 1.00 96.81 296 ASN A CA 1
ATOM 2381 C C . ASN A 1 296 ? -6.051 -1.148 -21.557 1.00 96.81 296 ASN A C 1
ATOM 2383 O O . ASN A 1 296 ? -4.950 -0.683 -21.846 1.00 96.81 296 ASN A O 1
ATOM 2387 N N . ARG A 1 297 ? -7.187 -0.674 -22.063 1.00 96.44 297 ARG A N 1
ATOM 2388 C CA . ARG A 1 297 ? -7.303 0.460 -22.971 1.00 96.44 297 ARG A CA 1
ATOM 2389 C C . ARG A 1 297 ? -8.182 1.537 -22.342 1.00 96.44 297 ARG A C 1
ATOM 2391 O O . ARG A 1 297 ? -9.293 1.251 -21.895 1.00 96.44 297 ARG A O 1
ATOM 2398 N N . LYS A 1 298 ? -7.679 2.768 -22.310 1.00 95.69 298 LYS A N 1
ATOM 2399 C CA . LYS A 1 298 ? -8.426 3.962 -21.896 1.00 95.69 298 LYS A CA 1
ATOM 2400 C C . LYS A 1 298 ? -9.415 4.380 -22.986 1.00 95.69 298 LYS A C 1
ATOM 2402 O O . LYS A 1 298 ? -9.308 3.949 -24.134 1.00 95.69 298 LYS A O 1
ATOM 2407 N N . LYS A 1 299 ? -10.357 5.265 -22.653 1.00 95.19 299 LYS A N 1
ATOM 2408 C CA . LYS A 1 299 ? -11.349 5.794 -23.608 1.00 95.19 299 LYS A CA 1
ATOM 2409 C C . LYS A 1 299 ? -10.715 6.464 -24.834 1.00 95.19 299 LYS A C 1
ATOM 2411 O O . LYS A 1 299 ? -11.239 6.352 -25.935 1.00 95.19 299 LYS A O 1
ATOM 2416 N N . ASN A 1 300 ? -9.578 7.132 -24.650 1.00 93.69 300 ASN A N 1
ATOM 2417 C CA . ASN A 1 300 ? -8.826 7.789 -25.723 1.00 93.69 300 ASN A CA 1
ATOM 2418 C C . ASN A 1 300 ? -8.001 6.818 -26.597 1.00 93.69 300 ASN A C 1
ATOM 2420 O O . ASN A 1 300 ? -7.397 7.255 -27.570 1.00 93.69 300 ASN A O 1
ATOM 2424 N N . GL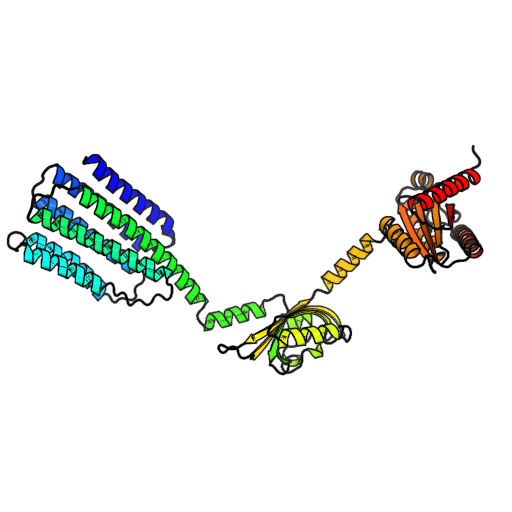Y A 1 301 ? -7.972 5.521 -26.269 1.00 92.56 301 GLY A N 1
ATOM 2425 C CA . GLY A 1 301 ? -7.242 4.496 -27.014 1.00 92.56 301 GLY A CA 1
ATOM 2426 C C . GLY A 1 301 ? -5.887 4.099 -26.425 1.00 92.56 301 GLY A C 1
ATOM 2427 O O . GLY A 1 301 ? -5.357 3.064 -26.843 1.00 92.56 301 GLY A O 1
ATOM 2428 N N . ASP A 1 302 ? -5.368 4.841 -25.440 1.00 93.88 302 ASP A N 1
ATOM 2429 C CA . ASP A 1 302 ? -4.072 4.562 -24.815 1.00 93.88 302 ASP A CA 1
ATOM 2430 C C . ASP A 1 302 ? -4.085 3.226 -24.073 1.00 93.88 302 ASP A C 1
ATOM 2432 O O . ASP A 1 302 ? -5.047 2.885 -23.377 1.00 93.88 302 ASP A O 1
ATOM 2436 N N . ILE A 1 303 ? -2.991 2.476 -24.198 1.00 94.44 303 ILE A N 1
ATOM 2437 C CA . ILE A 1 303 ? -2.795 1.232 -23.456 1.00 94.44 303 ILE A CA 1
ATOM 2438 C C . ILE A 1 303 ? -2.155 1.546 -22.109 1.00 94.44 303 ILE A C 1
ATOM 2440 O O . ILE A 1 303 ? -1.188 2.297 -22.043 1.00 94.44 303 ILE A O 1
ATOM 2444 N N . PHE A 1 304 ? -2.671 0.931 -21.052 1.00 95.19 304 PHE A N 1
ATOM 2445 C CA . PHE A 1 304 ? -2.121 1.025 -19.707 1.00 95.19 304 PHE A CA 1
ATOM 2446 C C . PHE A 1 304 ? -2.088 -0.352 -19.046 1.00 95.19 304 PHE A C 1
ATOM 2448 O O . PHE A 1 304 ? -2.843 -1.257 -19.419 1.00 95.19 304 PHE A O 1
ATOM 2455 N N . ILE A 1 305 ? -1.181 -0.511 -18.089 1.00 95.69 305 ILE A N 1
ATOM 2456 C CA . ILE A 1 305 ? -1.000 -1.737 -17.318 1.00 95.69 305 ILE A CA 1
ATOM 2457 C C . ILE A 1 305 ? -1.602 -1.499 -15.939 1.00 95.69 305 ILE A C 1
ATOM 2459 O O . ILE A 1 305 ? -1.161 -0.613 -15.206 1.00 95.69 305 ILE A O 1
ATOM 2463 N N . GLU A 1 306 ? -2.602 -2.295 -15.579 1.00 95.88 306 GLU A N 1
ATOM 2464 C CA . GLU A 1 306 ? -3.180 -2.281 -14.239 1.00 95.88 306 GLU A CA 1
ATOM 2465 C C . GLU A 1 306 ? -2.794 -3.542 -13.476 1.00 95.88 306 GLU A C 1
ATOM 2467 O O . GLU A 1 306 ? -2.889 -4.648 -14.000 1.00 95.88 306 GLU A O 1
ATOM 2472 N N . GLN A 1 307 ? -2.414 -3.387 -12.214 1.00 97.31 307 GLN A N 1
ATOM 2473 C CA . GLN A 1 307 ? -2.394 -4.487 -11.261 1.00 97.31 307 GLN A CA 1
ATOM 2474 C C . GLN A 1 307 ? -3.719 -4.483 -10.507 1.00 97.31 307 GLN A C 1
ATOM 2476 O O . GLN A 1 307 ? -4.132 -3.446 -9.988 1.00 97.31 307 GLN A O 1
ATOM 2481 N N . ALA A 1 308 ? -4.391 -5.624 -10.436 1.00 97.44 308 ALA A N 1
ATOM 2482 C CA . ALA A 1 308 ? -5.700 -5.748 -9.819 1.00 97.44 308 ALA A CA 1
ATOM 2483 C C . ALA A 1 308 ? -5.701 -6.832 -8.743 1.00 97.44 308 ALA A C 1
ATOM 2485 O O . ALA A 1 308 ? -5.171 -7.923 -8.938 1.00 97.44 308 ALA A O 1
ATOM 2486 N N . LYS A 1 309 ? -6.367 -6.534 -7.626 1.00 97.81 309 LYS A N 1
ATOM 2487 C CA . LYS A 1 309 ? -6.789 -7.506 -6.621 1.00 97.81 309 LYS A CA 1
ATOM 2488 C C . LYS A 1 309 ? -8.307 -7.609 -6.649 1.00 97.81 309 LYS A C 1
ATOM 2490 O O . LYS A 1 309 ? -8.989 -6.598 -6.480 1.00 97.81 309 LYS A O 1
ATOM 2495 N N . ILE A 1 310 ? -8.828 -8.814 -6.859 1.00 97.31 310 ILE A N 1
ATOM 2496 C CA . ILE A 1 310 ? -10.262 -9.070 -7.023 1.00 97.31 310 ILE A CA 1
ATOM 2497 C C . ILE A 1 310 ? -10.713 -10.094 -5.985 1.00 97.31 310 ILE A C 1
ATOM 2499 O O . ILE A 1 310 ? -10.063 -11.118 -5.793 1.00 97.31 310 ILE A O 1
ATOM 2503 N N . MET A 1 311 ? -11.815 -9.816 -5.296 1.00 96.06 311 MET A N 1
ATOM 2504 C CA . MET A 1 311 ? -12.374 -10.697 -4.270 1.00 96.06 311 MET A CA 1
ATOM 2505 C C . MET A 1 311 ? -13.899 -10.696 -4.304 1.00 96.06 311 MET A C 1
ATOM 2507 O O . MET A 1 311 ? -14.521 -9.693 -4.654 1.00 96.06 311 MET A O 1
ATOM 2511 N N . THR A 1 312 ? -14.498 -11.812 -3.904 1.00 94.44 312 THR A N 1
ATOM 2512 C CA . THR A 1 312 ? -15.948 -11.937 -3.734 1.00 94.44 312 THR A CA 1
ATOM 2513 C C . THR A 1 312 ? -16.351 -11.438 -2.347 1.00 94.44 312 THR A C 1
ATOM 2515 O O . THR A 1 312 ? -15.741 -11.804 -1.345 1.00 94.44 312 THR A O 1
ATOM 2518 N N . LEU A 1 313 ? -17.358 -10.569 -2.297 1.00 89.12 313 LEU A N 1
ATOM 2519 C CA . LEU A 1 313 ? -17.996 -10.106 -1.072 1.00 89.12 313 LEU A CA 1
ATOM 2520 C C . LEU A 1 313 ? -19.256 -10.933 -0.832 1.00 89.12 313 LEU A C 1
ATOM 2522 O O . LEU A 1 313 ? -20.120 -11.011 -1.709 1.00 89.12 313 LEU A O 1
ATOM 2526 N N . ASN A 1 314 ? -19.352 -11.507 0.363 1.00 85.88 314 ASN A N 1
ATOM 2527 C CA . ASN A 1 314 ? -20.470 -12.341 0.785 1.00 85.88 314 ASN A CA 1
ATOM 2528 C C . ASN A 1 314 ? -21.377 -11.575 1.758 1.00 85.88 314 ASN A C 1
ATOM 2530 O O . ASN A 1 314 ? -20.923 -10.647 2.432 1.00 85.88 314 ASN A O 1
ATOM 2534 N N . ASP A 1 315 ? -22.646 -11.968 1.836 1.00 79.12 315 ASP A N 1
ATOM 2535 C CA . ASP A 1 315 ? -23.578 -11.492 2.855 1.00 79.12 315 ASP A CA 1
ATOM 2536 C C . ASP A 1 315 ? -23.296 -12.123 4.234 1.00 79.12 315 ASP A C 1
ATOM 2538 O O . ASP A 1 315 ? -22.366 -12.915 4.416 1.00 79.12 315 ASP A O 1
ATOM 2542 N N . GLU A 1 316 ? -24.123 -11.779 5.224 1.00 78.25 316 GLU A N 1
ATOM 2543 C CA . GLU A 1 316 ? -24.024 -12.306 6.593 1.00 78.25 316 GLU A CA 1
ATOM 2544 C C . GLU A 1 316 ? -24.213 -13.832 6.683 1.00 78.25 316 GLU A C 1
ATOM 2546 O O . GLU A 1 316 ? -23.769 -14.447 7.651 1.00 78.25 316 GLU A O 1
ATOM 2551 N N . ASN A 1 317 ? -24.824 -14.453 5.669 1.00 77.88 317 ASN A N 1
ATOM 2552 C CA . ASN A 1 317 ? -25.049 -15.895 5.577 1.00 77.88 317 ASN A CA 1
ATOM 2553 C C . ASN A 1 317 ? -23.965 -16.609 4.750 1.00 77.88 317 ASN A C 1
ATOM 2555 O O . ASN A 1 317 ? -24.051 -17.819 4.536 1.00 77.88 317 ASN A O 1
ATOM 2559 N N . GLY A 1 318 ? -22.944 -15.883 4.281 1.00 81.50 318 GLY A N 1
ATOM 2560 C CA . GLY A 1 318 ? -21.868 -16.425 3.456 1.00 81.50 318 GLY A CA 1
ATOM 2561 C C . GLY A 1 318 ? -22.223 -16.576 1.974 1.00 81.50 318 GLY A C 1
ATOM 2562 O O . GLY A 1 318 ? -21.453 -17.188 1.235 1.00 81.50 318 GLY A O 1
ATOM 2563 N N . VAL A 1 319 ? -23.346 -16.016 1.519 1.00 82.62 319 VAL A N 1
ATOM 2564 C CA . VAL A 1 319 ? -23.776 -16.054 0.116 1.00 82.62 319 VAL A CA 1
ATOM 2565 C C . VAL A 1 319 ? -23.065 -14.948 -0.675 1.00 82.62 319 VAL A C 1
ATOM 2567 O O . VAL A 1 319 ? -23.117 -13.792 -0.260 1.00 82.62 319 VAL A O 1
ATOM 2570 N N . PRO A 1 320 ? -22.414 -15.247 -1.815 1.00 85.44 320 PRO A N 1
ATOM 2571 C CA . PRO A 1 320 ? -21.820 -14.236 -2.691 1.00 85.44 320 PRO A CA 1
ATOM 2572 C C . PRO A 1 320 ? -22.829 -13.178 -3.145 1.00 85.44 320 PRO A C 1
ATOM 2574 O O . PRO A 1 320 ? -23.913 -13.520 -3.610 1.00 85.44 320 PRO A O 1
ATOM 2577 N N . VAL A 1 321 ? -22.456 -11.899 -3.074 1.00 84.88 321 VAL A N 1
ATOM 2578 C CA . VAL A 1 321 ? -23.315 -10.774 -3.497 1.00 84.88 321 VAL A CA 1
ATOM 2579 C C . VAL A 1 321 ? -22.646 -9.927 -4.577 1.00 84.88 321 VAL A C 1
ATOM 2581 O O . VAL A 1 321 ? -23.276 -9.574 -5.575 1.00 84.88 321 VAL A O 1
ATOM 2584 N N . PHE A 1 322 ? -21.361 -9.614 -4.405 1.00 91.69 322 PHE A N 1
ATOM 2585 C CA . PHE A 1 322 ? -20.611 -8.744 -5.312 1.00 91.69 322 PHE A CA 1
ATOM 2586 C C . PHE A 1 322 ? -19.182 -9.241 -5.517 1.00 91.69 322 PHE A C 1
ATOM 2588 O O . PHE A 1 322 ? -18.643 -9.961 -4.682 1.00 91.69 322 PHE A O 1
ATOM 2595 N N . HIS A 1 323 ? -18.523 -8.766 -6.571 1.00 93.81 323 HIS A N 1
ATOM 2596 C CA . HIS A 1 323 ? -17.063 -8.789 -6.651 1.00 93.81 323 HIS A CA 1
ATOM 2597 C C . HIS A 1 323 ? -16.508 -7.378 -6.497 1.00 93.81 323 HIS A C 1
ATOM 2599 O O . HIS A 1 323 ? -16.945 -6.459 -7.191 1.00 93.81 323 HIS A O 1
ATOM 2605 N N . LEU A 1 324 ? -15.525 -7.222 -5.615 1.00 95.31 324 LEU A N 1
ATOM 2606 C CA . LEU A 1 324 ? -14.761 -5.999 -5.407 1.00 95.31 324 LEU A CA 1
ATOM 2607 C C . LEU A 1 324 ? -13.408 -6.129 -6.107 1.00 95.31 324 LEU A C 1
ATOM 2609 O O . LEU A 1 324 ? -12.640 -7.041 -5.803 1.00 95.31 324 LEU A O 1
ATOM 2613 N N . ALA A 1 325 ? -13.107 -5.194 -7.002 1.00 97.12 325 ALA A N 1
ATOM 2614 C CA . ALA A 1 325 ? -11.809 -5.044 -7.637 1.00 97.12 325 ALA A CA 1
ATOM 2615 C C . ALA A 1 325 ? -11.145 -3.745 -7.169 1.00 97.12 325 ALA A C 1
ATOM 2617 O O . ALA A 1 325 ? -11.705 -2.659 -7.329 1.00 97.12 325 ALA A O 1
ATOM 2618 N N . ILE A 1 326 ? -9.935 -3.863 -6.626 1.00 97.19 326 ILE A N 1
ATOM 2619 C CA . ILE A 1 326 ? -9.047 -2.739 -6.317 1.00 97.19 326 ILE A CA 1
ATOM 2620 C C . ILE A 1 326 ? -7.895 -2.800 -7.309 1.00 97.19 326 ILE A C 1
ATOM 2622 O O . ILE A 1 326 ? -7.240 -3.836 -7.422 1.00 97.19 326 ILE A O 1
ATOM 2626 N N . LYS A 1 327 ? -7.660 -1.710 -8.037 1.00 96.94 327 LYS A N 1
ATOM 2627 C CA . LYS A 1 327 ? -6.707 -1.674 -9.142 1.00 96.94 327 LYS A CA 1
ATOM 2628 C C . LYS A 1 327 ? -5.772 -0.479 -9.038 1.00 96.94 327 LYS A C 1
ATOM 2630 O O . LYS A 1 327 ? -6.201 0.615 -8.674 1.00 96.94 327 LYS A O 1
ATOM 2635 N N . ASN A 1 328 ? -4.517 -0.691 -9.401 1.00 95.31 328 ASN A N 1
ATOM 2636 C CA . ASN A 1 328 ? -3.487 0.333 -9.460 1.00 95.31 328 ASN A CA 1
ATOM 2637 C C . ASN A 1 328 ? -2.928 0.423 -10.886 1.00 95.31 328 ASN A C 1
ATOM 2639 O O . ASN A 1 328 ? -2.641 -0.609 -11.491 1.00 95.31 328 ASN A O 1
ATOM 2643 N N . ASP A 1 329 ? -2.776 1.636 -11.419 1.00 94.56 329 ASP A N 1
ATOM 2644 C CA . ASP A 1 329 ? -2.116 1.867 -12.710 1.00 94.56 329 ASP A CA 1
ATOM 2645 C C . ASP A 1 329 ? -0.598 1.869 -12.488 1.00 94.56 329 ASP A C 1
ATOM 2647 O O . ASP A 1 329 ? -0.046 2.794 -11.892 1.00 94.56 329 ASP A O 1
ATOM 2651 N N . ILE A 1 330 ? 0.068 0.817 -12.962 1.00 94.38 330 ILE A N 1
ATOM 2652 C CA . ILE A 1 330 ? 1.514 0.605 -12.803 1.00 94.38 330 ILE A CA 1
ATOM 2653 C C . ILE A 1 330 ? 2.284 0.899 -14.097 1.00 94.38 330 ILE A C 1
ATOM 2655 O O . ILE A 1 330 ? 3.449 0.525 -14.230 1.00 94.38 330 ILE A O 1
ATOM 2659 N N . THR A 1 331 ? 1.657 1.574 -15.069 1.00 91.44 331 THR A N 1
ATOM 2660 C CA . THR A 1 331 ? 2.262 1.835 -16.387 1.00 91.44 331 THR A CA 1
ATOM 2661 C C . THR A 1 331 ? 3.583 2.591 -16.260 1.00 91.44 331 THR A C 1
ATOM 2663 O O . THR A 1 331 ? 4.604 2.126 -16.758 1.00 91.44 331 THR A O 1
ATOM 2666 N N . LYS A 1 332 ? 3.595 3.706 -15.514 1.00 88.94 332 LYS A N 1
ATOM 2667 C CA . LYS A 1 332 ? 4.806 4.522 -15.305 1.00 88.94 332 LYS A CA 1
ATOM 2668 C C . LYS A 1 332 ? 5.912 3.762 -14.579 1.00 88.94 332 LYS A C 1
ATOM 2670 O O . LYS A 1 332 ? 7.084 3.958 -14.876 1.00 88.94 332 LYS A O 1
ATOM 2675 N N . GLU A 1 333 ? 5.545 2.906 -13.629 1.00 89.94 333 GLU A N 1
ATOM 2676 C CA . GLU A 1 333 ? 6.504 2.086 -12.890 1.00 89.94 333 GLU A CA 1
ATOM 2677 C C . GLU A 1 333 ? 7.171 1.069 -13.821 1.00 89.94 333 GLU A C 1
ATOM 2679 O O . GLU A 1 333 ? 8.395 0.983 -13.859 1.00 89.94 333 GLU A O 1
ATOM 2684 N N . LYS A 1 334 ? 6.388 0.367 -14.650 1.00 87.31 334 LYS A N 1
ATOM 2685 C CA . LYS A 1 334 ? 6.911 -0.573 -15.654 1.00 87.31 334 LYS A CA 1
ATOM 2686 C C . LYS A 1 334 ? 7.757 0.136 -16.716 1.00 87.31 334 LYS A C 1
ATOM 2688 O O . LYS A 1 334 ? 8.797 -0.388 -17.106 1.00 87.31 334 LYS A O 1
ATOM 2693 N N . GLU A 1 335 ? 7.352 1.323 -17.165 1.00 87.44 335 GLU A N 1
ATOM 2694 C CA . GLU A 1 335 ? 8.145 2.146 -18.088 1.00 87.44 335 GLU A CA 1
ATOM 2695 C C . GLU A 1 335 ? 9.477 2.571 -17.468 1.00 87.44 335 GLU A C 1
ATOM 2697 O O . GLU A 1 335 ? 10.519 2.443 -18.110 1.00 87.44 335 GLU A O 1
ATOM 2702 N N . TYR A 1 336 ? 9.464 3.021 -16.213 1.00 82.06 336 TYR A N 1
ATOM 2703 C CA . TYR A 1 336 ? 10.671 3.410 -15.493 1.00 82.06 336 TYR A CA 1
ATOM 2704 C C . TYR A 1 336 ? 11.607 2.221 -15.263 1.00 82.06 336 TYR A C 1
ATOM 2706 O O . TYR A 1 336 ? 12.803 2.325 -15.528 1.00 82.06 336 TYR A O 1
ATOM 2714 N N . LEU A 1 337 ? 11.073 1.067 -14.855 1.00 82.88 337 LEU A N 1
ATOM 2715 C CA . LEU A 1 337 ? 11.845 -0.170 -14.722 1.00 82.88 337 LEU A CA 1
ATOM 2716 C C . LEU A 1 337 ? 12.487 -0.572 -16.053 1.00 82.88 337 LEU A C 1
ATOM 2718 O O . LEU A 1 337 ? 13.673 -0.884 -16.084 1.00 82.88 337 LEU A O 1
ATOM 2722 N N . LYS A 1 338 ? 11.746 -0.476 -17.161 1.00 81.38 338 LYS A N 1
ATOM 2723 C CA . LYS A 1 338 ? 12.277 -0.752 -18.501 1.00 81.38 338 LYS A CA 1
ATOM 2724 C C . LYS A 1 338 ? 13.368 0.244 -18.913 1.00 81.38 338 LYS A C 1
ATOM 2726 O O . LYS A 1 338 ? 14.344 -0.141 -19.549 1.00 81.38 338 LYS A O 1
ATOM 2731 N N . GLN A 1 339 ? 13.228 1.522 -18.558 1.00 80.38 339 GLN A N 1
ATOM 2732 C CA . GLN A 1 339 ? 14.264 2.531 -18.803 1.00 80.38 339 GLN A CA 1
ATOM 2733 C C . GLN A 1 339 ? 15.522 2.281 -17.964 1.00 80.38 339 GLN A C 1
ATOM 2735 O O . GLN A 1 339 ? 16.630 2.424 -18.478 1.00 80.38 339 GLN A O 1
ATOM 2740 N N . LEU A 1 340 ? 15.367 1.895 -16.695 1.00 78.62 340 LEU A N 1
ATOM 2741 C CA . LEU A 1 340 ? 16.483 1.510 -15.831 1.00 78.62 340 LEU A CA 1
ATOM 2742 C C . LEU A 1 340 ? 17.202 0.273 -16.364 1.00 78.62 340 LEU A C 1
ATOM 2744 O O . LEU A 1 340 ? 18.427 0.265 -16.427 1.00 78.62 340 LEU A O 1
ATOM 2748 N N . GLU A 1 341 ? 16.449 -0.738 -16.790 1.00 79.00 341 GLU A N 1
ATOM 2749 C CA . GLU A 1 341 ? 16.989 -1.944 -17.414 1.00 79.00 341 GLU A CA 1
ATOM 2750 C C . GLU A 1 341 ? 17.777 -1.595 -18.684 1.00 79.00 341 GLU A C 1
ATOM 2752 O O . GLU A 1 341 ? 18.931 -1.996 -18.827 1.00 79.00 341 GLU A O 1
ATOM 2757 N N . TYR A 1 342 ? 17.219 -0.746 -19.554 1.00 77.44 342 TYR A N 1
ATOM 2758 C CA . TYR A 1 342 ? 17.920 -0.261 -20.744 1.00 77.44 342 TYR A CA 1
ATOM 2759 C C . TYR A 1 342 ? 19.226 0.476 -20.395 1.00 77.44 342 TYR A C 1
ATOM 2761 O O . TYR A 1 342 ? 20.277 0.164 -20.953 1.00 77.44 342 TYR A O 1
ATOM 2769 N N . ARG A 1 343 ? 19.206 1.407 -19.431 1.00 76.12 343 ARG A N 1
ATOM 2770 C CA . ARG A 1 343 ? 20.416 2.130 -18.982 1.00 76.12 343 ARG A CA 1
ATOM 2771 C C . ARG A 1 343 ? 21.454 1.215 -18.332 1.00 76.12 343 ARG A C 1
ATOM 2773 O O . ARG A 1 343 ? 22.652 1.427 -18.494 1.00 76.12 343 ARG A O 1
ATOM 2780 N N . SER A 1 344 ? 21.009 0.178 -17.626 1.00 82.25 344 SER A N 1
ATOM 2781 C CA . SER A 1 344 ? 21.907 -0.836 -17.073 1.00 82.25 344 SER A CA 1
ATOM 2782 C C . SER A 1 344 ? 22.612 -1.635 -18.169 1.00 82.25 344 SER A C 1
ATOM 2784 O O . SER A 1 344 ? 23.699 -2.159 -17.929 1.00 82.25 344 SER A O 1
ATOM 2786 N N . TYR A 1 345 ? 22.003 -1.760 -19.352 1.00 87.19 345 TYR A N 1
ATOM 2787 C CA . TYR A 1 345 ? 22.535 -2.571 -20.444 1.00 87.19 345 TYR A CA 1
ATOM 2788 C C . TYR A 1 345 ? 23.408 -1.798 -21.430 1.00 87.19 345 TYR A C 1
ATOM 2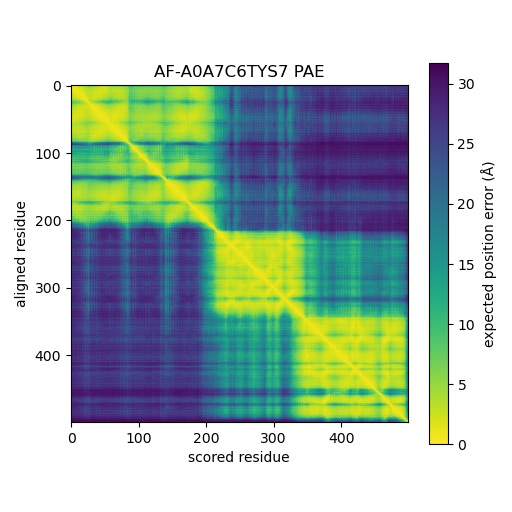790 O O . TYR A 1 345 ? 24.279 -2.409 -22.050 1.00 87.19 345 TYR A O 1
ATOM 2798 N N . HIS A 1 346 ? 23.206 -0.486 -21.556 1.00 90.38 346 HIS A N 1
ATOM 2799 C CA . HIS A 1 346 ? 23.848 0.347 -22.572 1.00 90.38 346 HIS A CA 1
ATOM 2800 C C . HIS A 1 346 ? 24.774 1.416 -21.972 1.00 90.38 346 HIS A C 1
ATOM 2802 O O . HIS A 1 346 ? 24.478 1.976 -20.919 1.00 90.38 346 HIS A O 1
ATOM 2808 N N . ASP A 1 347 ? 25.910 1.669 -22.627 1.00 92.88 347 ASP A N 1
ATOM 2809 C CA . ASP A 1 347 ? 26.876 2.722 -22.301 1.00 92.88 347 ASP A CA 1
ATOM 2810 C C . ASP A 1 347 ? 26.260 4.110 -22.528 1.00 92.88 347 ASP A C 1
ATOM 2812 O O . ASP A 1 347 ? 25.678 4.359 -23.582 1.00 92.88 347 ASP A O 1
ATOM 2816 N N . ASP A 1 348 ? 26.391 5.015 -21.554 1.00 89.25 348 ASP A N 1
ATOM 2817 C CA . ASP A 1 348 ? 25.694 6.312 -21.585 1.00 89.25 348 ASP A CA 1
ATOM 2818 C C . ASP A 1 348 ? 26.218 7.246 -22.683 1.00 89.25 348 ASP A C 1
ATOM 2820 O O . ASP A 1 348 ? 25.462 8.077 -23.183 1.00 89.25 348 ASP A O 1
ATOM 2824 N N . LEU A 1 349 ? 27.496 7.113 -23.061 1.00 92.56 349 LEU A N 1
ATOM 2825 C CA . LEU A 1 349 ? 28.116 7.958 -24.080 1.00 92.56 349 LEU A CA 1
ATOM 2826 C C . LEU A 1 349 ? 27.745 7.490 -25.491 1.00 92.56 349 LEU A C 1
ATOM 2828 O O . LEU A 1 349 ? 27.322 8.287 -26.321 1.00 92.56 349 LEU A O 1
ATOM 2832 N N . THR A 1 350 ? 27.914 6.195 -25.766 1.00 92.81 350 THR A N 1
ATOM 2833 C CA . THR A 1 350 ? 27.815 5.649 -27.133 1.00 92.81 350 THR A CA 1
ATOM 2834 C C . THR A 1 350 ? 26.475 4.986 -27.447 1.00 92.81 350 THR A C 1
ATOM 2836 O O . THR A 1 350 ? 26.154 4.761 -28.611 1.00 92.81 350 THR A O 1
ATOM 2839 N N . GLY A 1 351 ? 25.682 4.630 -26.433 1.00 90.88 351 GLY A N 1
ATOM 2840 C CA . GLY A 1 351 ? 24.447 3.859 -26.598 1.00 90.88 351 GLY A CA 1
ATOM 2841 C C . GLY A 1 351 ? 24.663 2.385 -26.971 1.00 90.88 351 GLY A C 1
ATOM 2842 O O . GLY A 1 351 ? 23.687 1.644 -27.105 1.00 90.88 351 GLY A O 1
ATOM 2843 N N . LEU A 1 352 ? 25.911 1.928 -27.114 1.00 94.50 352 LEU A N 1
ATOM 2844 C CA . LEU A 1 352 ? 26.256 0.522 -27.344 1.00 94.50 352 LEU A CA 1
ATOM 2845 C C . LEU A 1 352 ? 26.055 -0.316 -26.080 1.00 94.50 352 LEU A C 1
ATOM 2847 O O . LEU A 1 352 ? 25.864 0.227 -24.997 1.00 94.50 352 LEU A O 1
ATOM 2851 N N . LEU A 1 353 ? 26.114 -1.647 -26.186 1.00 94.69 353 LEU A N 1
ATOM 2852 C CA . LEU A 1 353 ? 26.065 -2.502 -24.996 1.00 94.69 353 LEU A CA 1
ATOM 2853 C C . LEU A 1 353 ? 27.241 -2.202 -24.055 1.00 94.69 353 LEU A C 1
ATOM 2855 O O . LEU A 1 353 ? 28.333 -1.847 -24.500 1.00 94.69 353 LEU A O 1
ATOM 2859 N N . ARG A 1 354 ? 27.038 -2.413 -22.753 1.00 94.25 354 ARG A N 1
ATOM 2860 C CA . ARG A 1 354 ? 28.115 -2.454 -21.754 1.00 94.25 354 ARG A CA 1
ATOM 2861 C C . ARG A 1 354 ? 28.773 -3.829 -21.715 1.00 94.25 354 ARG A C 1
ATOM 2863 O O . ARG A 1 354 ? 28.118 -4.849 -21.950 1.00 94.25 354 ARG A O 1
ATOM 2870 N N . ARG A 1 355 ? 30.043 -3.856 -21.297 1.00 94.38 355 ARG A N 1
ATOM 2871 C CA . ARG A 1 355 ? 30.883 -5.064 -21.181 1.00 94.38 355 ARG A CA 1
ATOM 2872 C C . ARG A 1 355 ? 30.165 -6.260 -20.548 1.00 94.38 355 ARG A C 1
ATOM 2874 O O . ARG A 1 355 ? 30.175 -7.345 -21.113 1.00 94.38 355 ARG A O 1
ATOM 2881 N N . GLN A 1 356 ? 29.513 -6.069 -19.399 1.00 92.56 356 GLN A N 1
ATOM 2882 C CA . GLN A 1 356 ? 28.866 -7.164 -18.660 1.00 92.56 356 GLN A CA 1
ATOM 2883 C C . GLN A 1 356 ? 27.743 -7.842 -19.462 1.00 92.56 356 GLN A C 1
ATOM 2885 O O . GLN A 1 356 ? 27.700 -9.068 -19.553 1.00 92.56 356 GLN A O 1
ATOM 2890 N N . VAL A 1 357 ? 26.865 -7.050 -20.087 1.00 93.00 357 VAL A N 1
ATOM 2891 C CA . VAL A 1 357 ? 25.739 -7.569 -20.880 1.00 93.00 357 VAL A CA 1
ATOM 2892 C C . VAL A 1 357 ? 26.225 -8.217 -22.166 1.00 93.00 357 VAL A C 1
ATOM 2894 O O . VAL A 1 357 ? 25.707 -9.260 -22.561 1.00 93.00 357 VAL A O 1
ATOM 2897 N N . PHE A 1 358 ? 27.235 -7.625 -22.802 1.00 95.69 358 PHE A N 1
ATOM 2898 C CA . PHE A 1 358 ? 27.866 -8.205 -23.978 1.00 95.69 358 PHE A CA 1
ATOM 2899 C C . PHE A 1 358 ? 28.438 -9.592 -23.679 1.00 95.69 358 PHE A C 1
ATOM 2901 O O . PHE A 1 358 ? 28.092 -10.538 -24.378 1.00 95.69 358 PHE A O 1
ATOM 2908 N N . ILE A 1 359 ? 29.236 -9.741 -22.613 1.00 95.19 359 ILE A N 1
ATOM 2909 C CA . ILE A 1 359 ? 29.823 -11.034 -22.229 1.00 95.19 359 ILE A CA 1
ATOM 2910 C C . ILE A 1 359 ? 28.714 -12.054 -21.971 1.00 95.19 359 ILE A C 1
ATOM 2912 O O . ILE A 1 359 ? 28.724 -13.136 -22.548 1.00 95.19 359 ILE A O 1
ATOM 2916 N N . GLN A 1 360 ? 27.695 -11.694 -21.188 1.00 94.25 360 GLN A N 1
ATOM 2917 C CA . GLN A 1 360 ? 26.582 -12.598 -20.898 1.00 94.25 360 GLN A CA 1
ATOM 2918 C C . GLN A 1 360 ? 25.873 -13.086 -22.173 1.00 94.25 360 GLN A C 1
ATOM 2920 O O . GLN A 1 360 ? 25.566 -14.277 -22.299 1.00 94.25 360 GLN A O 1
ATOM 2925 N N . ARG A 1 361 ? 25.592 -12.179 -23.118 1.00 94.19 361 ARG A N 1
ATOM 2926 C CA . ARG A 1 361 ? 24.932 -12.516 -24.387 1.00 94.19 361 ARG A CA 1
ATOM 2927 C C . ARG A 1 361 ? 25.839 -13.315 -25.316 1.00 94.19 361 ARG A C 1
ATOM 2929 O O . ARG A 1 361 ? 25.347 -14.258 -25.929 1.00 94.19 361 ARG A O 1
ATOM 2936 N N . PHE A 1 362 ? 27.126 -12.984 -25.370 1.00 94.69 362 PHE A N 1
ATOM 2937 C CA . PHE A 1 362 ? 28.150 -13.734 -26.092 1.00 94.69 362 PHE A CA 1
ATOM 2938 C C . PHE A 1 362 ? 28.178 -15.184 -25.615 1.00 94.69 362 PHE A C 1
ATOM 2940 O O . PHE A 1 362 ? 27.943 -16.107 -26.389 1.00 94.69 362 PHE A O 1
ATOM 2947 N N . GLU A 1 363 ? 28.379 -15.393 -24.312 1.00 94.44 363 GLU A N 1
ATOM 2948 C CA . GLU A 1 363 ? 28.467 -16.738 -23.756 1.00 94.44 363 GLU A CA 1
ATOM 2949 C C . GLU A 1 363 ? 27.166 -17.526 -23.943 1.00 94.44 363 GLU A C 1
ATOM 2951 O O . GLU A 1 363 ? 27.185 -18.724 -24.217 1.00 94.44 363 GLU A O 1
ATOM 2956 N N . THR A 1 364 ? 26.018 -16.862 -23.791 1.00 93.62 364 THR A N 1
ATOM 2957 C CA . THR A 1 364 ? 24.708 -17.492 -23.988 1.00 93.62 364 THR A CA 1
ATOM 2958 C C . THR A 1 364 ? 24.494 -17.881 -25.448 1.00 93.62 364 THR A C 1
ATOM 2960 O O . THR A 1 364 ? 24.010 -18.979 -25.704 1.00 93.62 364 THR A O 1
ATOM 2963 N N . GLY A 1 365 ? 24.892 -17.032 -26.399 1.00 92.62 365 GLY A N 1
ATOM 2964 C CA . GLY A 1 365 ? 24.821 -17.322 -27.831 1.00 92.62 365 GLY A CA 1
ATOM 2965 C C . GLY A 1 365 ? 25.661 -18.537 -28.219 1.00 92.62 365 GLY A C 1
ATOM 2966 O O . GLY A 1 365 ? 25.136 -19.462 -28.839 1.00 92.62 365 GLY A O 1
ATOM 2967 N N . VAL A 1 366 ? 26.918 -18.584 -27.765 1.00 93.50 366 VAL A N 1
ATOM 2968 C CA . VAL A 1 366 ? 27.823 -19.721 -28.003 1.00 93.50 366 VAL A CA 1
ATOM 2969 C C . VAL A 1 366 ? 27.279 -21.013 -27.383 1.00 93.50 366 VAL A C 1
ATOM 2971 O O . VAL A 1 366 ? 27.308 -22.061 -28.022 1.00 93.50 366 VAL A O 1
ATOM 2974 N N . ARG A 1 367 ? 26.731 -20.956 -26.159 1.00 92.06 367 ARG A N 1
ATOM 2975 C CA . ARG A 1 367 ? 26.163 -22.137 -25.478 1.00 92.06 367 ARG A CA 1
ATOM 2976 C C . ARG A 1 367 ? 24.880 -22.660 -26.123 1.00 92.06 367 ARG A C 1
ATOM 2978 O O . ARG A 1 367 ? 24.684 -23.869 -26.158 1.00 92.06 367 ARG A O 1
ATOM 2985 N N . LEU A 1 368 ? 23.984 -21.772 -26.560 1.00 92.44 368 LEU A N 1
ATOM 2986 C CA . LEU A 1 368 ? 22.684 -22.164 -27.118 1.00 92.44 368 LEU A CA 1
ATOM 2987 C C . LEU A 1 368 ? 22.787 -22.696 -28.549 1.00 92.44 368 LEU A C 1
ATOM 2989 O O . LEU A 1 368 ? 21.926 -23.474 -28.952 1.00 92.44 368 LEU A O 1
ATOM 2993 N N . LYS A 1 369 ? 23.794 -22.250 -29.307 1.00 92.19 369 LYS A N 1
ATOM 2994 C CA . LYS A 1 369 ? 24.019 -22.637 -30.704 1.00 92.19 369 LYS A CA 1
ATOM 2995 C C . LYS A 1 369 ? 25.499 -22.943 -30.953 1.00 92.19 369 LYS A C 1
ATOM 2997 O O . LYS A 1 369 ? 26.175 -22.155 -31.612 1.00 92.19 369 LYS A O 1
ATOM 3002 N N . PRO A 1 370 ? 26.055 -24.028 -30.395 1.00 89.75 370 PRO A N 1
ATOM 3003 C CA . PRO A 1 370 ? 27.466 -24.374 -30.584 1.00 89.75 370 PRO A CA 1
ATOM 3004 C C . PRO A 1 370 ? 27.826 -24.734 -32.036 1.00 89.75 370 PRO A C 1
ATOM 3006 O O . PRO A 1 370 ? 28.998 -24.724 -32.393 1.00 89.75 370 PRO A O 1
ATOM 3009 N N . GLU A 1 371 ? 26.838 -25.075 -32.864 1.00 91.38 371 GLU A N 1
ATOM 3010 C CA . GLU A 1 371 ? 27.007 -25.553 -34.238 1.00 91.38 371 GLU A CA 1
ATOM 3011 C C . GLU A 1 371 ? 27.292 -24.457 -35.273 1.00 91.38 371 GLU A C 1
ATOM 3013 O O . GLU A 1 371 ? 27.791 -24.763 -36.355 1.00 91.38 371 GLU A O 1
ATOM 3018 N N . ILE A 1 372 ? 26.972 -23.197 -34.967 1.00 93.31 372 ILE A N 1
ATOM 3019 C CA . ILE A 1 372 ? 27.238 -22.066 -35.867 1.00 93.31 372 ILE A CA 1
ATOM 3020 C C . ILE A 1 372 ? 28.619 -21.468 -35.593 1.00 93.31 372 ILE A C 1
ATOM 3022 O O . ILE A 1 372 ? 29.151 -21.561 -34.488 1.00 93.31 372 ILE A O 1
ATOM 3026 N N . ASN A 1 373 ? 29.195 -20.800 -36.591 1.00 94.06 373 ASN A N 1
ATOM 3027 C CA . ASN A 1 373 ? 30.440 -20.063 -36.401 1.00 94.06 373 ASN A CA 1
ATOM 3028 C C . ASN A 1 373 ? 30.213 -18.849 -35.487 1.00 94.06 373 ASN A C 1
ATOM 3030 O O . ASN A 1 373 ? 29.262 -18.090 -35.680 1.00 94.06 373 ASN A O 1
ATOM 3034 N N . HIS A 1 374 ? 31.129 -18.623 -34.547 1.00 95.44 374 HIS A N 1
ATOM 3035 C CA . HIS A 1 374 ? 31.141 -17.455 -33.665 1.00 95.44 374 HIS A CA 1
ATOM 3036 C C . HIS A 1 374 ? 32.488 -16.747 -33.771 1.00 95.44 374 HIS A C 1
ATOM 3038 O O . HIS A 1 374 ? 33.531 -17.399 -33.834 1.00 95.44 374 HIS A O 1
ATOM 3044 N N . PHE A 1 375 ? 32.476 -15.417 -33.753 1.00 96.12 375 PHE A N 1
ATOM 3045 C CA . PHE A 1 375 ? 33.683 -14.599 -33.802 1.00 96.12 375 PHE A CA 1
ATOM 3046 C C . PHE A 1 375 ? 33.632 -13.490 -32.761 1.00 96.12 375 PHE A C 1
ATOM 3048 O O . PHE A 1 375 ? 32.585 -12.891 -32.504 1.00 96.12 375 PHE A O 1
ATOM 3055 N N . PHE A 1 376 ? 34.794 -13.205 -32.193 1.00 96.81 376 PHE A N 1
ATOM 3056 C CA . PHE A 1 376 ?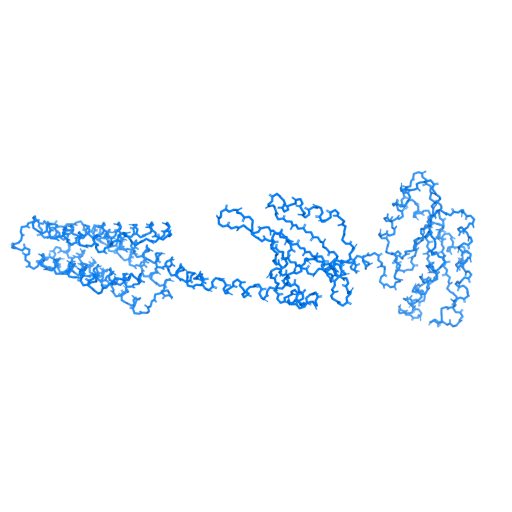 35.032 -12.091 -31.296 1.00 96.81 376 PHE A CA 1
ATOM 3057 C C . PHE A 1 376 ? 36.036 -11.140 -31.941 1.00 96.81 376 PHE A C 1
ATOM 3059 O O . PHE A 1 376 ? 37.089 -11.570 -32.415 1.00 96.81 376 PHE A O 1
ATOM 3066 N N . ILE A 1 377 ? 35.700 -9.854 -31.963 1.00 96.50 377 ILE A N 1
ATOM 3067 C CA . ILE A 1 377 ? 36.593 -8.792 -32.418 1.00 96.50 377 ILE A CA 1
ATOM 3068 C C . ILE A 1 377 ? 36.774 -7.827 -31.259 1.00 96.50 377 ILE A C 1
ATOM 3070 O O . ILE A 1 377 ? 35.795 -7.238 -30.804 1.00 96.50 377 ILE A O 1
ATOM 3074 N N . LEU A 1 378 ? 38.010 -7.662 -30.801 1.00 96.94 378 LEU A N 1
ATOM 3075 C CA . LEU A 1 378 ? 38.387 -6.564 -29.918 1.00 96.94 378 LEU A CA 1
ATOM 3076 C C . LEU A 1 378 ? 38.913 -5.418 -30.780 1.00 96.94 378 LEU A C 1
ATOM 3078 O O . LEU A 1 378 ? 39.676 -5.665 -31.709 1.00 96.94 378 LEU A O 1
ATOM 3082 N N . VAL A 1 379 ? 38.480 -4.194 -30.515 1.00 95.75 379 VAL A N 1
ATOM 3083 C CA . VAL A 1 379 ? 38.779 -3.015 -31.330 1.00 95.75 379 VAL A CA 1
ATOM 3084 C C . VAL A 1 379 ? 39.214 -1.882 -30.415 1.00 95.75 379 VAL A C 1
ATOM 3086 O O . VAL A 1 379 ? 38.599 -1.665 -29.378 1.00 95.75 379 VAL A O 1
ATOM 3089 N N . ASP A 1 380 ? 40.235 -1.139 -30.812 1.00 95.81 380 ASP A N 1
ATOM 3090 C CA . ASP A 1 380 ? 40.754 -0.002 -30.060 1.00 95.81 380 ASP A CA 1
ATOM 3091 C C . ASP A 1 380 ? 40.970 1.187 -30.997 1.00 95.81 380 ASP A C 1
ATOM 3093 O O . ASP A 1 380 ? 41.441 1.021 -32.127 1.00 95.81 380 ASP A O 1
ATOM 3097 N N . VAL A 1 381 ? 40.556 2.373 -30.549 1.00 92.69 381 VAL A N 1
ATOM 3098 C CA . VAL A 1 381 ? 40.715 3.615 -31.307 1.00 92.69 381 VAL A CA 1
ATOM 3099 C C . VAL A 1 381 ? 42.151 4.123 -31.165 1.00 92.69 381 VAL A C 1
ATOM 3101 O O . VAL A 1 381 ? 42.565 4.564 -30.094 1.00 92.69 381 VAL A O 1
ATOM 3104 N N . ASP A 1 382 ? 42.897 4.131 -32.270 1.00 90.94 382 ASP A N 1
ATOM 3105 C CA . ASP A 1 382 ? 44.311 4.504 -32.252 1.00 90.94 382 ASP A CA 1
ATOM 3106 C C . ASP A 1 382 ? 44.498 5.982 -31.862 1.00 90.94 382 ASP A C 1
ATOM 3108 O O . ASP A 1 382 ? 43.717 6.858 -32.243 1.00 90.94 382 ASP A O 1
ATOM 3112 N N . ASP A 1 383 ? 45.569 6.263 -31.114 1.00 88.25 383 ASP A N 1
ATOM 3113 C CA . ASP A 1 383 ? 45.971 7.605 -30.670 1.00 88.25 383 ASP A CA 1
ATOM 3114 C C . ASP A 1 383 ? 44.898 8.392 -29.885 1.00 88.25 383 ASP A C 1
ATOM 3116 O O . ASP A 1 383 ? 45.021 9.607 -29.703 1.00 88.25 383 ASP A O 1
ATOM 3120 N N . PHE A 1 384 ? 43.876 7.725 -29.333 1.00 90.94 384 PHE A N 1
ATOM 3121 C CA . PHE A 1 384 ? 42.774 8.388 -28.625 1.00 90.94 384 PHE A CA 1
ATOM 3122 C C . PHE A 1 384 ? 43.235 9.281 -27.463 1.00 90.94 384 PHE A C 1
ATOM 3124 O O . PHE A 1 384 ? 42.705 10.375 -27.247 1.00 90.94 384 PHE A O 1
ATOM 3131 N N . LYS A 1 385 ? 44.277 8.866 -26.735 1.00 89.75 385 LYS A N 1
ATOM 3132 C CA . LYS A 1 385 ? 44.890 9.698 -25.692 1.00 89.75 385 LYS A CA 1
ATOM 3133 C C . LYS A 1 385 ? 45.440 11.017 -26.252 1.00 89.75 385 LYS A C 1
ATOM 3135 O O . LYS A 1 385 ? 45.185 12.064 -25.670 1.00 89.75 385 LYS A O 1
ATOM 3140 N N . GLN A 1 386 ? 46.128 10.984 -27.395 1.00 89.44 386 GLN A N 1
ATOM 3141 C CA . GLN A 1 386 ? 46.661 12.194 -28.031 1.00 89.44 386 GLN A CA 1
ATOM 3142 C C . GLN A 1 386 ? 45.537 13.115 -28.514 1.00 89.44 386 GLN A C 1
ATOM 3144 O O . GLN A 1 386 ? 45.662 14.336 -28.414 1.00 89.44 386 GLN A O 1
ATOM 3149 N N . ILE A 1 387 ? 44.426 12.541 -28.992 1.00 87.69 387 ILE A N 1
ATOM 3150 C CA . ILE A 1 387 ? 43.222 13.296 -29.360 1.00 87.69 387 ILE A CA 1
ATOM 3151 C C . ILE A 1 387 ? 42.676 14.047 -28.139 1.00 87.69 387 ILE A C 1
ATOM 3153 O O . ILE A 1 387 ? 42.434 15.251 -28.224 1.00 87.69 387 ILE A O 1
ATOM 3157 N N . ASN A 1 388 ? 42.533 13.371 -26.996 1.00 90.62 388 ASN A N 1
ATOM 3158 C CA . ASN A 1 388 ? 42.088 14.012 -25.755 1.00 90.62 388 ASN A CA 1
ATOM 3159 C C . ASN A 1 388 ? 43.049 15.108 -25.287 1.00 90.62 388 ASN A C 1
ATOM 3161 O O . ASN A 1 388 ? 42.598 16.193 -24.926 1.00 90.62 388 ASN A O 1
ATOM 3165 N N . ASP A 1 389 ? 44.354 14.841 -25.320 1.00 92.06 389 ASP A N 1
ATOM 3166 C CA . ASP A 1 389 ? 45.377 15.782 -24.859 1.00 92.06 389 ASP A CA 1
ATOM 3167 C C . ASP A 1 389 ? 45.458 17.030 -25.764 1.00 92.06 389 ASP A C 1
ATOM 3169 O O . ASP A 1 389 ? 45.729 18.129 -25.282 1.00 92.06 389 ASP A O 1
ATOM 3173 N N . SER A 1 390 ? 45.182 16.880 -27.066 1.00 89.81 390 SER A N 1
ATOM 3174 C CA . SER A 1 390 ? 45.292 17.962 -28.058 1.00 89.81 390 SER A CA 1
ATOM 3175 C C . SER A 1 390 ? 44.001 18.764 -28.250 1.00 89.81 390 SER A C 1
ATOM 3177 O O . SER A 1 390 ? 44.060 19.973 -28.470 1.00 89.81 390 SER A O 1
ATOM 3179 N N . TYR A 1 391 ? 42.836 18.111 -28.182 1.00 86.88 391 TYR A N 1
ATOM 3180 C CA . TYR A 1 391 ? 41.537 18.711 -28.523 1.00 86.88 391 TYR A CA 1
ATOM 3181 C C . TYR A 1 391 ? 40.542 18.733 -27.351 1.00 86.88 391 TYR A C 1
ATOM 3183 O O . TYR A 1 391 ? 39.473 19.336 -27.454 1.00 86.88 391 TYR A O 1
ATOM 3191 N N . GLY A 1 392 ? 40.896 18.127 -26.217 1.00 90.56 392 GLY A N 1
ATOM 3192 C CA . GLY A 1 392 ? 40.075 18.067 -25.013 1.00 90.56 392 GLY A CA 1
ATOM 3193 C C . GLY A 1 392 ? 39.071 16.912 -24.999 1.00 90.56 392 GLY A C 1
ATOM 3194 O O . GLY A 1 392 ? 38.668 16.369 -26.028 1.00 90.56 392 GLY A O 1
ATOM 3195 N N . HIS A 1 393 ? 38.618 16.564 -23.791 1.00 90.12 393 HIS A N 1
ATOM 3196 C CA . HIS A 1 393 ? 37.757 15.400 -23.553 1.00 90.12 393 HIS A CA 1
ATOM 3197 C C . HIS A 1 393 ? 36.401 15.450 -24.266 1.00 90.12 393 HIS A C 1
ATOM 3199 O O . HIS A 1 393 ? 35.923 14.414 -24.704 1.00 90.12 393 HIS A O 1
ATOM 3205 N N . LEU A 1 394 ? 35.796 16.630 -24.449 1.00 89.81 394 LEU A N 1
ATOM 3206 C CA . LEU A 1 394 ? 34.519 16.746 -25.172 1.00 89.81 394 LEU A CA 1
ATOM 3207 C C . LEU A 1 394 ? 34.648 16.340 -26.649 1.00 89.81 394 LEU A C 1
ATOM 3209 O O . LEU A 1 394 ? 33.723 15.771 -27.222 1.00 89.81 394 LEU A O 1
ATOM 3213 N N . ILE A 1 395 ? 35.801 16.624 -27.262 1.00 89.31 395 ILE A N 1
ATOM 3214 C CA . ILE A 1 395 ? 36.087 16.230 -28.644 1.00 89.31 395 ILE A CA 1
ATOM 3215 C C . ILE A 1 395 ? 36.391 14.733 -28.707 1.00 89.31 395 ILE A C 1
ATOM 3217 O O . ILE A 1 395 ? 35.892 14.054 -29.601 1.00 89.31 395 ILE A O 1
ATOM 3221 N N . GLY A 1 396 ? 37.131 14.197 -27.731 1.00 91.06 396 GLY A N 1
ATOM 3222 C CA . GLY A 1 396 ? 37.321 12.752 -27.593 1.00 91.06 396 GLY A CA 1
ATOM 3223 C C . GLY A 1 396 ? 36.001 11.995 -27.426 1.00 91.06 396 GLY A C 1
ATOM 3224 O O . GLY A 1 396 ? 35.765 11.003 -28.110 1.00 91.06 396 GLY A O 1
ATOM 3225 N N . ASP A 1 397 ? 35.087 12.497 -26.600 1.00 93.38 397 ASP A N 1
ATOM 3226 C CA . ASP A 1 397 ? 33.750 11.924 -26.434 1.00 93.38 397 ASP A CA 1
ATOM 3227 C C . ASP A 1 397 ? 32.981 11.889 -27.763 1.00 93.38 397 ASP A C 1
ATOM 3229 O O . ASP A 1 397 ? 32.395 10.865 -28.120 1.00 93.38 397 ASP A O 1
ATOM 3233 N N . GLN A 1 398 ? 33.044 12.970 -28.548 1.00 90.00 398 GLN A N 1
ATOM 3234 C CA . 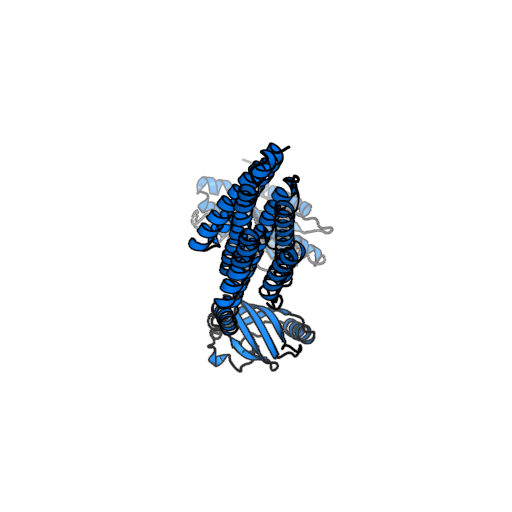GLN A 1 398 ? 32.420 13.023 -29.869 1.00 90.00 398 GLN A CA 1
ATOM 3235 C C . GLN A 1 398 ? 33.052 12.026 -30.857 1.00 90.00 398 GLN A C 1
ATOM 3237 O O . GLN A 1 398 ? 32.332 11.386 -31.622 1.00 90.00 398 GLN A O 1
ATOM 3242 N N . VAL A 1 399 ? 34.374 11.834 -30.804 1.00 90.62 399 VAL A N 1
ATOM 3243 C CA . VAL A 1 399 ? 35.084 10.819 -31.603 1.00 90.62 399 VAL A CA 1
ATOM 3244 C C . VAL A 1 399 ? 34.578 9.416 -31.280 1.00 90.62 399 VAL A C 1
ATOM 3246 O O . VAL A 1 399 ? 34.291 8.647 -32.196 1.00 90.62 399 VAL A O 1
ATOM 3249 N N . LEU A 1 400 ? 34.408 9.089 -29.996 1.00 94.06 400 LEU A N 1
ATOM 3250 C CA . LEU A 1 400 ? 33.873 7.792 -29.578 1.00 94.06 400 LEU A CA 1
ATOM 3251 C C . LEU A 1 400 ? 32.418 7.599 -30.018 1.00 94.06 400 LEU A C 1
ATOM 3253 O O . LEU A 1 400 ? 32.047 6.506 -30.450 1.00 94.06 400 LEU A O 1
ATOM 3257 N N . ILE A 1 401 ? 31.599 8.653 -29.949 1.00 92.81 401 ILE A N 1
ATOM 3258 C CA . ILE A 1 401 ? 30.219 8.636 -30.448 1.00 92.81 401 ILE A CA 1
ATOM 3259 C C . ILE A 1 401 ? 30.205 8.346 -31.951 1.00 92.81 401 ILE A C 1
ATOM 3261 O O . ILE A 1 401 ? 29.480 7.457 -32.397 1.00 92.81 401 ILE A O 1
ATOM 3265 N N . ASP A 1 402 ? 31.002 9.052 -32.745 1.00 90.00 402 ASP A N 1
ATOM 3266 C CA . ASP A 1 402 ? 30.980 8.884 -34.198 1.00 90.00 402 ASP A CA 1
ATOM 3267 C C . ASP A 1 402 ? 31.578 7.540 -34.628 1.00 90.00 402 ASP A C 1
ATOM 3269 O O . ASP A 1 402 ? 30.999 6.864 -35.482 1.00 90.00 402 ASP A O 1
ATOM 3273 N N . PHE A 1 403 ? 32.636 7.074 -33.958 1.00 92.25 403 PHE A N 1
ATOM 3274 C CA . PHE A 1 403 ? 33.156 5.722 -34.153 1.00 92.25 403 PHE A CA 1
ATOM 3275 C C . PHE A 1 403 ? 32.100 4.656 -33.844 1.00 92.25 403 PHE A C 1
ATOM 3277 O O . PHE A 1 403 ? 31.899 3.738 -34.640 1.00 92.25 403 PHE A O 1
ATOM 3284 N N . SER A 1 404 ? 31.364 4.804 -32.737 1.00 93.69 404 SER A N 1
ATOM 3285 C CA . SER A 1 404 ? 30.326 3.846 -32.342 1.00 93.69 404 SER A CA 1
ATOM 3286 C C . SER A 1 404 ? 29.191 3.734 -33.364 1.00 93.69 404 SER A C 1
ATOM 3288 O O . SER A 1 404 ? 28.726 2.626 -33.633 1.00 93.69 404 SER A O 1
ATOM 3290 N N . LYS A 1 405 ? 28.789 4.850 -33.991 1.00 91.88 405 LYS A N 1
ATOM 3291 C CA . LYS A 1 405 ? 27.780 4.855 -35.062 1.00 91.88 405 LYS A CA 1
ATOM 3292 C C . LYS A 1 405 ? 28.271 4.079 -36.277 1.00 91.88 405 LYS A C 1
ATOM 3294 O O . LYS A 1 405 ? 27.561 3.209 -36.769 1.00 91.88 405 LYS A O 1
ATOM 3299 N N . VAL A 1 406 ? 29.496 4.353 -36.731 1.00 91.50 406 VAL A N 1
ATOM 3300 C CA . VAL A 1 406 ? 30.073 3.660 -37.892 1.00 91.50 406 VAL A CA 1
ATOM 3301 C C . VAL A 1 406 ? 30.218 2.165 -37.608 1.00 91.50 406 VAL A C 1
ATOM 3303 O O . VAL A 1 406 ? 29.852 1.347 -38.451 1.00 91.50 406 VAL A O 1
ATOM 3306 N N . LEU A 1 407 ? 30.690 1.807 -36.412 1.00 92.44 407 LEU A N 1
ATOM 3307 C CA . LEU A 1 407 ? 30.845 0.420 -35.983 1.00 92.44 407 LEU A CA 1
ATOM 3308 C C . LEU A 1 407 ? 29.495 -0.315 -35.972 1.00 92.44 407 LEU A C 1
ATOM 3310 O O . LEU A 1 407 ? 29.371 -1.393 -36.550 1.00 92.44 407 LEU A O 1
ATOM 3314 N N . ASN A 1 408 ? 28.465 0.290 -35.378 1.00 92.75 408 ASN A N 1
ATOM 3315 C CA . ASN A 1 408 ? 27.126 -0.292 -35.299 1.00 92.75 408 ASN A CA 1
ATOM 3316 C C . ASN A 1 408 ? 26.436 -0.402 -36.670 1.00 92.75 408 ASN A C 1
ATOM 3318 O O . ASN A 1 408 ? 25.739 -1.380 -36.928 1.00 92.75 408 ASN A O 1
ATOM 3322 N N . ASP A 1 409 ? 26.657 0.561 -37.565 1.00 91.06 409 ASP A N 1
ATOM 3323 C CA . ASP A 1 409 ? 26.096 0.527 -38.918 1.00 91.06 409 ASP A CA 1
ATOM 3324 C C . ASP A 1 409 ? 26.728 -0.558 -39.798 1.00 91.06 409 ASP A C 1
ATOM 3326 O O . ASP A 1 409 ? 26.059 -1.119 -40.667 1.00 91.06 409 ASP A O 1
ATOM 3330 N N . VAL A 1 410 ? 28.023 -0.835 -39.621 1.00 92.75 410 VAL A N 1
ATOM 3331 C CA . VAL A 1 410 ? 28.705 -1.920 -40.345 1.00 92.75 410 VAL A CA 1
ATOM 3332 C C . VAL A 1 410 ? 28.269 -3.272 -39.788 1.00 92.75 410 VAL A C 1
ATOM 3334 O O . VAL A 1 410 ? 27.928 -4.177 -40.550 1.00 92.75 410 VAL A O 1
ATOM 3337 N N . PHE A 1 411 ? 28.210 -3.393 -38.464 1.00 92.06 411 PHE A N 1
ATOM 3338 C CA . PHE A 1 411 ? 27.856 -4.622 -37.760 1.00 92.06 411 PHE A CA 1
ATOM 3339 C C . PHE A 1 411 ? 26.390 -4.621 -37.299 1.00 92.06 411 PHE A C 1
ATOM 3341 O O . PHE A 1 411 ? 26.097 -4.784 -36.116 1.00 92.06 411 PHE A O 1
ATOM 3348 N N . TYR A 1 412 ? 25.455 -4.445 -38.237 1.00 83.31 412 TYR A N 1
ATOM 3349 C CA . TYR A 1 412 ? 24.019 -4.357 -37.927 1.00 83.31 412 TYR A CA 1
ATOM 3350 C C . TYR A 1 412 ? 23.273 -5.704 -38.001 1.00 83.31 412 TYR A C 1
ATOM 3352 O O . TYR A 1 412 ? 22.207 -5.864 -37.403 1.00 83.31 412 TYR A O 1
ATOM 3360 N N . VAL A 1 413 ? 23.812 -6.685 -38.733 1.00 86.19 413 VAL A N 1
ATOM 3361 C CA . VAL A 1 413 ? 23.195 -8.009 -38.939 1.00 86.19 413 VAL A CA 1
ATOM 3362 C C . VAL A 1 413 ? 23.959 -9.053 -38.149 1.00 86.19 413 VAL A C 1
ATOM 3364 O O . VAL A 1 413 ? 25.182 -9.055 -38.172 1.00 86.19 413 VAL A O 1
ATOM 3367 N N . LYS A 1 414 ? 23.233 -9.949 -37.464 1.00 88.94 414 LYS A N 1
ATOM 3368 C CA . LYS A 1 414 ? 23.802 -11.100 -36.736 1.00 88.94 414 LYS A CA 1
ATOM 3369 C C . LYS A 1 414 ? 25.030 -10.740 -35.875 1.00 88.94 414 LYS A C 1
ATOM 3371 O O . LYS A 1 414 ? 26.010 -11.480 -35.793 1.00 88.94 414 LYS A O 1
ATOM 3376 N N . ALA A 1 415 ? 24.959 -9.575 -35.241 1.00 93.19 415 ALA A N 1
ATOM 3377 C CA . ALA A 1 415 ? 26.063 -8.989 -34.510 1.00 93.19 415 ALA A CA 1
ATOM 3378 C C . ALA A 1 415 ? 25.588 -8.357 -33.202 1.00 93.19 415 ALA A C 1
ATOM 3380 O O . ALA A 1 415 ? 24.414 -8.009 -33.041 1.00 93.19 415 ALA A O 1
ATOM 3381 N N . GLN A 1 416 ? 26.509 -8.206 -32.258 1.00 94.62 416 GLN A N 1
ATOM 3382 C CA . GLN A 1 416 ? 26.343 -7.352 -31.089 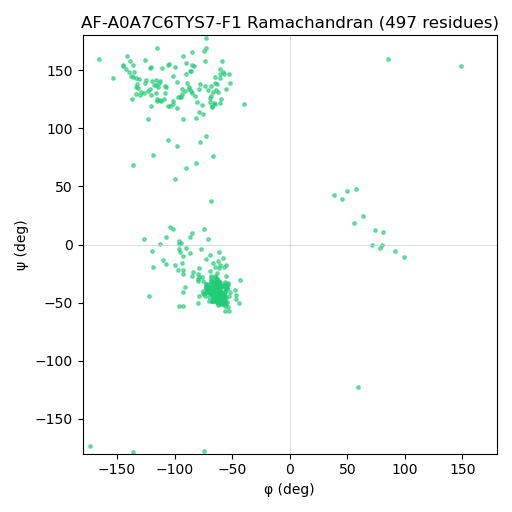1.00 94.62 416 GLN A CA 1
ATOM 3383 C C . GLN A 1 416 ? 27.584 -6.488 -30.942 1.00 94.62 416 GLN A C 1
ATOM 3385 O O . GLN A 1 416 ? 28.698 -6.994 -31.034 1.00 94.62 416 GLN A O 1
ATOM 3390 N N . VAL A 1 417 ? 27.383 -5.198 -30.694 1.00 96.50 417 VAL A N 1
ATOM 3391 C CA . VAL A 1 417 ? 28.460 -4.214 -30.572 1.00 96.50 417 VAL A CA 1
ATOM 3392 C C . VAL A 1 417 ? 28.443 -3.629 -29.162 1.00 96.50 417 VAL A C 1
ATOM 3394 O O . VAL A 1 417 ? 27.381 -3.350 -28.595 1.00 96.50 417 VAL A O 1
ATOM 3397 N N . CYS A 1 418 ? 29.623 -3.486 -28.571 1.00 96.31 418 CYS A N 1
ATOM 3398 C CA . CYS A 1 418 ? 29.809 -3.101 -27.182 1.00 96.31 418 CYS A CA 1
ATOM 3399 C C . CYS A 1 418 ? 30.977 -2.129 -27.034 1.00 96.31 418 CYS A C 1
ATOM 3401 O O . CYS A 1 418 ? 31.962 -2.230 -27.760 1.00 96.31 418 CYS A O 1
ATOM 3403 N N . ARG A 1 419 ? 30.882 -1.223 -26.059 1.00 96.50 419 ARG A N 1
ATOM 3404 C CA . ARG A 1 419 ? 32.028 -0.462 -25.557 1.00 96.50 419 ARG A CA 1
ATOM 3405 C C . ARG A 1 419 ? 32.486 -1.075 -24.234 1.00 96.50 419 ARG A C 1
ATOM 3407 O O . ARG A 1 419 ? 31.695 -1.186 -23.293 1.00 96.50 419 ARG A O 1
ATOM 3414 N N . PHE A 1 420 ? 33.742 -1.511 -24.169 1.00 92.56 420 PHE A N 1
ATOM 3415 C CA . PHE A 1 420 ? 34.313 -2.129 -22.966 1.00 92.56 420 PHE A CA 1
ATOM 3416 C C . PHE A 1 420 ? 34.733 -1.082 -21.934 1.00 92.56 420 PHE A C 1
ATOM 3418 O O . PHE A 1 420 ? 34.578 -1.324 -20.735 1.00 92.56 420 PHE A O 1
ATOM 3425 N N . GLY A 1 421 ? 35.157 0.092 -22.399 1.00 89.25 421 GLY A N 1
ATOM 3426 C CA . GLY A 1 421 ? 35.521 1.247 -21.584 1.00 89.25 421 GLY A CA 1
ATOM 3427 C C . GLY A 1 421 ? 36.618 2.052 -22.275 1.00 89.25 421 GLY A C 1
ATOM 3428 O O . GLY A 1 421 ? 37.353 1.502 -23.083 1.00 89.25 421 GLY A O 1
ATOM 3429 N N . GLY A 1 422 ? 36.713 3.355 -21.994 1.00 91.31 422 GLY A N 1
ATOM 3430 C CA . GLY A 1 422 ? 37.700 4.210 -22.663 1.00 91.31 422 GLY A CA 1
ATOM 3431 C C . GLY A 1 422 ? 37.504 4.226 -24.184 1.00 91.31 422 GLY A C 1
ATOM 3432 O O . GLY A 1 422 ? 36.417 4.568 -24.658 1.00 91.31 422 GLY A O 1
ATOM 3433 N N . ASP A 1 423 ? 38.552 3.849 -24.901 1.00 93.94 423 ASP A N 1
ATOM 3434 C CA . ASP A 1 423 ? 38.705 3.687 -26.351 1.00 93.94 423 ASP A CA 1
ATOM 3435 C C . ASP A 1 423 ? 38.505 2.246 -26.857 1.00 93.94 423 ASP A C 1
ATOM 3437 O O . ASP A 1 423 ? 38.557 2.014 -28.066 1.00 93.94 423 ASP A O 1
ATOM 3441 N N . GLU A 1 424 ? 38.216 1.290 -25.970 1.00 96.00 424 GLU A N 1
ATOM 3442 C CA . GLU A 1 424 ? 38.036 -0.120 -26.325 1.00 96.00 424 GLU A CA 1
ATOM 3443 C C . GLU A 1 424 ? 36.576 -0.468 -26.659 1.00 96.00 424 GLU A C 1
ATOM 3445 O O . GLU A 1 424 ? 35.632 -0.219 -25.892 1.00 96.00 424 GLU A O 1
ATOM 3450 N N . PHE A 1 425 ? 36.397 -1.157 -27.781 1.00 97.50 425 PHE A N 1
ATOM 3451 C CA . PHE A 1 425 ? 35.138 -1.684 -28.289 1.00 97.50 425 PHE A CA 1
ATOM 3452 C C . PHE A 1 425 ? 35.248 -3.183 -28.563 1.00 97.50 425 PHE A C 1
ATOM 3454 O O . PHE A 1 425 ? 36.327 -3.734 -28.761 1.00 97.50 425 PHE A O 1
ATOM 3461 N N . ALA A 1 426 ? 34.105 -3.857 -28.596 1.00 97.25 426 ALA A N 1
ATOM 3462 C CA . ALA A 1 426 ? 34.024 -5.272 -28.898 1.00 97.25 426 ALA A CA 1
ATOM 3463 C C . ALA A 1 426 ? 32.848 -5.581 -29.821 1.00 97.25 426 ALA A C 1
ATOM 3465 O O . ALA A 1 426 ? 31.771 -4.989 -29.701 1.00 97.25 426 ALA A O 1
ATOM 3466 N N . VAL A 1 427 ? 33.043 -6.551 -30.710 1.00 97.38 427 VAL A N 1
ATOM 3467 C CA . VAL A 1 427 ? 32.012 -7.058 -31.615 1.00 97.38 427 VAL A CA 1
ATOM 3468 C C . VAL A 1 427 ? 31.905 -8.570 -31.470 1.00 97.38 427 VAL A C 1
ATOM 3470 O O . VAL A 1 427 ? 32.899 -9.293 -31.515 1.00 97.38 427 VAL A O 1
ATOM 3473 N N . TYR A 1 428 ? 30.677 -9.046 -31.297 1.00 96.88 428 TYR A N 1
ATOM 3474 C CA . TYR A 1 428 ? 30.315 -10.456 -31.352 1.00 96.88 428 TYR A CA 1
ATOM 3475 C C . TYR A 1 428 ? 29.591 -10.710 -32.662 1.00 96.88 428 TYR A C 1
ATOM 3477 O O . TYR A 1 428 ? 28.532 -10.126 -32.880 1.00 96.88 428 TYR A O 1
ATOM 3485 N N . LEU A 1 429 ? 30.131 -11.582 -33.505 1.00 96.50 429 LEU A N 1
ATOM 3486 C CA . LEU A 1 429 ? 29.485 -12.027 -34.737 1.00 96.50 429 LEU A CA 1
ATOM 3487 C C . LEU A 1 429 ? 29.123 -13.500 -34.612 1.00 96.50 429 LEU A C 1
ATOM 3489 O O . LEU A 1 429 ? 29.904 -14.292 -34.082 1.00 96.50 429 LEU A O 1
ATOM 3493 N N . TYR A 1 430 ? 27.960 -13.874 -35.128 1.00 95.00 430 TYR A N 1
ATOM 3494 C CA . TYR A 1 430 ? 27.518 -15.262 -35.157 1.00 95.00 430 TYR A CA 1
ATOM 3495 C C . TYR A 1 430 ? 26.921 -15.609 -36.517 1.00 95.00 430 TYR A C 1
ATOM 3497 O O . TYR A 1 430 ? 26.315 -14.763 -37.167 1.00 95.00 430 TYR A O 1
ATOM 3505 N N . ASP A 1 431 ? 27.070 -16.865 -36.934 1.00 93.94 431 ASP A N 1
ATOM 3506 C CA . ASP A 1 431 ? 26.508 -17.383 -38.187 1.00 93.94 431 ASP A CA 1
ATOM 3507 C C . ASP A 1 431 ? 26.987 -16.596 -39.431 1.00 93.94 431 ASP A C 1
ATOM 3509 O O . ASP A 1 431 ? 26.200 -16.166 -40.285 1.00 93.94 431 ASP A O 1
ATOM 3513 N N . TYR A 1 432 ? 28.311 -16.392 -39.466 1.00 94.00 432 TYR A N 1
ATOM 3514 C CA . TYR A 1 432 ? 29.097 -15.835 -40.570 1.00 94.00 432 TYR A CA 1
ATOM 3515 C C . TYR A 1 432 ? 30.160 -16.835 -41.041 1.00 94.00 432 TYR A C 1
ATOM 3517 O O . TYR A 1 432 ? 30.668 -17.628 -40.246 1.00 94.00 432 TYR A O 1
ATOM 3525 N N . GLU A 1 433 ? 30.550 -16.754 -42.312 1.00 93.44 433 GLU A N 1
ATOM 3526 C CA . GLU A 1 433 ? 31.748 -17.435 -42.811 1.00 93.44 433 GLU A CA 1
ATOM 3527 C C . GLU A 1 433 ? 33.003 -16.568 -42.601 1.00 93.44 433 GLU A C 1
ATOM 3529 O O . GLU A 1 433 ? 32.901 -15.334 -42.619 1.00 93.44 433 GLU A O 1
ATOM 3534 N N . PRO A 1 434 ? 34.194 -17.168 -42.392 1.00 90.50 434 PRO A N 1
ATOM 3535 C CA . PRO A 1 434 ? 35.429 -16.425 -42.132 1.00 90.50 434 PRO A CA 1
ATOM 3536 C C . PRO A 1 434 ? 35.734 -15.334 -43.168 1.00 90.50 434 PRO A C 1
ATOM 3538 O O . PRO A 1 434 ? 36.135 -14.231 -42.798 1.00 90.50 434 PRO A O 1
ATOM 3541 N N . GLU A 1 435 ? 35.506 -15.605 -44.455 1.00 91.75 435 GLU A N 1
ATOM 3542 C CA . GLU A 1 435 ? 35.755 -14.654 -45.541 1.00 91.75 435 GLU A CA 1
ATOM 3543 C C . GLU A 1 435 ? 34.830 -13.433 -45.463 1.00 91.75 435 GLU A C 1
ATOM 3545 O O . GLU A 1 435 ? 35.231 -12.323 -45.817 1.00 91.75 435 GLU A O 1
ATOM 3550 N N . ASP A 1 436 ? 33.598 -13.608 -44.983 1.00 92.31 436 ASP A N 1
ATOM 3551 C CA . ASP A 1 436 ? 32.641 -12.510 -44.844 1.00 92.31 436 ASP A CA 1
ATOM 3552 C C . ASP A 1 436 ? 32.971 -11.616 -43.647 1.00 92.31 436 ASP A C 1
ATOM 3554 O O . ASP A 1 436 ? 32.772 -10.402 -43.714 1.00 92.31 436 ASP A O 1
ATOM 3558 N N . VAL A 1 437 ? 33.554 -12.180 -42.584 1.00 92.31 437 VAL A N 1
ATOM 3559 C CA . VAL A 1 437 ? 34.048 -11.395 -41.444 1.00 92.31 437 VAL A CA 1
ATOM 3560 C C . VAL A 1 437 ? 35.188 -10.467 -41.871 1.00 92.31 437 VAL A C 1
ATOM 3562 O O . VAL A 1 437 ? 35.198 -9.296 -41.493 1.00 92.31 437 VAL A O 1
ATOM 3565 N N . VAL A 1 438 ? 36.111 -10.950 -42.710 1.00 90.81 438 VAL A N 1
ATOM 3566 C CA . VAL A 1 438 ? 37.207 -10.124 -43.247 1.00 90.81 438 VAL A CA 1
ATOM 3567 C C . VAL A 1 438 ? 36.659 -8.974 -44.103 1.00 90.81 438 VAL A C 1
ATOM 3569 O O . VAL A 1 438 ? 37.045 -7.824 -43.897 1.00 90.81 438 VAL A O 1
ATOM 3572 N N . LYS A 1 439 ? 35.678 -9.236 -44.980 1.00 92.06 439 LYS A N 1
ATOM 3573 C CA . LYS A 1 439 ? 35.019 -8.181 -45.780 1.00 92.06 439 LYS A CA 1
ATOM 3574 C C . LYS A 1 439 ? 34.323 -7.124 -44.920 1.00 92.06 439 LYS A C 1
ATOM 3576 O O . LYS A 1 439 ? 34.295 -5.950 -45.295 1.00 92.06 439 LYS A O 1
ATOM 3581 N N . LEU A 1 440 ? 33.731 -7.510 -43.786 1.00 92.94 440 LEU A N 1
ATOM 3582 C CA . LEU A 1 440 ? 33.110 -6.555 -42.861 1.00 92.94 440 LEU A CA 1
ATOM 3583 C C . LEU A 1 440 ? 34.150 -5.607 -42.253 1.00 92.94 440 LEU A C 1
ATOM 3585 O O . LEU A 1 440 ? 33.892 -4.408 -42.153 1.00 92.94 440 LEU A O 1
ATOM 3589 N N . ILE A 1 441 ? 35.339 -6.112 -41.918 1.00 91.75 441 ILE A N 1
ATOM 3590 C CA . ILE A 1 441 ? 36.445 -5.290 -41.412 1.00 91.75 441 ILE A CA 1
ATOM 3591 C C . ILE A 1 441 ? 36.957 -4.338 -42.500 1.00 91.75 441 ILE A C 1
ATOM 3593 O O . ILE A 1 441 ? 37.072 -3.139 -42.255 1.00 91.75 441 ILE A O 1
ATOM 3597 N N . GLU A 1 442 ? 37.166 -4.820 -43.727 1.00 91.19 442 GLU A N 1
ATOM 3598 C CA . GLU A 1 442 ? 37.532 -3.956 -44.861 1.00 91.19 442 GLU A CA 1
ATOM 3599 C C . GLU A 1 442 ? 36.465 -2.879 -45.127 1.00 91.19 442 GLU A C 1
ATOM 3601 O O . GLU A 1 442 ? 36.768 -1.737 -45.482 1.00 91.19 442 GLU A O 1
ATOM 3606 N N . THR A 1 443 ? 35.189 -3.219 -44.935 1.00 92.12 443 THR A N 1
ATOM 3607 C CA . THR A 1 443 ? 34.077 -2.267 -45.049 1.00 92.12 443 THR A CA 1
ATOM 3608 C C . THR A 1 443 ? 34.142 -1.202 -43.956 1.00 92.12 443 THR A C 1
ATOM 3610 O O . THR A 1 443 ? 33.929 -0.023 -44.253 1.00 92.12 443 THR A O 1
ATOM 3613 N N . LEU A 1 444 ? 34.466 -1.588 -42.718 1.00 91.50 444 LEU A N 1
ATOM 3614 C CA . LEU A 1 444 ? 34.674 -0.663 -41.605 1.00 91.50 444 LEU A CA 1
ATOM 3615 C C . LEU A 1 444 ? 35.824 0.310 -41.894 1.00 91.50 444 LEU A C 1
ATOM 3617 O O . LEU A 1 444 ? 35.628 1.523 -41.801 1.00 91.50 444 LEU A O 1
ATOM 3621 N N . GLU A 1 445 ? 36.984 -0.195 -42.321 1.00 89.75 445 GLU A N 1
ATOM 3622 C CA . GLU A 1 445 ? 38.136 0.636 -42.695 1.00 89.75 445 GLU A CA 1
ATOM 3623 C C . GLU A 1 445 ? 37.784 1.629 -43.808 1.00 89.75 445 GLU A C 1
ATOM 3625 O O . GLU A 1 445 ? 38.079 2.824 -43.717 1.00 89.75 445 GLU A O 1
ATOM 3630 N N . ASN A 1 446 ? 37.102 1.158 -44.854 1.00 89.19 446 ASN A N 1
ATOM 3631 C CA . ASN A 1 446 ? 36.683 2.001 -45.968 1.00 89.19 446 ASN A CA 1
ATOM 3632 C C . ASN A 1 446 ? 35.655 3.060 -45.556 1.00 89.19 446 ASN A C 1
ATOM 3634 O O . ASN A 1 446 ? 35.705 4.183 -46.066 1.00 89.19 446 ASN A O 1
ATOM 3638 N N . ARG A 1 447 ? 34.722 2.736 -44.650 1.00 87.69 447 ARG A N 1
ATOM 3639 C CA . ARG A 1 447 ? 33.757 3.715 -44.130 1.00 87.69 447 ARG A CA 1
ATOM 3640 C C . ARG A 1 447 ? 34.436 4.787 -43.291 1.00 87.69 447 ARG A C 1
ATOM 3642 O O . ARG A 1 447 ? 34.146 5.961 -43.504 1.00 87.69 447 ARG A O 1
ATOM 3649 N N . LEU A 1 448 ? 35.355 4.417 -42.403 1.00 85.62 448 LEU A N 1
ATOM 3650 C CA . LEU A 1 448 ? 36.078 5.380 -41.565 1.00 85.62 448 LEU A CA 1
ATOM 3651 C C . LEU A 1 448 ? 36.975 6.306 -42.396 1.00 85.62 448 LEU A C 1
ATOM 3653 O O . LEU A 1 448 ? 37.008 7.506 -42.147 1.00 85.62 448 LEU A O 1
ATOM 3657 N N . ARG A 1 449 ? 37.605 5.802 -43.467 1.00 83.75 449 ARG A N 1
ATOM 3658 C CA . ARG A 1 449 ? 38.346 6.646 -44.428 1.00 83.75 449 ARG A CA 1
ATOM 3659 C C . ARG A 1 449 ? 37.465 7.667 -45.153 1.00 83.75 449 ARG A C 1
ATOM 3661 O O . ARG A 1 449 ? 37.952 8.730 -45.519 1.00 83.75 449 ARG A O 1
ATOM 3668 N N . LYS A 1 450 ? 36.196 7.332 -45.407 1.00 79.56 450 LYS A N 1
ATOM 3669 C CA . LYS A 1 450 ? 35.239 8.177 -46.148 1.00 79.56 450 LYS A CA 1
ATOM 3670 C C . LYS A 1 450 ? 34.398 9.089 -45.254 1.00 79.56 450 LYS A C 1
ATOM 3672 O O . LYS A 1 450 ? 33.701 9.950 -45.782 1.00 79.56 450 LYS A O 1
ATOM 3677 N N . THR A 1 451 ? 34.455 8.900 -43.939 1.00 72.75 451 THR A N 1
ATOM 3678 C CA . THR A 1 451 ? 33.662 9.647 -42.956 1.00 72.75 451 THR A CA 1
ATOM 3679 C C . THR A 1 451 ? 34.625 10.398 -42.033 1.00 72.75 451 THR A C 1
ATOM 3681 O O . THR A 1 451 ? 34.903 9.916 -40.935 1.00 72.75 451 THR A O 1
ATOM 3684 N N . PRO A 1 452 ? 35.214 11.527 -42.481 1.00 68.69 452 PRO A N 1
ATOM 3685 C CA . PRO A 1 452 ? 36.132 12.293 -41.647 1.00 68.69 452 PRO A CA 1
ATOM 3686 C C . PRO A 1 452 ? 35.413 12.784 -40.391 1.00 68.69 452 PRO A C 1
ATOM 3688 O O . PRO A 1 452 ? 34.237 13.155 -40.439 1.00 68.69 452 PRO A O 1
ATOM 3691 N N . ILE A 1 453 ? 36.125 12.804 -39.264 1.00 69.88 453 ILE A N 1
ATOM 3692 C CA . ILE A 1 453 ? 35.582 13.362 -38.024 1.00 69.88 453 ILE A CA 1
ATOM 3693 C C . ILE A 1 453 ? 35.667 14.882 -38.128 1.00 69.88 453 ILE A C 1
ATOM 3695 O O . ILE A 1 453 ? 36.643 15.507 -37.706 1.00 69.88 453 ILE A O 1
ATOM 3699 N N . THR A 1 454 ? 34.614 15.472 -38.692 1.00 65.38 454 THR A N 1
ATOM 3700 C CA . THR A 1 454 ? 34.489 16.915 -38.955 1.00 65.38 454 THR A CA 1
ATOM 3701 C C . THR A 1 454 ? 34.642 17.772 -37.699 1.00 65.38 454 THR A C 1
ATOM 3703 O O . THR A 1 454 ? 34.937 18.957 -37.789 1.00 65.38 454 THR A O 1
ATOM 3706 N N . THR A 1 455 ? 34.470 17.179 -36.516 1.00 66.38 455 THR A N 1
ATOM 3707 C CA . THR A 1 455 ? 34.653 17.841 -35.218 1.00 66.38 455 THR A CA 1
ATOM 3708 C C . THR A 1 455 ? 36.120 18.199 -34.925 1.00 66.38 455 THR A C 1
ATOM 3710 O O . THR A 1 455 ? 36.368 19.160 -34.203 1.00 66.38 455 THR A O 1
ATOM 3713 N N . ILE A 1 456 ? 37.093 17.463 -35.482 1.00 67.81 456 ILE A N 1
ATOM 3714 C CA . ILE A 1 456 ? 38.533 17.752 -35.331 1.00 67.81 456 ILE A CA 1
ATOM 3715 C C . ILE A 1 456 ? 39.046 18.549 -36.535 1.00 67.81 456 ILE A C 1
ATOM 3717 O O . ILE A 1 456 ? 39.663 19.601 -36.375 1.00 67.81 456 ILE A O 1
ATOM 3721 N N . SER A 1 457 ? 38.810 18.043 -37.749 1.00 69.19 457 SER A N 1
ATOM 3722 C CA . SER A 1 457 ? 39.040 18.758 -39.010 1.00 69.19 457 SER A CA 1
ATOM 3723 C C . SER A 1 457 ? 38.346 18.029 -40.161 1.00 69.19 457 SER A C 1
ATOM 3725 O O . SER A 1 457 ? 38.136 16.818 -40.086 1.00 69.19 457 SER A O 1
ATOM 3727 N N . ASP A 1 458 ? 38.094 18.723 -41.273 1.00 63.91 458 ASP A N 1
ATOM 3728 C CA . ASP A 1 458 ? 37.469 18.142 -42.477 1.00 63.91 458 ASP A CA 1
ATOM 3729 C C . ASP A 1 458 ? 38.279 16.998 -43.127 1.00 63.91 458 ASP A C 1
ATOM 3731 O O . ASP A 1 458 ? 37.806 16.349 -44.058 1.00 63.91 458 ASP A O 1
ATOM 3735 N N . HIS A 1 459 ? 39.496 16.733 -42.640 1.00 68.69 459 HIS A N 1
ATOM 3736 C CA . HIS A 1 459 ? 40.419 15.736 -43.183 1.00 68.69 459 HIS A CA 1
ATOM 3737 C C . HIS A 1 459 ? 40.927 14.740 -42.127 1.00 68.69 459 HIS A C 1
ATOM 3739 O O . HIS A 1 459 ? 41.796 13.923 -42.435 1.00 68.69 459 HIS A O 1
ATOM 3745 N N . PHE A 1 460 ? 40.431 14.790 -40.882 1.00 76.94 460 PHE A N 1
ATOM 3746 C CA . PHE A 1 460 ? 40.893 13.874 -39.837 1.00 76.94 460 PHE A CA 1
ATOM 3747 C C . PHE A 1 460 ? 40.298 12.478 -40.048 1.00 76.94 460 PHE A C 1
ATOM 3749 O O . PHE A 1 460 ? 39.089 12.274 -39.906 1.00 76.94 460 PHE A O 1
ATOM 3756 N N . ILE A 1 461 ? 41.162 11.517 -40.380 1.00 79.88 461 ILE A N 1
ATOM 3757 C CA . ILE A 1 461 ? 40.792 10.114 -40.572 1.00 79.88 461 ILE A CA 1
ATOM 3758 C C . ILE A 1 461 ? 41.113 9.351 -39.294 1.00 79.88 461 ILE A C 1
ATOM 3760 O O . ILE A 1 461 ? 42.278 9.239 -38.908 1.00 79.88 461 ILE A O 1
ATOM 3764 N N . LEU A 1 462 ? 40.077 8.795 -38.674 1.00 84.50 462 LEU A N 1
ATOM 3765 C CA . LEU A 1 462 ? 40.235 7.950 -37.503 1.00 84.50 462 LEU A CA 1
ATOM 3766 C C . LEU A 1 462 ? 40.857 6.609 -37.899 1.00 84.50 462 LEU A C 1
ATOM 3768 O O . LEU A 1 462 ? 40.416 5.964 -38.856 1.00 84.50 462 LEU A O 1
ATOM 3772 N N . LYS A 1 463 ? 41.868 6.190 -37.144 1.00 87.69 463 LYS A N 1
ATOM 3773 C CA . LYS A 1 463 ? 42.472 4.865 -37.253 1.00 87.69 463 LYS A CA 1
ATOM 3774 C C . LYS A 1 463 ? 42.028 4.004 -36.078 1.00 87.69 463 LYS A C 1
ATOM 3776 O O . LYS A 1 463 ? 41.640 4.514 -35.028 1.00 87.69 463 LYS A O 1
ATOM 3781 N N . PHE A 1 464 ? 42.045 2.701 -36.291 1.00 91.88 464 PHE A N 1
ATOM 3782 C CA . PHE A 1 464 ? 41.762 1.728 -35.256 1.00 91.88 464 PHE A CA 1
ATOM 3783 C C . PHE A 1 464 ? 42.633 0.498 -35.471 1.00 91.88 464 PHE A C 1
ATOM 3785 O O . PHE A 1 464 ? 42.993 0.145 -36.607 1.00 91.88 464 PHE A O 1
ATOM 3792 N N . SER A 1 465 ? 42.892 -0.187 -34.372 1.00 94.12 465 SER A N 1
ATOM 3793 C CA . SER A 1 465 ? 43.509 -1.501 -34.358 1.00 94.12 465 SER A CA 1
ATOM 3794 C C . SER A 1 465 ? 42.491 -2.534 -33.901 1.00 94.12 465 SER A C 1
ATOM 3796 O O . SER A 1 465 ? 41.547 -2.210 -33.174 1.00 94.12 465 SER A O 1
ATOM 3798 N N . TYR A 1 466 ? 42.637 -3.780 -34.350 1.00 95.31 466 TYR A N 1
ATOM 3799 C CA . TYR A 1 466 ? 41.702 -4.837 -33.971 1.00 95.31 466 TYR A CA 1
ATOM 3800 C C . TYR A 1 466 ? 42.361 -6.207 -33.798 1.00 95.31 466 TYR A C 1
ATOM 3802 O O . TYR A 1 466 ? 43.375 -6.528 -34.411 1.00 95.31 466 TYR A O 1
ATOM 3810 N N . GLY A 1 467 ? 41.732 -7.052 -32.985 1.00 95.38 467 GLY A N 1
ATOM 3811 C CA . GLY A 1 467 ? 42.062 -8.459 -32.813 1.00 95.38 467 GLY A CA 1
ATOM 3812 C C . GLY A 1 467 ? 40.860 -9.344 -33.118 1.00 95.38 467 GLY A C 1
ATOM 3813 O O . GLY A 1 467 ? 39.911 -9.391 -32.338 1.00 95.38 467 GLY A O 1
ATOM 3814 N N . LEU A 1 468 ? 40.900 -10.058 -34.247 1.00 95.69 468 LEU A N 1
ATOM 3815 C CA . LEU A 1 468 ? 39.848 -10.990 -34.675 1.00 95.69 468 LEU A CA 1
ATOM 3816 C C . LEU A 1 468 ? 40.161 -12.430 -34.242 1.00 95.69 468 LEU A C 1
ATOM 3818 O O . LEU A 1 468 ? 41.207 -12.993 -34.588 1.00 95.69 468 LEU A O 1
ATOM 3822 N N . VAL A 1 469 ? 39.221 -13.072 -33.551 1.00 95.75 469 VAL A N 1
ATOM 3823 C CA . VAL A 1 469 ? 39.311 -14.467 -33.101 1.00 95.75 469 VAL A CA 1
ATOM 3824 C C . VAL A 1 469 ? 38.041 -15.224 -33.482 1.00 95.75 469 VAL A C 1
ATOM 3826 O O . VAL A 1 469 ? 36.934 -14.789 -33.175 1.00 95.75 469 VAL A O 1
ATOM 3829 N N . LYS A 1 470 ? 38.200 -16.379 -34.138 1.00 94.75 470 LYS A N 1
ATOM 3830 C CA . LYS A 1 470 ? 37.130 -17.375 -34.260 1.00 94.75 470 LYS A CA 1
ATOM 3831 C C . LYS A 1 470 ? 37.048 -18.147 -32.944 1.00 94.75 470 LYS A C 1
ATOM 3833 O O . LYS A 1 470 ? 38.081 -18.521 -32.397 1.00 94.75 470 LYS A O 1
ATOM 3838 N N . VAL A 1 471 ? 35.843 -18.337 -32.422 1.00 93.50 471 VAL A N 1
ATOM 3839 C CA . VAL A 1 471 ? 35.631 -19.044 -31.156 1.00 93.50 471 VAL A CA 1
ATOM 3840 C C . VAL A 1 471 ? 35.680 -20.545 -31.403 1.00 93.50 471 VAL A C 1
ATOM 3842 O O . VAL A 1 471 ? 34.870 -21.069 -32.168 1.00 93.50 471 VAL A O 1
ATOM 3845 N N . ASP A 1 472 ? 36.587 -21.225 -30.709 1.00 85.56 472 ASP A N 1
ATOM 3846 C CA . ASP A 1 472 ? 36.680 -22.683 -30.706 1.00 85.56 472 ASP A CA 1
ATOM 3847 C C . ASP A 1 472 ? 36.014 -23.277 -29.452 1.00 85.56 472 ASP A C 1
ATOM 3849 O O . ASP A 1 472 ? 35.936 -22.640 -28.396 1.00 85.56 472 ASP A O 1
ATOM 3853 N N . LEU A 1 473 ? 35.521 -24.516 -29.563 1.00 82.00 473 LEU A N 1
ATOM 3854 C CA . LEU A 1 473 ? 34.965 -25.279 -28.441 1.00 82.00 473 LEU A CA 1
ATOM 3855 C C . LEU A 1 473 ? 36.021 -26.251 -27.877 1.00 82.00 473 LEU A C 1
ATOM 3857 O O . LEU A 1 473 ? 36.712 -26.902 -28.662 1.00 82.00 473 LEU A O 1
ATOM 3861 N N . PRO A 1 474 ? 36.131 -26.423 -26.543 1.00 82.75 474 PRO A N 1
ATOM 3862 C CA . PRO A 1 474 ? 35.294 -25.837 -25.495 1.00 82.75 474 PRO A CA 1
ATOM 3863 C C . PRO A 1 474 ? 35.562 -24.342 -25.277 1.00 82.75 474 PRO A C 1
ATOM 3865 O O . PRO A 1 474 ? 36.705 -23.897 -25.214 1.00 82.75 474 PRO A O 1
ATOM 3868 N N . PHE A 1 475 ? 34.478 -23.582 -25.128 1.00 86.75 475 PHE A N 1
ATOM 3869 C CA . PHE A 1 475 ? 34.518 -22.127 -25.053 1.00 86.75 475 PHE A CA 1
ATOM 3870 C C . PHE A 1 475 ? 34.779 -21.616 -23.628 1.00 86.75 475 PHE A C 1
ATOM 3872 O O . PHE A 1 475 ? 34.098 -22.003 -22.677 1.00 86.75 475 PHE A O 1
ATOM 3879 N N . GLU A 1 476 ? 35.717 -20.675 -23.514 1.00 89.88 476 GLU A N 1
ATOM 3880 C CA . GLU A 1 476 ? 35.946 -19.851 -22.328 1.00 89.88 476 GLU A CA 1
ATOM 3881 C C . GLU A 1 476 ? 36.182 -18.396 -22.769 1.00 89.88 476 GLU A C 1
ATOM 3883 O O . GLU A 1 476 ? 37.048 -18.125 -23.613 1.00 89.88 476 GLU A O 1
ATOM 3888 N N . PHE A 1 477 ? 35.409 -17.448 -22.224 1.00 92.25 477 PHE A N 1
ATOM 3889 C CA . PHE A 1 477 ? 35.492 -16.044 -22.647 1.00 92.25 477 PHE A CA 1
ATOM 3890 C C . PHE A 1 477 ? 36.872 -15.435 -22.362 1.00 92.25 477 PHE A C 1
ATOM 3892 O O . PHE A 1 477 ? 37.405 -14.723 -23.206 1.00 92.25 477 PHE A O 1
ATOM 3899 N N . SER A 1 478 ? 37.476 -15.760 -21.214 1.00 91.94 478 SER A N 1
ATOM 3900 C CA . SER A 1 478 ? 38.810 -15.295 -20.797 1.00 91.94 478 SER A CA 1
ATOM 3901 C C . SER A 1 478 ? 39.888 -15.594 -21.846 1.00 91.94 478 SER A C 1
ATOM 3903 O O . SER A 1 478 ? 40.595 -14.687 -22.273 1.00 91.94 478 SER A O 1
ATOM 3905 N N . LYS A 1 479 ? 39.951 -16.840 -22.329 1.00 92.88 479 LYS A N 1
ATOM 3906 C CA . LYS A 1 479 ? 40.902 -17.282 -23.360 1.00 92.88 479 LYS A CA 1
ATOM 3907 C C . LYS A 1 479 ? 40.650 -16.610 -24.704 1.00 92.88 479 LYS A C 1
ATOM 3909 O O . LYS A 1 479 ? 41.584 -16.178 -25.368 1.00 92.88 479 LYS A O 1
ATOM 3914 N N . THR A 1 480 ? 39.381 -16.511 -25.104 1.00 93.31 480 THR A N 1
ATOM 3915 C CA . THR A 1 480 ? 38.997 -15.846 -26.362 1.00 93.31 480 THR A CA 1
ATOM 3916 C C . THR A 1 480 ? 39.399 -14.370 -26.337 1.00 93.31 480 THR A C 1
ATOM 3918 O O . THR A 1 480 ? 39.930 -13.854 -27.318 1.00 93.31 480 THR A O 1
ATOM 3921 N N . TYR A 1 481 ? 39.184 -13.711 -25.196 1.00 94.56 481 TYR A N 1
ATOM 3922 C CA . TYR A 1 481 ? 39.581 -12.330 -24.965 1.00 94.56 481 TYR A CA 1
ATOM 3923 C C . TYR A 1 481 ? 41.102 -12.161 -25.017 1.00 94.56 481 TYR A C 1
ATOM 3925 O O . TYR A 1 481 ? 41.579 -11.310 -25.754 1.00 94.56 481 TYR A O 1
ATOM 3933 N N . GLU A 1 482 ? 41.864 -13.001 -24.311 1.00 94.06 482 GLU A N 1
ATOM 3934 C CA . GLU A 1 482 ? 43.334 -12.958 -24.301 1.00 94.06 482 GLU A CA 1
ATOM 3935 C C . GLU A 1 482 ? 43.931 -13.159 -25.705 1.00 94.06 482 GLU A C 1
ATOM 3937 O O . GLU A 1 482 ? 44.855 -12.456 -26.111 1.00 94.06 482 GLU A O 1
ATOM 3942 N N . LEU A 1 483 ? 43.374 -14.079 -26.500 1.00 93.88 483 LEU A N 1
ATOM 3943 C CA . LEU A 1 483 ? 43.791 -14.271 -27.892 1.00 93.88 483 LEU A CA 1
ATOM 3944 C C . LEU A 1 483 ? 43.504 -13.041 -28.761 1.00 93.88 483 LEU A C 1
ATOM 3946 O O . LEU A 1 483 ? 44.307 -12.712 -29.637 1.00 93.88 483 LEU A O 1
ATOM 3950 N N . ALA A 1 484 ? 42.369 -12.374 -28.548 1.00 94.38 484 ALA A N 1
ATOM 3951 C CA . ALA A 1 484 ? 42.016 -11.173 -29.295 1.00 94.38 484 ALA A CA 1
ATOM 3952 C C . ALA A 1 484 ? 42.885 -9.984 -28.883 1.00 94.38 484 ALA A C 1
ATOM 3954 O O . ALA A 1 484 ? 43.364 -9.267 -29.754 1.00 94.38 484 ALA A O 1
ATOM 3955 N N . ASP A 1 485 ? 43.161 -9.831 -27.592 1.00 94.31 485 ASP A N 1
ATOM 3956 C CA . ASP A 1 485 ? 44.036 -8.791 -27.051 1.00 94.31 485 ASP A CA 1
ATOM 3957 C C . ASP A 1 485 ? 45.471 -8.910 -27.594 1.00 94.31 485 ASP A C 1
ATOM 3959 O O . ASP A 1 485 ? 46.037 -7.952 -28.120 1.00 94.31 485 ASP A O 1
ATOM 3963 N N . ASN A 1 486 ? 46.024 -10.126 -27.629 1.00 92.69 486 ASN A N 1
ATOM 3964 C CA . ASN A 1 486 ? 47.337 -10.380 -28.231 1.00 92.69 486 ASN A CA 1
ATOM 3965 C C . ASN A 1 486 ? 47.387 -10.028 -29.731 1.00 92.69 486 ASN A C 1
ATOM 3967 O O . ASN A 1 486 ? 48.384 -9.483 -30.224 1.00 92.69 486 ASN A O 1
ATOM 3971 N N . LYS A 1 487 ? 46.316 -10.328 -30.480 1.00 93.00 487 LYS A N 1
ATOM 3972 C CA . LYS A 1 487 ? 46.211 -9.959 -31.902 1.00 93.00 487 LYS A CA 1
ATOM 3973 C C . LYS A 1 487 ? 46.066 -8.451 -32.092 1.00 93.00 487 LYS A C 1
ATOM 3975 O O . LYS A 1 487 ? 46.722 -7.906 -32.974 1.00 93.00 487 LYS A O 1
ATOM 3980 N N . LEU A 1 488 ? 45.274 -7.791 -31.247 1.00 91.62 488 LEU A N 1
ATOM 3981 C CA . LEU A 1 488 ? 45.120 -6.338 -31.225 1.00 91.62 488 LEU A CA 1
ATOM 3982 C C . LEU A 1 488 ? 46.469 -5.645 -30.986 1.00 91.62 488 LEU A C 1
ATOM 3984 O O . LEU A 1 488 ? 46.834 -4.732 -31.724 1.00 91.62 488 LEU A O 1
ATOM 3988 N N . TYR A 1 489 ? 47.236 -6.109 -29.997 1.00 88.12 489 TYR A N 1
ATOM 3989 C CA . TYR A 1 489 ? 48.563 -5.571 -29.694 1.00 88.12 489 TYR A CA 1
ATOM 3990 C C . TYR A 1 489 ? 49.539 -5.746 -30.868 1.00 88.12 489 TYR A C 1
ATOM 3992 O O . TYR A 1 489 ? 50.305 -4.838 -31.197 1.00 88.12 489 TYR A O 1
ATOM 4000 N N . SER A 1 490 ? 49.479 -6.896 -31.544 1.00 86.88 490 SER A N 1
ATOM 4001 C CA . SER A 1 490 ? 50.297 -7.173 -32.731 1.00 86.88 490 SER A CA 1
ATOM 4002 C C . SER A 1 490 ? 49.937 -6.256 -33.910 1.00 86.88 490 SER A C 1
ATOM 4004 O O . SER A 1 490 ? 50.829 -5.774 -34.607 1.00 86.88 490 SER A O 1
ATOM 4006 N N . ASP A 1 491 ? 48.646 -5.978 -34.120 1.00 86.06 491 ASP A N 1
ATOM 4007 C CA . ASP A 1 491 ? 48.167 -5.050 -35.154 1.00 86.06 491 ASP A CA 1
ATOM 4008 C C . ASP A 1 491 ? 48.619 -3.605 -34.873 1.00 86.06 491 ASP A C 1
ATOM 4010 O O . ASP A 1 491 ? 49.176 -2.950 -35.759 1.00 86.06 491 ASP A O 1
ATOM 4014 N N . LYS A 1 492 ? 48.513 -3.151 -33.613 1.00 82.50 492 LYS A N 1
ATOM 4015 C CA . LYS A 1 492 ? 49.054 -1.853 -33.164 1.00 82.50 492 LYS A CA 1
ATOM 4016 C C . LYS A 1 492 ? 50.552 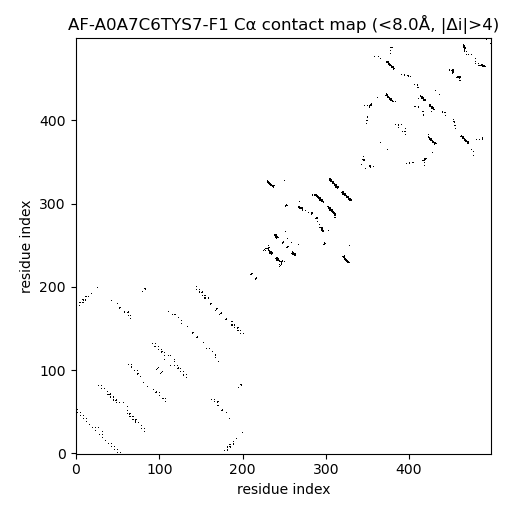-1.723 -33.461 1.00 82.50 492 LYS A C 1
ATOM 4018 O O . LYS A 1 492 ? 50.993 -0.703 -33.992 1.00 82.50 492 LYS A O 1
ATOM 4023 N N . GLY A 1 493 ? 51.333 -2.760 -33.152 1.00 68.31 493 GLY A N 1
ATOM 4024 C CA . GLY A 1 493 ? 52.782 -2.786 -33.383 1.00 68.31 493 GLY A CA 1
ATOM 4025 C C . GLY A 1 493 ? 53.186 -2.768 -34.863 1.00 68.31 493 GLY A C 1
ATOM 4026 O O . GLY A 1 493 ? 54.220 -2.204 -35.206 1.00 68.31 493 GLY A O 1
ATOM 4027 N N . ASN A 1 494 ? 52.366 -3.329 -35.755 1.00 67.56 494 ASN A N 1
ATOM 4028 C CA . ASN A 1 494 ? 52.619 -3.297 -37.199 1.00 67.56 494 ASN A CA 1
ATOM 4029 C C . ASN A 1 494 ? 52.251 -1.950 -37.845 1.00 67.56 494 ASN A C 1
ATOM 4031 O O . ASN A 1 494 ? 52.836 -1.578 -38.863 1.00 67.56 494 ASN A O 1
ATOM 4035 N N . LYS A 1 495 ? 51.284 -1.218 -37.274 1.00 64.62 495 LYS A N 1
ATOM 4036 C CA . LYS A 1 495 ? 50.826 0.092 -37.771 1.00 64.62 495 LYS A CA 1
ATOM 4037 C C . LYS A 1 495 ? 51.679 1.265 -37.279 1.00 64.62 495 LYS A C 1
ATOM 4039 O O . LYS A 1 495 ? 51.786 2.262 -37.992 1.00 64.62 495 LYS A O 1
ATOM 4044 N N . ASN A 1 496 ? 52.317 1.125 -36.118 1.00 46.72 496 ASN A N 1
ATOM 4045 C CA . ASN A 1 496 ? 53.326 2.050 -35.607 1.00 46.72 496 ASN A CA 1
ATOM 4046 C C . ASN A 1 496 ? 54.717 1.416 -35.748 1.00 46.72 496 ASN A C 1
ATOM 4048 O O . ASN A 1 496 ? 55.161 0.748 -34.811 1.00 46.72 496 ASN A O 1
ATOM 4052 N N . PRO A 1 497 ? 55.437 1.598 -36.875 1.00 36.00 497 PRO A N 1
ATOM 4053 C CA . PRO A 1 497 ? 56.841 1.229 -36.892 1.00 36.00 497 PRO A CA 1
ATOM 4054 C C . PRO A 1 497 ? 57.529 2.055 -35.806 1.00 36.00 497 PRO A C 1
ATOM 4056 O O . PRO A 1 497 ? 57.381 3.276 -35.752 1.00 36.00 497 PRO A O 1
ATOM 4059 N N . SER A 1 498 ? 58.204 1.347 -34.910 1.00 30.84 498 SER A N 1
ATOM 4060 C CA . SER A 1 498 ? 58.992 1.880 -33.808 1.00 30.84 498 SER A CA 1
ATOM 4061 C C . SER A 1 498 ? 59.755 3.129 -34.258 1.00 30.84 498 SER A C 1
ATOM 4063 O O . SER A 1 498 ? 60.525 3.052 -35.217 1.00 30.84 498 SER A O 1
ATOM 4065 N N . ILE A 1 499 ? 59.509 4.266 -33.600 1.00 30.88 499 ILE A N 1
ATOM 4066 C CA . ILE A 1 499 ? 60.414 5.422 -33.666 1.00 30.88 499 ILE A CA 1
ATOM 4067 C C . ILE A 1 499 ? 61.702 5.059 -32.934 1.00 30.88 499 ILE A C 1
ATOM 4069 O O . ILE A 1 499 ? 61.588 4.484 -31.824 1.00 30.88 499 ILE A O 1
#

Nearest PDB structures (foldseek):
  2gj3-assembly1_A  TM=9.583E-01  e=3.348E-08  Azotobacter vinelandii
  7e6g-assembly1_B  TM=8.823E-01  e=6.556E-09  Pseudomonas aeruginosa
  3tvk-assembly1_A  TM=9.049E-01  e=1.000E-06  Escherichia coli K-12
  4h54-assembly1_A  TM=8.642E-01  e=8.729E-07  Escherichia coli K-12
  4h54-assembly1_B  TM=8.604E-01  e=2.260E-06  Escherichia coli K-12

Radius of gyration: 46.16 Å; Cα contacts (8 Å, |Δi|>4): 630; chains: 1; bounding box: 93×46×120 Å

Solvent-accessible surface area (backbone atoms only — not comparable to full-atom values): 26781 Å² total; per-residue (Å²): 112,68,70,59,42,49,48,49,41,53,51,29,48,50,52,42,52,50,56,49,60,76,47,46,90,82,43,59,70,69,57,50,51,52,50,52,54,37,51,55,53,30,51,50,26,51,50,50,29,45,47,28,50,73,73,65,49,59,64,70,60,40,51,51,26,51,51,49,35,46,46,30,53,45,52,44,53,50,52,52,47,59,74,60,63,58,93,69,60,72,65,59,60,50,48,50,47,46,41,48,42,54,50,51,50,45,46,65,74,41,42,97,80,50,56,71,69,57,50,51,50,53,57,48,50,39,49,52,52,49,54,64,70,60,54,81,82,66,82,57,86,47,69,66,56,45,51,41,51,52,50,32,50,51,44,52,49,54,34,51,53,48,52,51,47,52,53,50,33,54,72,79,47,86,58,77,70,53,60,58,59,33,49,39,51,40,43,51,35,52,36,51,54,35,46,52,57,43,42,53,54,49,50,52,50,52,54,51,47,65,55,54,35,75,73,44,38,56,50,50,52,51,49,48,48,54,70,33,92,42,28,36,39,30,22,39,86,89,43,28,24,76,42,68,25,61,36,37,31,72,74,35,63,46,52,66,84,73,43,50,72,32,49,74,68,79,32,61,56,81,72,46,61,70,66,60,55,54,51,42,53,54,30,50,76,71,71,36,70,32,76,52,73,43,39,27,32,29,72,90,63,51,76,44,36,33,40,37,40,37,34,72,42,54,49,99,85,67,49,78,57,32,34,44,35,44,30,40,83,42,41,68,58,53,53,49,51,51,50,50,52,50,55,73,37,27,34,90,82,57,65,32,28,22,46,70,54,43,51,55,49,51,55,47,50,48,69,77,44,71,86,50,47,38,35,42,32,39,34,37,47,54,66,48,68,58,46,25,75,73,65,33,62,73,49,38,52,50,51,51,34,54,49,42,52,55,52,42,67,69,45,65,69,64,44,48,53,26,42,66,52,97,60,34,34,38,38,42,39,44,74,60,56,74,72,58,55,53,51,51,51,55,48,46,54,54,47,33,67,73,52,44,47,62,89,84,32,86,76,38,62,71,54,69,31,48,4,80,32,76,66,61,87,86,76,51,70,68,61,55,48,52,56,10,50,55,38,21,54,52,42,44,52,69,74,48,72,83,129

Mean predicted aligned error: 16.73 Å

Sequence (499 aa):
MIIFVILLVLFGLSIQVVFLNTHKRNIIKRDYNALNVVLYMDALATILFIFSVHFNAPIFVKIIFEAIIFLMMGLFFLVVMGILKTSRKRYVICGVLCSTLLIVLGVILFHPFIDKNVTHGLLLMTLVIRLLIVNPKKNYTSKSIRSIYILLFITETVRYTTEAFILSDVLYHSFSDTWISAFSFILKALSMLLLIRLHDQISINSGLAKILDYQSSAMLLNQYFKQSPNVIVITNLNHEIVYVNPQATVTTGYSPEELIGKKPNIFKSGKTPQETYDDLIKSLSKGESWIGEFYNRKKNGDIFIEQAKIMTLNDENGVPVFHLAIKNDITKEKEYLKQLEYRSYHDDLTGLLRRQVFIQRFETGVRLKPEINHFFILVDVDDFKQINDSYGHLIGDQVLIDFSKVLNDVFYVKAQVCRFGGDEFAVYLYDYEPEDVVKLIETLENRLRKTPITTISDHFILKFSYGLVKVDLPFEFSKTYELADNKLYSDKGNKNPSI

pLDDT: mean 84.44, std 12.07, range [30.84, 97.81]